Protein AF-0000000085093508 (afdb_homodimer)

Secondary structure (DSSP, 8-state):
----EEEEEEE--HHHHHH-SS-TTTTS-HHHHHHHT-SSHHHHHHHHHTT-SEEEEEEPS----HHHHHHHHHHHHHHHHHSTTTEEEEEE--TTSHHHHHHHHHHHHHTS---EEEEES-BTTB-TTSGGGHHHHHHHHHTT--EEEE--PPPSTTSTGGGG--SS-HHHHHHHHTTTTHHHHHHHHHHHHHHHHTHHHHSTT--EEE-GGGTTHHHHHHHHHHHHTTS--SS-HHHHHHHTEEEE-TT---HHHHHHHHHHS-GGGEE----TTTS-HHHHHHHHHHHHHHTSS-TTHHHHIIIIIHHHHHHT---/----EEEEEEE--HHHHHH-SS-TTTTS-HHHHHHHT-SSHHHHHHHHHTT-SEEEEEEPS----HHHHHHHHHHHHHHHHHSTTTEEEEEE--TTSHHHHHHHHHHHHHTS---EEEEES-BTTB-TTSGGGHHHHHHHHHTT--EEEE--PPPSSSSTGGGG--SS-HHHHHHHHTTTTHHHHHHHHHHHHHHHHTHHHHSTT--EEE-GGGTTHHHHHHHHHHHHTTS--SS-HHHHHHHTEEEE-TT---HHHHHHHHHHS-GGGEE----TTTS-HHHHHHHHHHHHHHTSS-TTHHHHIIIIIHHHHHHT---

Radius of gyration: 25.12 Å; Cα contacts (8 Å, |Δi|>4): 1238; chains: 2; bounding box: 49×70×66 Å

Foldseek 3Di:
DQAFEAAQAEAAEPLCVVPDPDDPCVVDDPVQNVQNHDLDDVVVVLCVLLRHFAYAYEYDADADDLVSQLRRLVVQLVSCVVVVRHYAYAGDANLVQQVSRLVRQCCSCVPSVHLYHEYECADLQHHPLPCNSLSNQVSCLVSLHAYEYEFDAHHPPVCLLVVQDDPDDVVNSRCCRGVNPNSLVSSLVSVLSNVLSASCVVRVQHAYEYELLRSCCLVCVVVSQVVCVPSPYPDGPLSCCARRYAYENEPPQDVVSVLSSVVSYPLLRYEYHHNPPVGGSNSSSVSLVVCDVVCSQPPDPSNSSHRPVSVCVSRVDDD/DQAFEAAQAEAAEPLCVVPDPDDPCVVDDPVQNVQNHDLDDVVVVLCVLLRHFAYAYEYDADADDLVSQLRRLVVQLVSCVVVVRHYAYAGDANLVQQVSRLVRQCCSCVPSVHLYHEYECADLQHHDLPCNSLSNQVSCLVSLHAYEYEFDA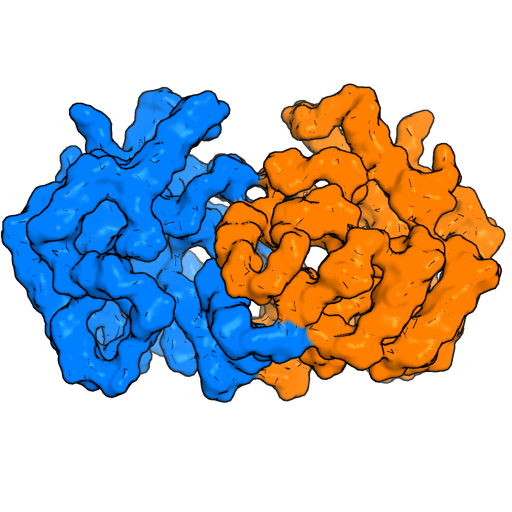HHPPVCLLVVQDDPDDVVNSRCCRGVNPNSLVSSLVSVLSNVLSASCVVRVQGAYEYELLRSCCLVCVVVSQVVCVPSPYPDGPLSCCARRYAYENEPPQDVVSVLSSVVSYPLLRYEYHHNPPVPGSNSSSVSLVVCDVVCSQPPDPSNSSHRPVSVCVSRVDDD

Nearest PDB structures (foldseek):
  3nur-assembly1_A  TM=8.872E-01  e=1.795E-27  Staphylococcus aureus
  4qrn-assembly1_A  TM=8.571E-01  e=1.717E-22  Novosphingobium aromaticivorans DSM 12444
  4qs5-assembly2_D  TM=8.559E-01  e=3.287E-22  Novosphingobium aromaticivorans DSM 12444
  2f6k-assembly1_A  TM=8.428E-01  e=4.249E-18  Lactiplantibacillus plantarum WCFS1
  4ign-assembly2_B  TM=7.836E-01  e=1.734E-17  Homo sapiens

Structure (mmCIF, N/CA/C/O backbone):
data_AF-0000000085093508-model_v1
#
loop_
_entity.id
_entity.type
_entity.pdbx_description
1 polymer '2,3-dihydroxybenzoic acid decarboxylase, putative'
#
loop_
_atom_site.group_PDB
_atom_site.id
_atom_site.type_symbol
_atom_site.label_atom_id
_atom_site.label_alt_id
_atom_site.label_comp_id
_atom_site.label_asym_id
_atom_site.label_entity_id
_atom_site.label_seq_id
_atom_site.pdbx_PDB_ins_code
_atom_site.Cartn_x
_atom_site.Cartn_y
_atom_site.Cartn_z
_atom_site.occupancy
_atom_site.B_iso_or_equiv
_atom_site.auth_seq_id
_atom_site.auth_comp_id
_atom_site.auth_asym_id
_atom_site.auth_atom_id
_atom_site.pdbx_PDB_model_num
ATOM 1 N N . MET A 1 1 ? 22.5 -30.016 0.707 1 81.38 1 MET A N 1
ATOM 2 C CA . MET A 1 1 ? 22.078 -28.641 0.921 1 81.38 1 MET A CA 1
ATOM 3 C C . MET A 1 1 ? 20.562 -28.547 1.023 1 81.38 1 MET A C 1
ATOM 5 O O . MET A 1 1 ? 19.844 -29.297 0.37 1 81.38 1 MET A O 1
ATOM 9 N N . THR A 1 2 ? 20 -27.812 1.909 1 93.88 2 THR A N 1
ATOM 10 C CA . THR A 1 2 ? 18.562 -27.641 2.068 1 93.88 2 THR A CA 1
ATOM 11 C C . THR A 1 2 ? 17.922 -27.156 0.769 1 93.88 2 THR A C 1
ATOM 13 O O . THR A 1 2 ? 18.422 -26.219 0.147 1 93.88 2 THR A O 1
ATOM 16 N N . PRO A 1 3 ? 16.953 -27.891 0.264 1 97.69 3 PRO A N 1
ATOM 17 C CA . PRO A 1 3 ? 16.344 -27.484 -1.002 1 97.69 3 PRO A CA 1
ATOM 18 C C . PRO A 1 3 ? 15.727 -26.094 -0.942 1 97.69 3 PRO A C 1
ATOM 20 O O . PRO A 1 3 ? 15.359 -25.625 0.137 1 97.69 3 PRO A O 1
ATOM 23 N N . ILE A 1 4 ? 15.68 -25.453 -2.086 1 98.56 4 ILE A N 1
ATOM 24 C CA . ILE A 1 4 ? 15.031 -24.156 -2.246 1 98.56 4 ILE A CA 1
ATOM 25 C C . ILE A 1 4 ? 14.062 -24.203 -3.432 1 98.56 4 ILE A C 1
ATOM 27 O O . ILE A 1 4 ? 14.445 -24.609 -4.531 1 98.56 4 ILE A O 1
ATOM 31 N N . ILE A 1 5 ? 12.773 -23.875 -3.193 1 98.75 5 ILE A N 1
ATOM 32 C CA . ILE A 1 5 ? 11.766 -23.781 -4.246 1 98.75 5 ILE A CA 1
ATOM 33 C C . ILE A 1 5 ? 11.406 -22.328 -4.488 1 98.75 5 ILE A C 1
ATOM 35 O O . ILE A 1 5 ? 11.234 -21.547 -3.537 1 98.75 5 ILE A O 1
ATOM 39 N N . THR A 1 6 ? 11.336 -21.844 -5.762 1 98.69 6 THR A N 1
ATOM 40 C CA . THR A 1 6 ? 10.844 -20.516 -6.133 1 98.69 6 THR A CA 1
ATOM 41 C C . THR A 1 6 ? 9.625 -20.625 -7.039 1 98.69 6 THR A C 1
ATOM 43 O O . THR A 1 6 ? 9.484 -21.609 -7.781 1 98.69 6 THR A O 1
ATOM 46 N N . LEU A 1 7 ? 8.586 -19.641 -7.035 1 96.62 7 LEU A N 1
ATOM 47 C CA . LEU A 1 7 ? 7.344 -19.906 -7.758 1 96.62 7 LEU A CA 1
ATOM 48 C C . LEU A 1 7 ? 6.77 -18.625 -8.344 1 96.62 7 LEU A C 1
ATOM 50 O O . LEU A 1 7 ? 5.598 -18.578 -8.734 1 96.62 7 LEU A O 1
ATOM 54 N N . GLU A 1 8 ? 7.188 -17.453 -8.539 1 92.25 8 GLU A N 1
ATOM 55 C CA . GLU A 1 8 ? 6.934 -16.312 -9.398 1 92.25 8 GLU A CA 1
ATOM 56 C C . GLU A 1 8 ? 8.133 -16 -10.281 1 92.25 8 GLU A C 1
ATOM 58 O O . GLU A 1 8 ? 8.773 -14.961 -10.133 1 92.25 8 GLU A O 1
ATOM 63 N N . GLU A 1 9 ? 8.344 -16.953 -11.211 1 97.69 9 GLU A N 1
ATOM 64 C CA . GLU A 1 9 ? 9.508 -16.938 -12.102 1 97.69 9 GLU A CA 1
ATOM 65 C C . GLU A 1 9 ? 9.086 -17 -13.562 1 97.69 9 GLU A C 1
ATOM 67 O O . GLU A 1 9 ? 8.352 -17.906 -13.961 1 97.69 9 GLU A O 1
ATOM 72 N N . HIS A 1 10 ? 9.602 -16.141 -14.367 1 97.62 10 HIS A N 1
ATOM 73 C CA . HIS A 1 10 ? 8.891 -15.859 -15.609 1 97.62 10 HIS A CA 1
ATOM 74 C C . HIS A 1 10 ? 9.68 -16.359 -16.812 1 97.62 10 HIS A C 1
ATOM 76 O O . HIS A 1 10 ? 10.906 -16.469 -16.766 1 97.62 10 HIS A O 1
ATOM 82 N N . TYR A 1 11 ? 8.945 -16.688 -17.828 1 97.06 11 TYR A N 1
ATOM 83 C CA . TYR A 1 11 ? 9.43 -16.844 -19.188 1 97.06 11 TYR A CA 1
ATOM 84 C C . TYR A 1 11 ? 8.438 -16.281 -20.188 1 97.06 11 TYR A C 1
ATOM 86 O O . TYR A 1 11 ? 7.309 -15.938 -19.844 1 97.06 11 TYR A O 1
ATOM 94 N N . ILE A 1 12 ? 8.891 -16.078 -21.438 1 95.44 12 ILE A N 1
ATOM 95 C CA . ILE A 1 12 ? 8.023 -15.664 -22.531 1 95.44 12 ILE A CA 1
ATOM 96 C C . ILE A 1 12 ? 8.086 -16.703 -23.656 1 95.44 12 ILE A C 1
ATOM 98 O O . ILE A 1 12 ? 9.148 -16.953 -24.219 1 95.44 12 ILE A O 1
ATOM 102 N N . SER A 1 13 ? 6.949 -17.266 -23.953 1 96.31 13 SER A N 1
ATOM 103 C CA . SER A 1 13 ? 6.855 -18.312 -24.969 1 96.31 13 SER A CA 1
ATOM 104 C C . SER A 1 13 ? 7.223 -17.766 -26.344 1 96.31 13 SER A C 1
ATOM 106 O O . SER A 1 13 ? 6.859 -16.641 -26.703 1 96.31 13 SER A O 1
ATOM 108 N N . SER A 1 14 ? 7.875 -18.609 -27.141 1 94.44 14 SER A N 1
ATOM 109 C CA . SER A 1 14 ? 8.211 -18.25 -28.516 1 94.44 14 SER A CA 1
ATOM 110 C C . SER A 1 14 ? 6.957 -17.984 -29.344 1 94.44 14 SER A C 1
ATOM 112 O O . SER A 1 14 ? 6.945 -17.109 -30.203 1 94.44 14 SER A O 1
ATOM 114 N N . ALA A 1 15 ? 5.887 -18.734 -29.062 1 94.75 15 ALA A N 1
ATOM 115 C CA . ALA A 1 15 ? 4.625 -18.562 -29.781 1 94.75 15 ALA A CA 1
ATOM 116 C C . ALA A 1 15 ? 4.07 -17.156 -29.562 1 94.75 15 ALA A C 1
ATOM 118 O O . ALA A 1 15 ? 3.588 -16.516 -30.5 1 94.75 15 ALA A O 1
ATOM 119 N N . ILE A 1 16 ? 4.152 -16.703 -28.375 1 93.62 16 ILE A N 1
ATOM 120 C CA . ILE A 1 16 ? 3.615 -15.383 -28.031 1 93.62 16 ILE A CA 1
ATOM 121 C C . ILE A 1 16 ? 4.543 -14.297 -28.562 1 93.62 16 ILE A C 1
ATOM 123 O O . ILE A 1 16 ? 4.082 -13.281 -29.094 1 93.62 16 ILE A O 1
ATOM 127 N N . ARG A 1 17 ? 5.828 -14.492 -28.422 1 91.25 17 ARG A N 1
ATOM 128 C CA . ARG A 1 17 ? 6.789 -13.539 -28.953 1 91.25 17 ARG A CA 1
ATOM 129 C C . ARG A 1 17 ? 6.598 -13.367 -30.469 1 91.25 17 ARG A C 1
ATOM 131 O O . ARG A 1 17 ? 6.633 -12.242 -30.969 1 91.25 17 ARG A O 1
ATOM 138 N N . ASP A 1 18 ? 6.41 -14.453 -31.141 1 91 18 ASP A N 1
ATOM 139 C CA . ASP A 1 18 ? 6.289 -14.445 -32.594 1 91 18 ASP A CA 1
ATOM 140 C C . ASP A 1 18 ? 4.977 -13.805 -33.031 1 91 18 ASP A C 1
ATOM 142 O O . ASP A 1 18 ? 4.902 -13.211 -34.125 1 91 18 ASP A O 1
ATOM 146 N N . ALA A 1 19 ? 4.008 -13.883 -32.219 1 90.38 19 ALA A N 1
ATOM 147 C CA . ALA A 1 19 ? 2.682 -13.375 -32.562 1 90.38 19 ALA A CA 1
ATOM 148 C C . ALA A 1 19 ? 2.541 -11.906 -32.188 1 90.38 19 ALA A C 1
ATOM 150 O O . ALA A 1 19 ? 1.624 -11.227 -32.656 1 90.38 19 ALA A O 1
ATOM 151 N N . SER A 1 20 ? 3.367 -11.5 -31.297 1 82.12 20 SER A N 1
ATOM 152 C CA . SER A 1 20 ? 3.186 -10.156 -30.734 1 82.12 20 SER A CA 1
ATOM 153 C C . SER A 1 20 ? 3.729 -9.094 -31.688 1 82.12 20 SER A C 1
ATOM 155 O O . SER A 1 20 ? 4.82 -9.242 -32.25 1 82.12 20 SER A O 1
ATOM 157 N N . GLU A 1 21 ? 2.885 -8.102 -31.844 1 76.81 21 GLU A N 1
ATOM 158 C CA . GLU A 1 21 ? 3.324 -6.941 -32.625 1 76.81 21 GLU A CA 1
ATOM 159 C C . GLU A 1 21 ? 4.129 -5.977 -31.75 1 76.81 21 GLU A C 1
ATOM 161 O O . GLU A 1 21 ? 4.93 -5.191 -32.281 1 76.81 21 GLU A O 1
ATOM 166 N N . THR A 1 22 ? 3.857 -6.047 -30.5 1 69.12 22 THR A N 1
ATOM 167 C CA . THR A 1 22 ? 4.5 -5.172 -29.531 1 69.12 22 THR A CA 1
ATOM 168 C C . THR A 1 22 ? 5.316 -5.984 -28.516 1 69.12 22 THR A C 1
ATOM 170 O O . THR A 1 22 ? 4.883 -7.047 -28.078 1 69.12 22 THR A O 1
ATOM 173 N N . ASP A 1 23 ? 6.574 -5.473 -28.359 1 70 23 ASP A N 1
ATOM 174 C CA . ASP A 1 23 ? 7.41 -6.098 -27.344 1 70 23 ASP A CA 1
ATOM 175 C C . ASP A 1 23 ? 7.293 -5.367 -26.016 1 70 23 ASP A C 1
ATOM 177 O O . ASP A 1 23 ? 8.008 -4.395 -25.766 1 70 23 ASP A O 1
ATOM 181 N N . HIS A 1 24 ? 6.465 -5.871 -25.062 1 70.12 24 HIS A N 1
ATOM 182 C CA . HIS A 1 24 ? 6.203 -5.246 -23.766 1 70.12 24 HIS A CA 1
ATOM 183 C C . HIS A 1 24 ? 7.434 -5.305 -22.875 1 70.12 24 HIS A C 1
ATOM 185 O O . HIS A 1 24 ? 7.512 -4.586 -21.875 1 70.12 24 HIS A O 1
ATOM 191 N N . TYR A 1 25 ? 8.344 -6.062 -23.219 1 78.5 25 TYR A N 1
ATOM 192 C CA . TYR A 1 25 ? 9.516 -6.262 -22.375 1 78.5 25 TYR A CA 1
ATOM 193 C C . TYR A 1 25 ? 10.734 -5.559 -22.953 1 78.5 25 TYR A C 1
ATOM 195 O O . TYR A 1 25 ? 11.836 -5.652 -22.406 1 78.5 25 TYR A O 1
ATOM 203 N N . ALA A 1 26 ? 10.453 -4.719 -24.047 1 76 26 ALA A N 1
ATOM 204 C CA . ALA A 1 26 ? 11.539 -4.027 -24.75 1 76 26 ALA A CA 1
ATOM 205 C C . ALA A 1 26 ? 12.227 -3.025 -23.828 1 76 26 ALA A C 1
ATOM 207 O O . ALA A 1 26 ? 13.383 -2.65 -24.062 1 76 26 ALA A O 1
ATOM 208 N N . VAL A 1 27 ? 11.523 -2.652 -22.75 1 73.69 27 VAL A N 1
ATOM 209 C CA . VAL A 1 27 ? 12.055 -1.633 -21.844 1 73.69 27 VAL A CA 1
ATOM 210 C C . VAL A 1 27 ? 13.133 -2.24 -20.953 1 73.69 27 VAL A C 1
ATOM 212 O O . VAL A 1 27 ? 13.938 -1.516 -20.359 1 73.69 27 VAL A O 1
ATOM 215 N N . PHE A 1 28 ? 13.258 -3.553 -20.922 1 81.94 28 PHE A N 1
ATOM 216 C CA . PHE A 1 28 ? 14.234 -4.211 -20.047 1 81.94 28 PHE A CA 1
ATOM 217 C C . PHE A 1 28 ? 15.547 -4.43 -20.781 1 81.94 28 PHE A C 1
ATOM 219 O O . PHE A 1 28 ? 15.578 -4.484 -22.016 1 81.94 28 PHE A O 1
ATOM 226 N N . PRO A 1 29 ? 16.641 -4.562 -19.984 1 84.31 29 PRO A N 1
ATOM 227 C CA . PRO A 1 29 ? 17.938 -4.855 -20.594 1 84.31 29 PRO A CA 1
ATOM 228 C C . PRO A 1 29 ? 17.938 -6.148 -21.406 1 84.31 29 PRO A C 1
ATOM 230 O O . PRO A 1 29 ? 17.172 -7.074 -21.094 1 84.31 29 PRO A O 1
ATOM 233 N N . SER A 1 30 ? 18.781 -6.184 -22.359 1 87.44 30 SER A N 1
ATOM 234 C CA . SER A 1 30 ? 18.844 -7.305 -23.297 1 87.44 30 SER A CA 1
ATOM 235 C C . SER A 1 30 ? 19.094 -8.617 -22.562 1 87.44 30 SER A C 1
ATOM 237 O O . SER A 1 30 ? 18.578 -9.664 -22.969 1 87.44 30 SER A O 1
ATOM 239 N N . GLN A 1 31 ? 19.844 -8.508 -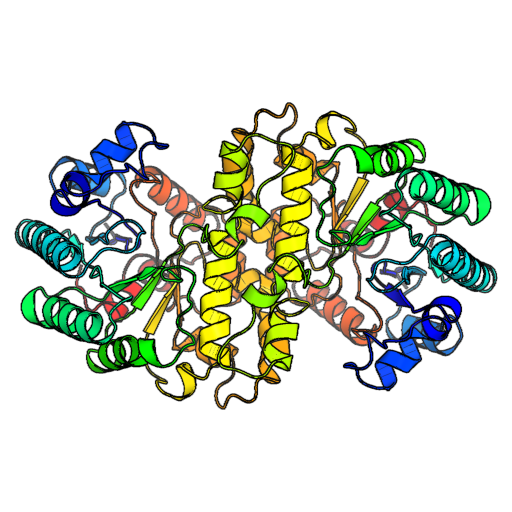21.516 1 89.31 31 GLN A N 1
ATOM 240 C CA . GLN A 1 31 ? 20.156 -9.727 -20.766 1 89.31 31 GLN A CA 1
ATOM 241 C C . GLN A 1 31 ? 18.891 -10.305 -20.125 1 89.31 31 GLN A C 1
ATOM 243 O O . GLN A 1 31 ? 18.734 -11.523 -20.047 1 89.31 31 GLN A O 1
ATOM 248 N N . ILE A 1 32 ? 17.984 -9.477 -19.719 1 90.88 32 ILE A N 1
ATOM 249 C CA . ILE A 1 32 ? 16.734 -9.914 -19.125 1 90.88 32 ILE A CA 1
ATOM 250 C C . ILE A 1 32 ? 15.844 -10.531 -20.203 1 90.88 32 ILE A C 1
ATOM 252 O O . ILE A 1 32 ? 15.211 -11.57 -19.969 1 90.88 32 ILE A O 1
ATOM 256 N N . ILE A 1 33 ? 15.883 -9.938 -21.328 1 89.06 33 ILE A N 1
ATOM 257 C CA . ILE A 1 33 ? 15.062 -10.43 -22.438 1 89.06 33 ILE A CA 1
ATOM 258 C C . ILE A 1 33 ? 15.547 -11.812 -22.859 1 89.06 33 ILE A C 1
ATOM 260 O O . ILE A 1 33 ? 14.742 -12.719 -23.078 1 89.06 33 ILE A O 1
ATOM 264 N N . SER A 1 34 ? 16.859 -11.953 -22.922 1 91.38 34 SER A N 1
ATOM 265 C CA . SER A 1 34 ? 17.438 -13.25 -23.281 1 91.38 34 SER A CA 1
ATOM 266 C C . SER A 1 34 ? 17.047 -14.32 -22.266 1 91.38 34 SER A C 1
ATOM 268 O O . SER A 1 34 ? 16.672 -15.438 -22.641 1 91.38 34 SER A O 1
ATOM 270 N N . LYS A 1 35 ? 17.047 -13.961 -21.047 1 95.25 35 LYS A N 1
ATOM 271 C CA . LYS A 1 35 ? 16.75 -14.914 -19.969 1 95.25 35 LYS A CA 1
ATOM 272 C C . LYS A 1 35 ? 15.273 -15.266 -19.953 1 95.25 35 LYS A C 1
ATOM 274 O O . LYS A 1 35 ? 14.898 -16.375 -19.578 1 95.25 35 LYS A O 1
ATOM 279 N N . LEU A 1 36 ? 14.445 -14.32 -20.391 1 94.19 36 LEU A N 1
ATOM 280 C CA . LEU A 1 36 ? 13.016 -14.57 -20.484 1 94.19 36 LEU A CA 1
ATOM 281 C C . LEU A 1 36 ? 12.719 -15.602 -21.578 1 94.19 36 LEU A C 1
ATOM 283 O O . LEU A 1 36 ? 11.719 -16.328 -21.5 1 94.19 36 LEU A O 1
ATOM 287 N N . ASN A 1 37 ? 13.625 -15.711 -22.484 1 91.81 37 ASN A N 1
ATOM 288 C CA . ASN A 1 37 ? 13.375 -16.531 -23.672 1 91.81 37 ASN A CA 1
ATOM 289 C C . ASN A 1 37 ? 14.031 -17.906 -23.562 1 91.81 37 ASN A C 1
ATOM 291 O O . ASN A 1 37 ? 14.062 -18.656 -24.531 1 91.81 37 ASN A O 1
ATOM 295 N N . THR A 1 38 ? 14.578 -18.203 -22.406 1 92.88 38 THR A N 1
ATOM 296 C CA . THR A 1 38 ? 15.289 -19.469 -22.25 1 92.88 38 THR A CA 1
ATOM 297 C C . THR A 1 38 ? 14.633 -20.328 -21.172 1 92.88 38 THR A C 1
ATOM 299 O O . THR A 1 38 ? 14.43 -19.875 -20.031 1 92.88 38 THR A O 1
ATOM 302 N N . LEU A 1 39 ? 14.289 -21.578 -21.516 1 96.12 39 LEU A N 1
ATOM 303 C CA . LEU A 1 39 ? 13.742 -22.562 -20.594 1 96.12 39 LEU A CA 1
ATOM 304 C C . LEU A 1 39 ? 14.688 -23.75 -20.438 1 96.12 39 LEU A C 1
ATOM 306 O O . LEU A 1 39 ? 14.242 -24.875 -20.188 1 96.12 39 LEU A O 1
ATOM 310 N N . SER A 1 40 ? 15.984 -23.531 -20.641 1 92.19 40 SER A N 1
ATOM 311 C CA . SER A 1 40 ? 16.922 -24.641 -20.641 1 92.19 40 SER A CA 1
ATOM 312 C C . SER A 1 40 ? 18.219 -24.281 -19.922 1 92.19 40 SER A C 1
ATOM 314 O O . SER A 1 40 ? 18.203 -23.953 -18.734 1 92.19 40 SER A O 1
ATOM 316 N N . THR A 1 41 ? 19.344 -24.328 -20.703 1 92.81 41 THR A N 1
ATOM 317 C CA . THR A 1 41 ? 20.672 -24.375 -20.078 1 92.81 41 THR A CA 1
ATOM 318 C C . THR A 1 41 ? 20.953 -23.109 -19.297 1 92.81 41 THR A C 1
ATOM 320 O O . THR A 1 41 ? 21.359 -23.156 -18.141 1 92.81 41 THR A O 1
ATOM 323 N N . GLU A 1 42 ? 20.734 -22 -19.891 1 95.19 42 GLU A N 1
ATOM 324 C CA . GLU A 1 42 ? 21.031 -20.75 -19.219 1 95.19 42 GLU A CA 1
ATOM 325 C C . GLU A 1 42 ? 20.188 -20.594 -17.938 1 95.19 42 GLU A C 1
ATOM 327 O O . GLU A 1 42 ? 20.703 -20.172 -16.906 1 95.19 42 GLU A O 1
ATOM 332 N N . ARG A 1 43 ? 18.953 -20.922 -18 1 97.69 43 ARG A N 1
ATOM 333 C CA . ARG A 1 43 ? 18.078 -20.859 -16.844 1 97.69 43 ARG A CA 1
ATOM 334 C C . ARG A 1 43 ? 18.531 -21.828 -15.758 1 97.69 43 ARG A C 1
ATOM 336 O O . ARG A 1 43 ? 18.562 -21.469 -14.578 1 97.69 43 ARG A O 1
ATOM 343 N N . LEU A 1 44 ? 18.891 -23 -16.125 1 97.94 44 LEU A N 1
ATOM 344 C CA . LEU A 1 44 ? 19.359 -24 -15.172 1 97.94 44 LEU A CA 1
ATOM 345 C C . LEU A 1 44 ? 20.609 -23.516 -14.453 1 97.94 44 LEU A C 1
ATOM 347 O O . LEU A 1 44 ? 20.75 -23.703 -13.242 1 97.94 44 LEU A O 1
ATOM 351 N N . GLN A 1 45 ? 21.469 -22.891 -15.25 1 97.75 45 GLN A N 1
ATOM 352 C CA . GLN A 1 45 ? 22.688 -22.344 -14.648 1 97.75 45 GLN A CA 1
ATOM 353 C C . GLN A 1 45 ? 22.359 -21.25 -13.641 1 97.75 45 GLN A C 1
ATOM 355 O O . GLN A 1 45 ? 22.969 -21.172 -12.578 1 97.75 45 GLN A O 1
ATOM 360 N N . ASP A 1 46 ? 21.438 -20.438 -13.984 1 98 46 ASP A N 1
ATOM 361 C CA . ASP A 1 46 ? 21.031 -19.359 -13.086 1 98 46 ASP A CA 1
ATOM 362 C C . ASP A 1 46 ? 20.391 -19.906 -11.812 1 98 46 ASP A C 1
ATOM 364 O O . ASP A 1 46 ? 20.547 -19.328 -10.734 1 98 46 ASP A O 1
ATOM 368 N N . LEU A 1 47 ? 19.609 -21.016 -11.914 1 98.19 47 LEU A N 1
ATOM 369 C CA . LEU A 1 47 ? 19.094 -21.688 -10.727 1 98.19 47 LEU A CA 1
ATOM 370 C C . LEU A 1 47 ? 20.219 -22.125 -9.812 1 98.19 47 LEU A C 1
ATOM 372 O O . LEU A 1 47 ? 20.172 -21.906 -8.594 1 98.19 47 LEU A O 1
ATOM 376 N N . ASP A 1 48 ? 21.219 -22.734 -10.414 1 98.12 48 ASP A N 1
ATOM 377 C CA . ASP A 1 48 ? 22.359 -23.219 -9.641 1 98.12 48 ASP A CA 1
ATOM 378 C C . ASP A 1 48 ? 23.078 -22.062 -8.953 1 98.12 48 ASP A C 1
ATOM 380 O O . ASP A 1 48 ? 23.531 -22.188 -7.812 1 98.12 48 ASP A O 1
ATOM 384 N N . ASN A 1 49 ? 23.156 -20.938 -9.633 1 97.94 49 ASN A N 1
ATOM 385 C CA . ASN A 1 49 ? 23.828 -19.766 -9.086 1 97.94 49 ASN A CA 1
ATOM 386 C C . ASN A 1 49 ? 23.141 -19.25 -7.824 1 97.94 49 ASN A C 1
ATOM 388 O O . ASN A 1 49 ? 23.781 -18.672 -6.953 1 97.94 49 ASN A O 1
ATOM 392 N N . GLY A 1 50 ? 21.844 -19.516 -7.719 1 98.06 50 GLY A N 1
ATOM 393 C CA . GLY A 1 50 ? 21.094 -19.094 -6.551 1 98.06 50 GLY A CA 1
ATOM 394 C C . GLY A 1 50 ? 20.734 -20.25 -5.629 1 98.06 50 GLY A C 1
ATOM 395 O O . GLY A 1 50 ? 19.922 -20.078 -4.707 1 98.06 50 GLY A O 1
ATOM 396 N N . HIS A 1 51 ? 21.203 -21.391 -5.988 1 98.31 51 HIS A N 1
ATOM 397 C CA . HIS A 1 51 ? 20.984 -22.594 -5.203 1 98.31 51 HIS A CA 1
ATOM 398 C C . HIS A 1 51 ? 19.516 -22.984 -5.184 1 98.31 51 HIS A C 1
ATOM 400 O O . HIS A 1 51 ? 19.016 -23.469 -4.168 1 98.31 51 HIS A O 1
ATOM 406 N N . VAL A 1 52 ? 18.844 -22.75 -6.242 1 98.56 52 VAL A N 1
ATOM 407 C CA . VAL A 1 52 ? 17.422 -23.094 -6.363 1 98.56 52 VAL A CA 1
ATOM 408 C C . VAL A 1 52 ? 17.281 -24.547 -6.832 1 98.56 52 VAL A C 1
ATOM 410 O O . VAL A 1 52 ? 17.828 -24.922 -7.875 1 98.56 52 VAL A O 1
ATOM 413 N N . SER A 1 53 ? 16.547 -25.328 -6.09 1 98.56 53 SER A N 1
ATOM 414 C CA . SER A 1 53 ? 16.375 -26.75 -6.402 1 98.56 53 SER A CA 1
ATOM 415 C C . SER A 1 53 ? 15.266 -26.953 -7.434 1 98.56 53 SER A C 1
ATOM 417 O O . SER A 1 53 ? 15.406 -27.781 -8.336 1 98.56 53 SER A O 1
ATOM 419 N N . LEU A 1 54 ? 14.227 -26.312 -7.297 1 98.5 54 LEU A N 1
ATOM 420 C CA . LEU A 1 54 ? 13.055 -26.391 -8.164 1 98.5 54 LEU A CA 1
ATOM 421 C C . LEU A 1 54 ? 12.461 -25 -8.414 1 98.5 54 LEU A C 1
ATOM 423 O O . LEU A 1 54 ? 12.336 -24.203 -7.484 1 98.5 54 LEU A O 1
ATOM 427 N N . GLN A 1 55 ? 12.227 -24.703 -9.625 1 98.69 55 GLN A N 1
ATOM 428 C CA . GLN A 1 55 ? 11.586 -23.453 -9.992 1 98.69 55 GLN A CA 1
ATOM 429 C C . GLN A 1 55 ? 10.219 -23.688 -10.625 1 98.69 55 GLN A C 1
ATOM 431 O O . GLN A 1 55 ? 10.102 -24.438 -11.594 1 98.69 55 GLN A O 1
ATOM 436 N N . VAL A 1 56 ? 9.156 -23.109 -10.039 1 98.75 56 VAL A N 1
ATOM 437 C CA . VAL A 1 56 ? 7.84 -23.094 -10.672 1 98.75 56 VAL A CA 1
ATOM 438 C C . VAL A 1 56 ? 7.742 -21.906 -11.633 1 98.75 56 VAL A C 1
ATOM 440 O O . VAL A 1 56 ? 7.789 -20.75 -11.219 1 98.75 56 VAL A O 1
ATOM 443 N N . ILE A 1 57 ? 7.594 -22.219 -12.914 1 98.69 57 ILE A N 1
ATOM 444 C CA . ILE A 1 57 ? 7.719 -21.234 -13.984 1 98.69 57 ILE A CA 1
ATOM 445 C C . ILE A 1 57 ? 6.332 -20.812 -14.461 1 98.69 57 ILE A C 1
ATOM 447 O O . ILE A 1 57 ? 5.43 -21.641 -14.586 1 98.69 57 ILE A O 1
ATOM 451 N N . SER A 1 58 ? 6.125 -19.562 -14.648 1 98.12 58 SER A N 1
ATOM 452 C CA . SER A 1 58 ? 4.902 -19.016 -15.219 1 98.12 58 SER A CA 1
ATOM 453 C C . SER A 1 58 ? 5.215 -17.984 -16.312 1 98.12 58 SER A C 1
ATOM 455 O O . SER A 1 58 ? 6.305 -17.406 -16.328 1 98.12 58 SER A O 1
ATOM 457 N N . HIS A 1 59 ? 4.34 -17.828 -17.25 1 95.81 59 HIS A N 1
ATOM 458 C CA . HIS A 1 59 ? 4.504 -16.812 -18.297 1 95.81 59 HIS A CA 1
ATOM 459 C C . HIS A 1 59 ? 4.457 -15.406 -17.703 1 95.81 59 HIS A C 1
ATOM 461 O O . HIS A 1 59 ? 3.795 -15.172 -16.688 1 95.81 59 HIS A O 1
ATOM 467 N N . GLY A 1 60 ? 5.164 -14.445 -18.297 1 91.81 60 GLY A N 1
ATOM 468 C CA . GLY A 1 60 ? 5.07 -13.047 -17.891 1 91.81 60 GLY A CA 1
ATOM 469 C C . GLY A 1 60 ? 3.666 -12.484 -18.031 1 91.81 60 GLY A C 1
ATOM 470 O O . GLY A 1 60 ? 2.818 -13.07 -18.703 1 91.81 60 GLY A O 1
ATOM 471 N N . PRO A 1 61 ? 3.398 -11.398 -17.359 1 87.31 61 PRO A N 1
ATOM 472 C CA . PRO A 1 61 ? 2.041 -10.844 -17.375 1 87.31 61 PRO A CA 1
ATOM 473 C C . PRO A 1 61 ? 1.579 -10.438 -18.766 1 87.31 61 PRO A C 1
ATOM 475 O O . PRO A 1 61 ? 2.406 -10.117 -19.625 1 87.31 61 PRO A O 1
ATOM 478 N N . GLY A 1 62 ? 0.208 -10.43 -18.938 1 87.38 62 GLY A N 1
ATOM 479 C CA . GLY A 1 62 ? -0.41 -10.039 -20.188 1 87.38 62 GLY A CA 1
ATOM 480 C C . GLY A 1 62 ? -1.478 -11.016 -20.656 1 87.38 62 GLY A C 1
ATOM 481 O O . GLY A 1 62 ? -1.251 -12.227 -20.688 1 87.38 62 GLY A O 1
ATOM 482 N N . ALA A 1 63 ? -2.537 -10.5 -21 1 89.94 63 ALA A N 1
ATOM 483 C CA . ALA A 1 63 ? -3.629 -11.328 -21.516 1 89.94 63 ALA A CA 1
ATOM 484 C C . ALA A 1 63 ? -3.314 -11.859 -22.906 1 89.94 63 ALA A C 1
ATOM 486 O O . ALA A 1 63 ? -2.758 -11.141 -23.734 1 89.94 63 ALA A O 1
ATOM 487 N N . GLN A 1 64 ? -3.574 -13.117 -23.109 1 93.75 64 GLN A N 1
ATOM 488 C CA . GLN A 1 64 ? -3.354 -13.758 -24.406 1 93.75 64 GLN A CA 1
ATOM 489 C C . GLN A 1 64 ? -4.605 -14.5 -24.859 1 93.75 64 GLN A C 1
ATOM 491 O O . GLN A 1 64 ? -5.402 -14.961 -24.047 1 93.75 64 GLN A O 1
ATOM 496 N N . PRO A 1 65 ? -4.816 -14.555 -26.203 1 95.44 65 PRO A N 1
ATOM 497 C CA . PRO A 1 65 ? -5.93 -15.367 -26.688 1 95.44 65 PRO A CA 1
ATOM 498 C C . PRO A 1 65 ? -5.746 -16.859 -26.406 1 95.44 65 PRO A C 1
ATOM 500 O O . PRO A 1 65 ? -4.621 -17.312 -26.156 1 95.44 65 PRO A O 1
ATOM 503 N N . PRO A 1 66 ? -6.801 -17.594 -26.438 1 97.88 66 PRO A N 1
ATOM 504 C CA . PRO A 1 66 ? -6.789 -19.016 -26.031 1 97.88 66 PRO A CA 1
ATOM 505 C C . PRO A 1 66 ? -5.738 -19.828 -26.781 1 97.88 66 PRO A C 1
ATOM 507 O O . PRO A 1 66 ? -5.02 -20.625 -26.172 1 97.88 66 PRO A O 1
ATOM 510 N N . TYR A 1 67 ? -5.594 -19.609 -28.094 1 97.56 67 TYR A N 1
ATOM 511 C CA . TYR A 1 67 ? -4.68 -20.438 -28.859 1 97.56 67 TYR A CA 1
ATOM 512 C C . TYR A 1 67 ? -3.232 -20.188 -28.469 1 97.56 67 TYR A C 1
ATOM 514 O O . TYR A 1 67 ? -2.414 -21.109 -28.438 1 97.56 67 TYR A O 1
ATOM 522 N N . LEU A 1 68 ? -2.924 -18.984 -28.062 1 97.56 68 LEU A N 1
ATOM 523 C CA . LEU A 1 68 ? -1.569 -18.656 -27.625 1 97.56 68 LEU A CA 1
ATOM 524 C C . LEU A 1 68 ? -1.32 -19.172 -26.219 1 97.56 68 LEU A C 1
ATOM 526 O O . LEU A 1 68 ? -0.203 -19.562 -25.875 1 97.56 68 LEU A O 1
ATOM 530 N N . CYS A 1 69 ? -2.338 -19.141 -25.375 1 98.38 69 CYS A N 1
ATOM 531 C CA . CYS A 1 69 ? -2.211 -19.734 -24.047 1 98.38 69 CYS A CA 1
ATOM 532 C C . CYS A 1 69 ? -1.876 -21.219 -24.141 1 98.38 69 CYS A C 1
ATOM 534 O O . CYS A 1 69 ? -0.974 -21.703 -23.453 1 98.38 69 CYS A O 1
ATOM 536 N N . GLN A 1 70 ? -2.615 -21.859 -25.031 1 98.62 70 GLN A N 1
ATOM 537 C CA . GLN A 1 70 ? -2.383 -23.297 -25.219 1 98.62 70 GLN A CA 1
ATOM 538 C C . GLN A 1 70 ? -0.964 -23.562 -25.703 1 98.62 70 GLN A C 1
ATOM 540 O O . GLN A 1 70 ? -0.282 -24.453 -25.203 1 98.62 70 GLN A O 1
ATOM 545 N N . ALA A 1 71 ? -0.538 -22.797 -26.688 1 98.44 71 ALA A N 1
ATOM 546 C CA . ALA A 1 71 ? 0.8 -22.953 -27.25 1 98.44 71 ALA A CA 1
ATOM 547 C C . ALA A 1 71 ? 1.874 -22.703 -26.188 1 98.44 71 ALA A C 1
ATOM 549 O O . ALA A 1 71 ? 2.869 -23.422 -26.125 1 98.44 71 ALA A O 1
ATOM 550 N N . ALA A 1 72 ? 1.704 -21.688 -25.438 1 98.31 72 ALA A N 1
ATOM 551 C CA . ALA A 1 72 ? 2.654 -21.344 -24.375 1 98.31 72 ALA A CA 1
ATOM 552 C C . ALA A 1 72 ? 2.736 -22.453 -23.328 1 98.31 72 ALA A C 1
ATOM 554 O O . ALA A 1 72 ? 3.828 -22.828 -22.891 1 98.31 72 ALA A O 1
ATOM 555 N N . ASN A 1 73 ? 1.575 -22.938 -22.922 1 98.81 73 ASN A N 1
ATOM 556 C CA . ASN A 1 73 ? 1.537 -24.016 -21.938 1 98.81 73 ASN A CA 1
ATOM 557 C C . ASN A 1 73 ? 2.186 -25.297 -22.469 1 98.81 73 ASN A C 1
ATOM 559 O O . ASN A 1 73 ? 2.873 -26 -21.734 1 98.81 73 ASN A O 1
ATOM 563 N N . ASP A 1 74 ? 1.979 -25.578 -23.781 1 98.81 74 ASP A N 1
ATOM 564 C CA . ASP A 1 74 ? 2.613 -26.734 -24.391 1 98.81 74 ASP A CA 1
ATOM 565 C C . ASP A 1 74 ? 4.133 -26.594 -24.406 1 98.81 74 ASP A C 1
ATOM 567 O O . ASP A 1 74 ? 4.855 -27.562 -24.156 1 98.81 74 ASP A O 1
ATOM 571 N N . GLU A 1 75 ? 4.543 -25.422 -24.703 1 98.38 75 GLU A N 1
ATOM 572 C CA . GLU A 1 75 ? 5.977 -25.141 -24.703 1 98.38 75 GLU A CA 1
ATOM 573 C C . GLU A 1 75 ? 6.578 -25.344 -23.312 1 98.38 75 GLU A C 1
ATOM 575 O O . GLU A 1 75 ? 7.625 -25.984 -23.172 1 98.38 75 GLU A O 1
ATOM 580 N N . LEU A 1 76 ? 5.938 -24.812 -22.328 1 98.56 76 LEU A N 1
ATOM 581 C CA . LEU A 1 76 ? 6.41 -24.969 -20.953 1 98.56 76 LEU A CA 1
ATOM 582 C C . LEU A 1 76 ? 6.375 -26.438 -20.531 1 98.56 76 LEU A C 1
ATOM 584 O O . LEU A 1 76 ? 7.305 -26.906 -19.875 1 98.56 76 LEU A O 1
ATOM 588 N N . ALA A 1 77 ? 5.309 -27.109 -20.875 1 98.75 77 ALA A N 1
ATOM 589 C CA . ALA A 1 77 ? 5.191 -28.531 -20.547 1 98.75 77 ALA A CA 1
ATOM 590 C C . ALA A 1 77 ? 6.359 -29.328 -21.125 1 98.75 77 ALA A C 1
ATOM 592 O O . ALA A 1 77 ? 6.891 -30.234 -20.469 1 98.75 77 ALA A O 1
ATOM 593 N N . SER A 1 78 ? 6.73 -28.984 -22.328 1 98.44 78 SER A N 1
ATOM 594 C CA . SER A 1 78 ? 7.863 -29.656 -22.969 1 98.44 78 SER A CA 1
ATOM 595 C C . SER A 1 78 ? 9.156 -29.406 -22.188 1 98.44 78 SER A C 1
ATOM 597 O O . SER A 1 78 ? 9.961 -30.328 -22 1 98.44 78 SER A O 1
ATOM 599 N N . ALA A 1 79 ? 9.367 -28.188 -21.812 1 98.12 79 ALA A N 1
ATOM 600 C CA . ALA A 1 79 ? 10.562 -27.844 -21.031 1 98.12 79 ALA A CA 1
ATOM 601 C C . ALA A 1 79 ? 10.594 -28.578 -19.703 1 98.12 79 ALA A C 1
ATOM 603 O O . ALA A 1 79 ? 11.648 -29.016 -19.25 1 98.12 79 ALA A O 1
ATOM 604 N N . ILE A 1 80 ? 9.469 -28.703 -19.062 1 98.06 80 ILE A N 1
ATOM 605 C CA . ILE A 1 80 ? 9.352 -29.391 -17.781 1 98.06 80 ILE A CA 1
ATOM 606 C C . ILE A 1 80 ? 9.648 -30.875 -17.969 1 98.06 80 ILE A C 1
ATOM 608 O O . ILE A 1 80 ? 10.359 -31.484 -17.156 1 98.06 80 ILE A O 1
ATOM 612 N N . SER A 1 81 ? 9.133 -31.422 -19.031 1 97.94 81 SER A N 1
ATOM 613 C CA . SER A 1 81 ? 9.383 -32.812 -19.328 1 97.94 81 SER A CA 1
ATOM 614 C C . SER A 1 81 ? 10.875 -33.094 -19.516 1 97.94 81 SER A C 1
ATOM 616 O O . SER A 1 81 ? 11.367 -34.156 -19.141 1 97.94 81 SER A O 1
ATOM 618 N N . ALA A 1 82 ? 11.547 -32.156 -20.062 1 97.69 82 ALA A N 1
ATOM 619 C CA . ALA A 1 82 ? 12.977 -32.312 -20.297 1 97.69 82 ALA A CA 1
ATOM 620 C C . ALA A 1 82 ? 13.766 -32.125 -19 1 97.69 82 ALA A C 1
ATOM 622 O O . ALA A 1 82 ? 14.898 -32.594 -18.891 1 97.69 82 ALA A O 1
ATOM 623 N N . ASN A 1 83 ? 13.203 -31.453 -18.031 1 97.25 83 ASN A N 1
ATOM 624 C CA . ASN A 1 83 ? 13.844 -31.188 -16.734 1 97.25 83 ASN A CA 1
ATOM 625 C C . ASN A 1 83 ? 12.867 -31.375 -15.586 1 97.25 83 ASN A C 1
ATOM 627 O O . ASN A 1 83 ? 12.633 -30.453 -14.805 1 97.25 83 ASN A O 1
ATOM 631 N N . PRO A 1 84 ? 12.344 -32.562 -15.383 1 95.56 84 PRO A N 1
ATOM 632 C CA . PRO A 1 84 ? 11.203 -32.812 -14.492 1 95.56 84 PRO A CA 1
ATOM 633 C C . PRO A 1 84 ? 11.562 -32.625 -13.023 1 95.56 84 PRO A C 1
ATOM 635 O O . PRO A 1 84 ? 10.672 -32.438 -12.188 1 95.56 84 PRO A O 1
ATOM 638 N N . THR A 1 85 ? 12.852 -32.562 -12.672 1 96.81 85 THR A N 1
ATOM 639 C CA . THR A 1 85 ? 13.234 -32.406 -11.273 1 96.81 85 THR A CA 1
ATOM 640 C C . THR A 1 85 ? 13.609 -30.953 -10.984 1 96.81 85 THR A C 1
ATOM 642 O O . THR A 1 85 ? 13.836 -30.594 -9.836 1 96.81 85 THR A O 1
ATOM 645 N N . ARG A 1 86 ? 13.625 -30.094 -12.031 1 97.94 86 ARG A N 1
ATOM 646 C CA . ARG A 1 86 ? 14.125 -28.734 -11.867 1 97.94 86 ARG A CA 1
ATOM 647 C C . ARG A 1 86 ? 13.023 -27.703 -12.133 1 97.94 86 ARG A C 1
ATOM 649 O O . ARG A 1 86 ? 13.109 -26.562 -11.672 1 97.94 86 ARG A O 1
ATOM 656 N N . PHE A 1 87 ? 12.023 -28.172 -12.883 1 98.38 87 PHE A N 1
ATOM 657 C CA . PHE A 1 87 ? 10.992 -27.234 -13.297 1 98.38 87 PHE A CA 1
ATOM 658 C C . PHE A 1 87 ? 9.602 -27.75 -12.93 1 98.38 87 PHE A C 1
ATOM 660 O O . PHE A 1 87 ? 9.359 -28.953 -12.961 1 98.38 87 PHE A O 1
ATOM 667 N N . ALA A 1 88 ? 8.719 -26.953 -12.57 1 98.62 88 ALA A N 1
ATOM 668 C CA . ALA A 1 88 ? 7.266 -27.094 -12.523 1 98.62 88 ALA A CA 1
ATOM 669 C C . ALA A 1 88 ? 6.578 -25.891 -13.148 1 98.62 88 ALA A C 1
ATOM 671 O O . ALA A 1 88 ? 7.238 -24.922 -13.523 1 98.62 88 ALA A O 1
ATOM 672 N N . GLY A 1 89 ? 5.258 -25.969 -13.344 1 98.69 89 GLY A N 1
ATOM 673 C CA . GLY A 1 89 ? 4.672 -24.891 -14.125 1 98.69 89 GLY A CA 1
ATOM 674 C C . GLY A 1 89 ? 3.342 -24.406 -13.57 1 98.69 89 GLY A C 1
ATOM 675 O O . GLY A 1 89 ? 2.561 -25.188 -13.047 1 98.69 89 GLY A O 1
ATOM 676 N N . PHE A 1 90 ? 3.102 -23.078 -13.641 1 98.88 90 PHE A N 1
ATOM 677 C CA . PHE A 1 90 ? 1.782 -22.469 -13.547 1 98.88 90 PHE A CA 1
ATOM 678 C C . PHE A 1 90 ? 1.218 -22.188 -14.938 1 98.88 90 PHE A C 1
ATOM 680 O O . PHE A 1 90 ? 1.914 -21.656 -15.797 1 98.88 90 PHE A O 1
ATOM 687 N N . ALA A 1 91 ? -0.011 -22.516 -15.102 1 98.81 91 ALA A N 1
ATOM 688 C CA . ALA A 1 91 ? -0.659 -22.375 -16.406 1 98.81 91 ALA A CA 1
ATOM 689 C C . ALA A 1 91 ? -0.944 -20.906 -16.719 1 98.81 91 ALA A C 1
ATOM 691 O O . ALA A 1 91 ? -1.314 -20.141 -15.836 1 98.81 91 ALA A O 1
ATOM 692 N N . LEU A 1 92 ? -0.688 -20.547 -18 1 98.56 92 LEU A N 1
ATOM 693 C CA . LEU A 1 92 ? -1.256 -19.344 -18.562 1 98.56 92 LEU A CA 1
ATOM 694 C C . LEU A 1 92 ? -2.693 -19.562 -19.016 1 98.56 92 LEU A C 1
ATOM 696 O O . LEU A 1 92 ? -2.967 -20.484 -19.797 1 98.56 92 LEU A O 1
ATOM 700 N N . LEU A 1 93 ? -3.639 -18.75 -18.516 1 98.75 93 LEU A N 1
ATOM 701 C CA . LEU A 1 93 ? -5.047 -18.984 -18.812 1 98.75 93 LEU A CA 1
ATOM 702 C C . LEU A 1 93 ? -5.637 -17.828 -19.609 1 98.75 93 LEU A C 1
ATOM 704 O O . LEU A 1 93 ? -5.324 -16.672 -19.344 1 98.75 93 LEU A O 1
ATOM 708 N N . PRO A 1 94 ? -6.477 -18.125 -20.609 1 98.19 94 PRO A N 1
ATOM 709 C CA . PRO A 1 94 ? -7.246 -17.062 -21.281 1 98.19 94 PRO A CA 1
ATOM 710 C C . PRO A 1 94 ? -8.438 -16.594 -20.438 1 98.19 94 PRO A C 1
ATOM 712 O O . PRO A 1 94 ? -9.586 -16.797 -20.828 1 98.19 94 PRO A O 1
ATOM 715 N N . ILE A 1 95 ? -8.227 -15.867 -19.391 1 97.44 95 ILE A N 1
ATOM 716 C CA . ILE A 1 95 ? -9.211 -15.562 -18.344 1 97.44 95 ILE A CA 1
ATOM 717 C C . ILE A 1 95 ? -10.336 -14.719 -18.938 1 97.44 95 ILE A C 1
ATOM 719 O O . ILE A 1 95 ? -11.461 -14.742 -18.438 1 97.44 95 ILE A O 1
ATOM 723 N N . ALA A 1 96 ? -10.055 -13.969 -19.984 1 96.06 96 ALA A N 1
ATOM 724 C CA . ALA A 1 96 ? -11.086 -13.18 -20.641 1 96.06 96 ALA A CA 1
ATOM 725 C C . ALA A 1 96 ? -12.203 -14.07 -21.172 1 96.06 96 ALA A C 1
ATOM 727 O O . ALA A 1 96 ? -13.312 -13.594 -21.453 1 96.06 96 ALA A O 1
ATOM 728 N N . GLU A 1 97 ? -11.891 -15.344 -21.406 1 97.5 97 GLU A N 1
ATOM 729 C CA . GLU A 1 97 ? -12.844 -16.375 -21.797 1 97.5 97 GLU A CA 1
ATOM 730 C C . GLU A 1 97 ? -12.945 -17.453 -20.734 1 97.5 97 GLU A C 1
ATOM 732 O O . GLU A 1 97 ? -12.383 -18.547 -20.891 1 97.5 97 GLU A O 1
ATOM 737 N N . PRO A 1 98 ? -13.82 -17.25 -19.75 1 97.69 98 PRO A N 1
ATOM 738 C CA . PRO A 1 98 ? -13.797 -18.047 -18.516 1 97.69 98 PRO A CA 1
ATOM 739 C C . PRO A 1 98 ? -13.977 -19.547 -18.797 1 97.69 98 PRO A C 1
ATOM 741 O O . PRO A 1 98 ? -13.281 -20.375 -18.203 1 97.69 98 PRO A O 1
ATOM 744 N N . GLN A 1 99 ? -14.836 -19.891 -19.703 1 98.31 99 GLN A N 1
ATOM 745 C CA . GLN A 1 99 ? -15.055 -21.297 -19.969 1 98.31 99 GLN A CA 1
ATOM 746 C C . GLN A 1 99 ? -13.82 -21.938 -20.609 1 98.31 99 GLN A C 1
ATOM 748 O O . GLN A 1 99 ? -13.461 -23.078 -20.281 1 98.31 99 GLN A O 1
ATOM 753 N N . LEU A 1 100 ? -13.211 -21.219 -21.5 1 98.75 100 LEU A N 1
ATOM 754 C CA . LEU A 1 100 ? -11.977 -21.703 -22.109 1 98.75 100 LEU A CA 1
ATOM 755 C C . LEU A 1 100 ? -10.844 -21.75 -21.078 1 98.75 100 LEU A C 1
ATOM 757 O O . LEU A 1 100 ? -9.984 -22.625 -21.141 1 98.75 100 LEU A O 1
ATOM 761 N N . ALA A 1 101 ? -10.875 -20.828 -20.188 1 98.81 101 ALA A N 1
ATOM 762 C CA . ALA A 1 101 ? -9.891 -20.828 -19.109 1 98.81 101 ALA A CA 1
ATOM 763 C C . ALA A 1 101 ? -10.039 -22.047 -18.219 1 98.81 101 ALA A C 1
ATOM 765 O O . ALA A 1 101 ? -9.047 -22.656 -17.812 1 98.81 101 ALA A O 1
ATOM 766 N N . VAL A 1 102 ? -11.305 -22.391 -17.922 1 98.88 102 VAL A N 1
ATOM 767 C CA . VAL A 1 102 ? -11.586 -23.578 -17.125 1 98.88 102 VAL A CA 1
ATOM 768 C C . VAL A 1 102 ? -11.023 -24.812 -17.828 1 98.88 102 VAL A C 1
ATOM 770 O O . VAL A 1 102 ? -10.344 -25.641 -17.203 1 98.88 102 VAL A O 1
ATOM 773 N N . GLN A 1 103 ? -11.258 -24.922 -19.078 1 98.88 103 GLN A N 1
ATOM 774 C CA . GLN A 1 103 ? -10.797 -26.062 -19.859 1 98.88 103 GLN A CA 1
ATOM 775 C C . GLN A 1 103 ? -9.273 -26.141 -19.891 1 98.88 103 GLN A C 1
ATOM 777 O O . GLN A 1 103 ? -8.695 -27.203 -19.734 1 98.88 103 GLN A O 1
ATOM 782 N N . GLU A 1 104 ? -8.672 -25.016 -20.109 1 98.94 104 GLU A N 1
ATOM 783 C CA . GLU A 1 104 ? -7.215 -24.984 -20.188 1 98.94 104 GLU A CA 1
ATOM 784 C C . GLU A 1 104 ? -6.582 -25.281 -18.828 1 98.94 104 GLU A C 1
ATOM 786 O O . GLU A 1 104 ? -5.551 -25.953 -18.766 1 98.94 104 GLU A O 1
ATOM 791 N N . LEU A 1 105 ? -7.188 -24.797 -17.75 1 98.94 105 LEU A N 1
ATOM 792 C CA . LEU A 1 105 ? -6.711 -25.125 -16.422 1 98.94 105 LEU A CA 1
ATOM 793 C C . LEU A 1 105 ? -6.75 -26.625 -16.172 1 98.94 105 LEU A C 1
ATOM 795 O O . LEU A 1 105 ? -5.766 -27.219 -15.719 1 98.94 105 LEU A O 1
ATOM 799 N N . GLU A 1 106 ? -7.871 -27.172 -16.469 1 98.88 106 GLU A N 1
ATOM 800 C CA . GLU A 1 106 ? -8.031 -28.609 -16.297 1 98.88 106 GLU A CA 1
ATOM 801 C C . GLU A 1 106 ? -7.008 -29.375 -17.125 1 98.88 106 GLU A C 1
ATOM 803 O O . GLU A 1 106 ? -6.379 -30.312 -16.641 1 98.88 106 GLU A O 1
ATOM 808 N N . ARG A 1 107 ? -6.824 -29 -18.391 1 98.88 107 ARG A N 1
ATOM 809 C CA . ARG A 1 107 ? -5.871 -29.641 -19.281 1 98.88 107 ARG A CA 1
ATOM 810 C C . ARG A 1 107 ? -4.453 -29.562 -18.734 1 98.88 107 ARG A C 1
ATOM 812 O O . ARG A 1 107 ? -3.746 -30.562 -18.656 1 98.88 107 ARG A O 1
ATOM 819 N N . CYS A 1 108 ? -4.074 -28.422 -18.281 1 98.88 108 CYS A N 1
ATOM 820 C CA . CYS A 1 108 ? -2.709 -28.188 -17.812 1 98.88 108 CYS A CA 1
ATOM 821 C C . CYS A 1 108 ? -2.426 -28.984 -16.547 1 98.88 108 CYS A C 1
ATOM 823 O O . CYS A 1 108 ? -1.329 -29.516 -16.375 1 98.88 108 CYS A O 1
ATOM 825 N N . ILE A 1 109 ? -3.418 -29.062 -15.664 1 98.75 109 ILE A N 1
ATOM 826 C CA . ILE A 1 109 ? -3.213 -29.75 -14.398 1 98.75 109 ILE A CA 1
ATOM 827 C C . ILE A 1 109 ? -3.268 -31.266 -14.617 1 98.75 109 ILE A C 1
ATOM 829 O O . ILE A 1 109 ? -2.402 -32 -14.141 1 98.75 109 ILE A O 1
ATOM 833 N N . THR A 1 110 ? -4.215 -31.766 -15.391 1 98.62 110 THR A N 1
ATOM 834 C CA . THR A 1 110 ? -4.445 -33.188 -15.492 1 98.62 110 THR A CA 1
ATOM 835 C C . THR A 1 110 ? -3.514 -33.812 -16.531 1 98.62 110 THR A C 1
ATOM 837 O O . THR A 1 110 ? -3.018 -34.938 -16.328 1 98.62 110 THR A O 1
ATOM 840 N N . GLN A 1 111 ? -3.23 -33.125 -17.609 1 98.5 111 GLN A N 1
ATOM 841 C CA . GLN A 1 111 ? -2.436 -33.719 -18.672 1 98.5 111 GLN A CA 1
ATOM 842 C C . GLN A 1 111 ? -0.963 -33.312 -18.547 1 98.5 111 GLN A C 1
ATOM 844 O O . GLN A 1 111 ? -0.081 -34.156 -18.719 1 98.5 111 GLN A O 1
ATOM 849 N N . HIS A 1 112 ? -0.686 -32.094 -18.203 1 98.44 112 HIS A N 1
ATOM 850 C CA . HIS A 1 112 ? 0.691 -31.609 -18.188 1 98.44 112 HIS A CA 1
ATOM 851 C C . HIS A 1 112 ? 1.259 -31.609 -16.781 1 98.44 112 HIS A C 1
ATOM 853 O O . HIS A 1 112 ? 2.449 -31.344 -16.578 1 98.44 112 HIS A O 1
ATOM 859 N N . LYS A 1 113 ? 0.427 -31.828 -15.773 1 98.19 113 LYS A N 1
ATOM 860 C CA . LYS A 1 113 ? 0.809 -31.922 -14.367 1 98.19 113 LYS A CA 1
ATOM 861 C C . LYS A 1 113 ? 1.341 -30.594 -13.852 1 98.19 113 LYS A C 1
ATOM 863 O O . LYS A 1 113 ? 2.289 -30.562 -13.07 1 98.19 113 LYS A O 1
ATOM 868 N N . PHE A 1 114 ? 0.829 -29.5 -14.461 1 98.88 114 PHE A N 1
ATOM 869 C CA . PHE A 1 114 ? 1.091 -28.203 -13.852 1 98.88 114 PHE A CA 1
ATOM 870 C C . PHE A 1 114 ? 0.565 -28.156 -12.422 1 98.88 114 PHE A C 1
ATOM 872 O O . PHE A 1 114 ? -0.286 -28.969 -12.047 1 98.88 114 PHE A O 1
ATOM 879 N N . VAL A 1 115 ? 1.061 -27.25 -11.633 1 98.88 115 VAL A N 1
ATOM 880 C CA . VAL A 1 115 ? 0.784 -27.297 -10.195 1 98.88 115 VAL A CA 1
ATOM 881 C C . VAL A 1 115 ? -0.17 -26.172 -9.82 1 98.88 115 VAL A C 1
ATOM 883 O O . VAL A 1 115 ? -0.418 -25.938 -8.633 1 98.88 115 VAL A O 1
ATOM 886 N N . GLY A 1 116 ? -0.731 -25.406 -10.727 1 98.81 116 GLY A N 1
ATOM 887 C CA . GLY A 1 116 ? -1.659 -24.297 -10.578 1 98.81 116 GLY A CA 1
ATOM 888 C C . GLY A 1 116 ? -1.672 -23.359 -11.781 1 98.81 116 GLY A C 1
ATOM 889 O O . GLY A 1 116 ? -1.353 -23.781 -12.898 1 98.81 116 GLY A O 1
ATOM 890 N N . ALA A 1 117 ? -2.104 -22.188 -11.57 1 98.81 117 ALA A N 1
ATOM 891 C CA . ALA A 1 117 ? -2.133 -21.172 -12.625 1 98.81 117 ALA A CA 1
ATOM 892 C C . ALA A 1 117 ? -1.725 -19.812 -12.094 1 98.81 117 ALA A C 1
ATOM 894 O O . ALA A 1 117 ? -1.841 -19.547 -10.898 1 98.81 117 ALA A O 1
ATOM 895 N N . LEU A 1 118 ? -1.097 -19.062 -12.914 1 98.62 118 LEU A N 1
ATOM 896 C CA . LEU A 1 118 ? -0.829 -17.641 -12.641 1 98.62 118 LEU A CA 1
ATOM 897 C C . LEU A 1 118 ? -1.631 -16.75 -13.578 1 98.62 118 LEU A C 1
ATOM 899 O O . LEU A 1 118 ? -1.533 -16.875 -14.805 1 98.62 118 LEU A O 1
ATOM 903 N N . ILE A 1 119 ? -2.477 -15.914 -13 1 98.25 119 ILE A N 1
ATOM 904 C CA . ILE A 1 119 ? -3.285 -14.992 -13.797 1 98.25 119 ILE A CA 1
ATOM 905 C C . ILE A 1 119 ? -2.992 -13.555 -13.375 1 98.25 119 ILE A C 1
ATOM 907 O O . ILE A 1 119 ? -2.523 -13.312 -12.258 1 98.25 119 ILE A O 1
ATOM 911 N N . ASP A 1 120 ? -3.285 -12.617 -14.258 1 97.19 120 ASP A N 1
ATOM 912 C CA . ASP A 1 120 ? -3.178 -11.203 -13.914 1 97.19 120 ASP A CA 1
ATOM 913 C C . ASP A 1 120 ? -4.258 -10.797 -12.914 1 97.19 120 ASP A C 1
ATOM 915 O O . ASP A 1 120 ? -5.301 -11.445 -12.82 1 97.19 120 ASP A O 1
ATOM 919 N N . ASN A 1 121 ? -4.008 -9.727 -12.219 1 97.81 121 ASN A N 1
ATOM 920 C CA . ASN A 1 121 ? -4.957 -9.266 -11.211 1 97.81 121 ASN A CA 1
ATOM 921 C C . ASN A 1 121 ? -6.23 -8.719 -11.844 1 97.81 121 ASN A C 1
ATOM 923 O O . ASN A 1 121 ? -7.242 -8.539 -11.164 1 97.81 121 ASN A O 1
ATOM 927 N N . HIS A 1 122 ? -6.168 -8.406 -13.109 1 96.25 122 HIS A N 1
ATOM 928 C CA . HIS A 1 122 ? -7.324 -8.047 -13.93 1 96.25 122 HIS A CA 1
ATOM 929 C C . HIS A 1 122 ? -7.078 -8.367 -15.398 1 96.25 122 HIS A C 1
ATOM 931 O O . HIS A 1 122 ? -5.934 -8.562 -15.812 1 96.25 122 HIS A O 1
ATOM 937 N N . THR A 1 123 ? -8.125 -8.422 -16.141 1 93.94 123 THR A N 1
ATOM 938 C CA . THR A 1 123 ? -8.031 -8.633 -17.594 1 93.94 123 THR A CA 1
ATOM 939 C C . THR A 1 123 ? -8.812 -7.562 -18.344 1 93.94 123 THR A C 1
ATOM 941 O O . THR A 1 123 ? -10.023 -7.414 -18.156 1 93.94 123 THR A O 1
ATOM 944 N N . ASN A 1 124 ? -8.086 -6.801 -19.109 1 88.25 124 ASN A N 1
ATOM 945 C CA . ASN A 1 124 ? -8.695 -5.711 -19.859 1 88.25 124 ASN A CA 1
ATOM 946 C C . ASN A 1 124 ? -9.445 -4.746 -18.953 1 88.25 124 ASN A C 1
ATOM 948 O O . ASN A 1 124 ? -10.594 -4.387 -19.234 1 88.25 124 ASN A O 1
ATOM 952 N N . GLY A 1 125 ? -8.867 -4.516 -17.828 1 89.12 125 GLY A N 1
ATOM 953 C CA . GLY A 1 125 ? -9.438 -3.539 -16.906 1 89.12 125 GLY A CA 1
ATOM 954 C C . GLY A 1 125 ? -10.508 -4.117 -16.016 1 89.12 125 GLY A C 1
ATOM 955 O O . GLY A 1 125 ? -10.992 -3.439 -15.102 1 89.12 125 GLY A O 1
ATOM 956 N N . GLN A 1 126 ? -10.82 -5.352 -16.188 1 94.06 126 GLN A N 1
ATOM 957 C CA . GLN A 1 126 ? -11.883 -5.961 -15.383 1 94.06 126 GLN A CA 1
ATOM 958 C C . GLN A 1 126 ? -11.297 -6.867 -14.305 1 94.06 126 GLN A C 1
ATOM 960 O O . GLN A 1 126 ? -10.516 -7.77 -14.594 1 94.06 126 GLN A O 1
ATOM 965 N N . PHE A 1 127 ? -11.781 -6.621 -13.078 1 96.88 127 PHE A N 1
ATOM 966 C CA . PHE A 1 127 ? -11.398 -7.477 -11.961 1 96.88 127 PHE A CA 1
ATOM 967 C C . PHE A 1 127 ? -12.273 -8.727 -11.914 1 96.88 127 PHE A C 1
ATOM 969 O O . PHE A 1 127 ? -13.219 -8.859 -12.695 1 96.88 127 PHE A O 1
ATOM 976 N N . TYR A 1 128 ? -11.992 -9.594 -11 1 98.25 128 TYR A N 1
ATOM 977 C CA . TYR A 1 128 ? -12.602 -10.922 -11.055 1 98.25 128 TYR A CA 1
ATOM 978 C C . TYR A 1 128 ? -13.711 -11.047 -10.016 1 98.25 128 TYR A C 1
ATOM 980 O O . TYR A 1 128 ? -14.141 -12.156 -9.695 1 98.25 128 TYR A O 1
ATOM 988 N N . ASP A 1 129 ? -14.094 -9.906 -9.445 1 98.06 129 ASP A N 1
ATOM 989 C CA . ASP A 1 129 ? -15.25 -9.93 -8.547 1 98.06 129 ASP A CA 1
ATOM 990 C C . ASP A 1 129 ? -16.547 -10.156 -9.328 1 98.06 129 ASP A C 1
ATOM 992 O O . ASP A 1 129 ? -17.594 -10.453 -8.742 1 98.06 129 ASP A O 1
ATOM 996 N N . ASP A 1 130 ? -16.484 -10.016 -10.633 1 96.75 130 ASP A N 1
ATOM 997 C CA . ASP A 1 130 ? -17.609 -10.445 -11.469 1 96.75 130 ASP A CA 1
ATOM 998 C C . ASP A 1 130 ? -17.719 -11.969 -11.5 1 96.75 130 ASP A C 1
ATOM 1000 O O . ASP A 1 130 ? -16.766 -12.664 -11.836 1 96.75 130 ASP A O 1
ATOM 1004 N N . GLN A 1 131 ? -18.875 -12.477 -11.305 1 97.06 131 GLN A N 1
ATOM 1005 C CA . GLN A 1 131 ? -19.078 -13.906 -11.109 1 97.06 131 GLN A CA 1
ATOM 1006 C C . GLN A 1 131 ? -18.844 -14.672 -12.406 1 97.06 131 GLN A C 1
ATOM 1008 O O . GLN A 1 131 ? -18.672 -15.898 -12.391 1 97.06 131 GLN A O 1
ATOM 1013 N N . LYS A 1 132 ? -18.797 -14.008 -13.516 1 97.81 132 LYS A N 1
ATOM 1014 C CA . LYS A 1 132 ? -18.516 -14.695 -14.773 1 97.81 132 LYS A CA 1
ATOM 1015 C C . LYS A 1 132 ? -17.141 -15.336 -14.758 1 97.81 132 LYS A C 1
ATOM 1017 O O . LYS A 1 132 ? -16.891 -16.297 -15.492 1 97.81 132 LYS A O 1
ATOM 1022 N N . PHE A 1 133 ? -16.281 -14.875 -13.93 1 98.44 133 PHE A N 1
ATOM 1023 C CA . PHE A 1 133 ? -14.93 -15.398 -13.867 1 98.44 133 PHE A CA 1
ATOM 1024 C C . PHE A 1 133 ? -14.836 -16.531 -12.852 1 98.44 133 PHE A C 1
ATOM 1026 O O . PHE A 1 133 ? -13.836 -17.266 -12.805 1 98.44 133 PHE A O 1
ATOM 1033 N N . TRP A 1 134 ? -15.852 -16.781 -11.961 1 98.62 134 TRP A N 1
ATOM 1034 C CA . TRP A 1 134 ? -15.766 -17.625 -10.766 1 98.62 134 TRP A CA 1
ATOM 1035 C C . TRP A 1 134 ? -15.648 -19.094 -11.133 1 98.62 134 TRP A C 1
ATOM 1037 O O . TRP A 1 134 ? -15.109 -19.891 -10.367 1 98.62 134 TRP A O 1
ATOM 1047 N N . PRO A 1 135 ? -16.094 -19.469 -12.328 1 98.81 135 PRO A N 1
ATOM 1048 C CA . PRO A 1 135 ? -15.891 -20.859 -12.711 1 98.81 135 PRO A CA 1
ATOM 1049 C C . PRO A 1 135 ? -14.422 -21.266 -12.711 1 98.81 135 PRO A C 1
ATOM 1051 O O . PRO A 1 135 ? -14.094 -22.422 -12.43 1 98.81 135 PRO A O 1
ATOM 1054 N N . VAL A 1 136 ? -13.531 -20.375 -13.031 1 98.88 136 VAL A N 1
ATOM 1055 C CA . VAL A 1 136 ? -12.102 -20.672 -13.008 1 98.88 136 VAL A CA 1
ATOM 1056 C C . VAL A 1 136 ? -11.656 -20.984 -11.586 1 98.88 136 VAL A C 1
ATOM 1058 O O . VAL A 1 136 ? -10.914 -21.953 -11.352 1 98.88 136 VAL A O 1
ATOM 1061 N N . PHE A 1 137 ? -12.125 -20.219 -10.609 1 98.88 137 PHE A N 1
ATOM 1062 C CA . PHE A 1 137 ? -11.789 -20.422 -9.203 1 98.88 137 PHE A CA 1
ATOM 1063 C C . PHE A 1 137 ? -12.422 -21.719 -8.688 1 98.88 137 PHE A C 1
ATOM 1065 O O . PHE A 1 137 ? -11.797 -22.453 -7.918 1 98.88 137 PHE A O 1
ATOM 1072 N N . GLU A 1 138 ? -13.625 -21.891 -9.109 1 98.81 138 GLU A N 1
ATOM 1073 C CA . GLU A 1 138 ? -14.305 -23.125 -8.75 1 98.81 138 GLU A CA 1
ATOM 1074 C C . GLU A 1 138 ? -13.516 -24.344 -9.219 1 98.81 138 GLU A C 1
ATOM 1076 O O . GLU A 1 138 ? -13.312 -25.297 -8.453 1 98.81 138 GLU A O 1
ATOM 1081 N N . LYS A 1 139 ? -13.102 -24.328 -10.445 1 98.88 139 LYS A N 1
ATOM 1082 C CA . LYS A 1 139 ? -12.328 -25.438 -11.008 1 98.88 139 LYS A CA 1
ATOM 1083 C C . LYS A 1 139 ? -11.008 -25.609 -10.266 1 98.88 139 LYS A C 1
ATOM 1085 O O . LYS A 1 139 ? -10.578 -26.734 -10.008 1 98.88 139 LYS A O 1
ATOM 1090 N N . ALA A 1 140 ? -10.352 -24.516 -9.961 1 98.88 140 ALA A N 1
ATOM 1091 C CA . ALA A 1 140 ? -9.102 -24.578 -9.211 1 98.88 140 ALA A CA 1
ATOM 1092 C C . ALA A 1 140 ? -9.305 -25.281 -7.871 1 98.88 140 ALA A C 1
ATOM 1094 O O . ALA A 1 140 ? -8.508 -26.141 -7.488 1 98.88 140 ALA A O 1
ATOM 1095 N N . GLN A 1 141 ? -10.367 -24.891 -7.176 1 98.81 141 GLN A N 1
ATOM 1096 C CA . GLN A 1 141 ? -10.672 -25.547 -5.906 1 98.81 141 GLN A CA 1
ATOM 1097 C C . GLN A 1 141 ? -10.938 -27.031 -6.105 1 98.81 141 GLN A C 1
ATOM 1099 O O . GLN A 1 141 ? -10.461 -27.859 -5.328 1 98.81 141 GLN A O 1
ATOM 1104 N N . GLU A 1 142 ? -11.703 -27.328 -7.152 1 98.75 142 GLU A N 1
ATOM 1105 C CA . GLU A 1 142 ? -12.008 -28.719 -7.461 1 98.75 142 GLU A CA 1
ATOM 1106 C C . GLU A 1 142 ? -10.734 -29.531 -7.691 1 98.75 142 GLU A C 1
ATOM 1108 O O . GLU A 1 142 ? -10.633 -30.672 -7.25 1 98.75 142 GLU A O 1
ATOM 1113 N N . LEU A 1 143 ? -9.805 -28.953 -8.344 1 98.75 143 LEU A N 1
ATOM 1114 C CA . LEU A 1 143 ? -8.555 -29.625 -8.695 1 98.75 143 LEU A CA 1
ATOM 1115 C C . LEU A 1 143 ? -7.555 -29.531 -7.551 1 98.75 143 LEU A C 1
ATOM 1117 O O . LEU A 1 143 ? -6.449 -30.062 -7.641 1 98.75 143 LEU A O 1
ATOM 1121 N N . ASP A 1 144 ? -7.883 -28.812 -6.484 1 98.56 144 ASP A N 1
ATOM 1122 C CA . ASP A 1 144 ? -7.016 -28.547 -5.34 1 98.56 144 ASP A CA 1
ATOM 1123 C C . ASP A 1 144 ? -5.699 -27.906 -5.773 1 98.56 144 ASP A C 1
ATOM 1125 O O . ASP A 1 144 ? -4.625 -28.359 -5.367 1 98.56 144 ASP A O 1
ATOM 1129 N N . ALA A 1 145 ? -5.812 -26.922 -6.656 1 98.38 145 ALA A N 1
ATOM 1130 C CA . ALA A 1 145 ? -4.66 -26.203 -7.188 1 98.38 145 ALA A CA 1
ATOM 1131 C C . ALA A 1 145 ? -4.777 -24.703 -6.906 1 98.38 145 ALA A C 1
ATOM 1133 O O . ALA A 1 145 ? -5.871 -24.141 -6.977 1 98.38 145 ALA A O 1
ATOM 1134 N N . PRO A 1 146 ? -3.695 -24.078 -6.613 1 98.88 146 PRO A N 1
ATOM 1135 C CA . PRO A 1 146 ? -3.758 -22.641 -6.32 1 98.88 146 PRO A CA 1
ATOM 1136 C C . PRO A 1 146 ? -3.822 -21.781 -7.582 1 98.88 146 PRO A C 1
ATOM 1138 O O . PRO A 1 146 ? -3.406 -22.234 -8.656 1 98.88 146 PRO A O 1
ATOM 1141 N N . ILE A 1 147 ? -4.367 -20.609 -7.406 1 98.88 147 ILE A N 1
ATOM 1142 C CA . ILE A 1 147 ? -4.297 -19.531 -8.398 1 98.88 147 ILE A CA 1
ATOM 1143 C C . ILE A 1 147 ? -3.389 -18.422 -7.883 1 98.88 147 ILE A C 1
ATOM 1145 O O . ILE A 1 147 ? -3.662 -17.812 -6.84 1 98.88 147 ILE A O 1
ATOM 1149 N N . TYR A 1 148 ? -2.283 -18.203 -8.586 1 98.81 148 TYR A N 1
ATOM 1150 C CA . TYR A 1 148 ? -1.407 -17.078 -8.32 1 98.81 148 TYR A CA 1
ATOM 1151 C C . TYR A 1 148 ? -1.922 -15.812 -9.016 1 98.81 148 TYR A C 1
ATOM 1153 O O . TYR A 1 148 ? -1.996 -15.766 -10.242 1 98.81 148 TYR A O 1
ATOM 1161 N N . VAL A 1 149 ? -2.32 -14.828 -8.242 1 98.75 149 VAL A N 1
ATOM 1162 C CA . VAL A 1 149 ? -2.768 -13.547 -8.789 1 98.75 149 VAL A CA 1
ATOM 1163 C C . VAL A 1 149 ? -1.588 -12.586 -8.883 1 98.75 149 VAL A C 1
ATOM 1165 O O . VAL A 1 149 ? -1.098 -12.094 -7.863 1 98.75 149 VAL A O 1
ATOM 1168 N N . HIS A 1 150 ? -1.189 -12.305 -10.062 1 98.31 150 HIS A N 1
ATOM 1169 C CA . HIS A 1 150 ? -0.011 -11.5 -10.352 1 98.31 150 HIS A CA 1
ATOM 1170 C C . HIS A 1 150 ? -0.404 -10.094 -10.789 1 98.31 150 HIS A C 1
ATOM 1172 O O . HIS A 1 150 ? -1.42 -9.906 -11.469 1 98.31 150 HIS A O 1
ATOM 1178 N N . PRO A 1 151 ? 0.425 -9.102 -10.414 1 96.94 151 PRO A N 1
ATOM 1179 C CA . PRO A 1 151 ? 0.146 -7.746 -10.891 1 96.94 151 PRO A CA 1
ATOM 1180 C C . PRO A 1 151 ? 0.247 -7.625 -12.414 1 96.94 151 PRO A C 1
ATOM 1182 O O . PRO A 1 151 ? 0.926 -8.43 -13.055 1 96.94 151 PRO A O 1
ATOM 1185 N N . SER A 1 152 ? -0.382 -6.672 -12.93 1 94.19 152 SER A N 1
ATOM 1186 C CA . SER A 1 152 ? -0.31 -6.363 -14.352 1 94.19 152 SER A CA 1
ATOM 1187 C C . SER A 1 152 ? -0.345 -4.859 -14.602 1 94.19 152 SER A C 1
ATOM 1189 O O . SER A 1 152 ? -0.588 -4.082 -13.672 1 94.19 152 SER A O 1
ATOM 1191 N N . TYR A 1 153 ? -0.054 -4.445 -15.773 1 92.5 153 TYR A N 1
ATOM 1192 C CA . TYR A 1 153 ? -0.04 -3.033 -16.141 1 92.5 153 TYR A CA 1
ATOM 1193 C C . TYR A 1 153 ? -1.434 -2.426 -16.031 1 92.5 153 TYR A C 1
ATOM 1195 O O . TYR A 1 153 ? -2.434 -3.102 -16.281 1 92.5 153 TYR A O 1
ATOM 1203 N N . PRO A 1 154 ? -1.432 -1.16 -15.57 1 92.5 154 PRO A N 1
ATOM 1204 C CA . PRO A 1 154 ? -2.75 -0.525 -15.5 1 92.5 154 PRO A CA 1
ATOM 1205 C C . PRO A 1 154 ? -3.436 -0.429 -16.859 1 92.5 154 PRO A C 1
ATOM 1207 O O . PRO A 1 154 ? -2.764 -0.275 -17.875 1 92.5 154 PRO A O 1
ATOM 1210 N N . ASP A 1 155 ? -4.668 -0.445 -16.797 1 88.56 155 ASP A N 1
ATOM 1211 C CA . ASP A 1 155 ? -5.453 -0.419 -18.031 1 88.56 155 ASP A CA 1
ATOM 1212 C C . ASP A 1 155 ? -5.41 0.962 -18.672 1 88.56 155 ASP A C 1
ATOM 1214 O O . ASP A 1 155 ? -5.602 1.977 -18 1 88.56 155 ASP A O 1
ATOM 1218 N N . GLU A 1 156 ? -5.215 1.026 -19.938 1 85.62 156 GLU A N 1
ATOM 1219 C CA . GLU A 1 156 ? -5.109 2.289 -20.656 1 85.62 156 GLU A CA 1
ATOM 1220 C C . GLU A 1 156 ? -6.484 2.861 -20.984 1 85.62 156 GLU A C 1
ATOM 1222 O O . GLU A 1 156 ? -6.68 4.078 -20.953 1 85.62 156 GLU A O 1
ATOM 1227 N N . GLU A 1 157 ? -7.453 2.021 -21.172 1 82.75 157 GLU A N 1
ATOM 1228 C CA . GLU A 1 157 ? -8.75 2.463 -21.672 1 82.75 157 GLU A CA 1
ATOM 1229 C C . GLU A 1 157 ? -9.625 3.004 -20.531 1 82.75 157 GLU A C 1
ATOM 1231 O O . GLU A 1 157 ? -10.43 3.914 -20.75 1 82.75 157 GLU A O 1
ATOM 1236 N N . SER A 1 158 ? -9.422 2.533 -19.359 1 81.56 158 SER A N 1
ATOM 1237 C CA . SER A 1 158 ? -10.297 2.889 -18.25 1 81.56 158 SER A CA 1
ATOM 1238 C C . SER A 1 158 ? -9.844 4.184 -17.578 1 81.56 158 SER A C 1
ATOM 1240 O O . SER A 1 158 ? -10.539 4.711 -16.703 1 81.56 158 SER A O 1
ATOM 1242 N N . GLY A 1 159 ? -8.711 4.695 -17.906 1 81.25 159 GLY A N 1
ATOM 1243 C CA . GLY A 1 159 ? -8.211 5.918 -17.297 1 81.25 159 GLY A CA 1
ATOM 1244 C C . GLY A 1 159 ? -7.277 5.66 -16.125 1 81.25 159 GLY A C 1
ATOM 1245 O O . GLY A 1 159 ? -6.633 6.582 -15.625 1 81.25 159 GLY A O 1
ATOM 1246 N N . VAL A 1 160 ? -7.148 4.426 -15.734 1 87.44 160 VAL A N 1
ATOM 1247 C CA . VAL A 1 160 ? -6.305 4.098 -14.594 1 87.44 160 VAL A CA 1
ATOM 1248 C C . VAL A 1 160 ? -4.848 4.414 -14.914 1 87.44 160 VAL A C 1
ATOM 1250 O O . VAL A 1 160 ? -4.125 4.973 -14.086 1 87.44 160 VAL A O 1
ATOM 1253 N N . ALA A 1 161 ? -4.461 4.117 -16.109 1 90.81 161 ALA A N 1
ATOM 1254 C CA . ALA A 1 161 ? -3.088 4.41 -16.516 1 90.81 161 ALA A CA 1
ATOM 1255 C C . ALA A 1 161 ? -2.809 5.91 -16.469 1 90.81 161 ALA A C 1
ATOM 1257 O O . ALA A 1 161 ? -1.708 6.328 -16.109 1 90.81 161 ALA A O 1
ATOM 1258 N N . ALA A 1 162 ? -3.805 6.727 -16.828 1 92.31 162 ALA A N 1
ATOM 1259 C CA . ALA A 1 162 ? -3.648 8.18 -16.875 1 92.31 162 ALA A CA 1
ATOM 1260 C C . ALA A 1 162 ? -3.428 8.75 -15.477 1 92.31 162 ALA A C 1
ATOM 1262 O O . ALA A 1 162 ? -2.838 9.82 -15.32 1 92.31 162 ALA A O 1
ATOM 1263 N N . HIS A 1 163 ? -3.844 8.039 -14.516 1 93.75 163 HIS A N 1
ATOM 1264 C CA . HIS A 1 163 ? -3.75 8.438 -13.117 1 93.75 163 HIS A CA 1
ATOM 1265 C C . HIS A 1 163 ? -2.297 8.609 -12.688 1 93.75 163 HIS A C 1
ATOM 1267 O O . HIS A 1 163 ? -2.008 9.336 -11.734 1 93.75 163 HIS A O 1
ATOM 1273 N N . TYR A 1 164 ? -1.338 8.016 -13.414 1 96.38 164 TYR A N 1
ATOM 1274 C CA . TYR A 1 164 ? 0.067 7.988 -13.023 1 96.38 164 TYR A CA 1
ATOM 1275 C C . TYR A 1 164 ? 0.886 8.961 -13.859 1 96.38 164 TYR A C 1
ATOM 1277 O O . TYR A 1 164 ? 2.076 9.164 -13.602 1 96.38 164 TYR A O 1
ATOM 1285 N N . ARG A 1 165 ? 0.253 9.57 -14.914 1 96.56 165 ARG A N 1
ATOM 1286 C CA . ARG A 1 165 ? 0.924 10.586 -15.727 1 96.56 165 ARG A CA 1
ATOM 1287 C C . ARG A 1 165 ? 1.014 11.906 -14.977 1 96.56 165 ARG A C 1
ATOM 1289 O O . ARG A 1 165 ? 0.129 12.242 -14.18 1 96.56 165 ARG A O 1
ATOM 1296 N N . GLY A 1 166 ? 2.09 12.602 -15.18 1 96.88 166 GLY A N 1
ATOM 1297 C CA . GLY A 1 166 ? 2.309 13.867 -14.492 1 96.88 166 GLY A CA 1
ATOM 1298 C C . GLY A 1 166 ? 3.408 14.703 -15.117 1 96.88 166 GLY A C 1
ATOM 1299 O O . GLY A 1 166 ? 3.713 14.555 -16.297 1 96.88 166 GLY A O 1
ATOM 1300 N N . ASN A 1 167 ? 3.904 15.703 -14.367 1 97.31 167 ASN A N 1
ATOM 1301 C CA . ASN A 1 167 ? 4.953 16.609 -14.828 1 97.31 167 ASN A CA 1
ATOM 1302 C C . ASN A 1 167 ? 6.332 15.961 -14.727 1 97.31 167 ASN A C 1
ATOM 1304 O O . ASN A 1 167 ? 7.238 16.516 -14.102 1 97.31 167 ASN A O 1
ATOM 1308 N N . TYR A 1 168 ? 6.508 14.859 -15.336 1 97.75 168 TYR A N 1
ATOM 1309 C CA . TYR A 1 168 ? 7.723 14.07 -15.484 1 97.75 168 TYR A CA 1
ATOM 1310 C C . TYR A 1 168 ? 7.641 13.156 -16.703 1 97.75 168 TYR A C 1
ATOM 1312 O O . TYR A 1 168 ? 6.621 13.125 -17.391 1 97.75 168 TYR A O 1
ATOM 1320 N N . ASP A 1 169 ? 8.672 12.43 -17.047 1 96.56 169 ASP A N 1
ATOM 1321 C CA . ASP A 1 169 ? 8.781 11.594 -18.25 1 96.56 169 ASP A CA 1
ATOM 1322 C C . ASP A 1 169 ? 7.758 10.461 -18.219 1 96.56 169 ASP A C 1
ATOM 1324 O O . ASP A 1 169 ? 7.473 9.906 -17.156 1 96.56 169 ASP A O 1
ATOM 1328 N N . ASP A 1 170 ? 7.312 10.117 -19.406 1 95.25 170 ASP A N 1
ATOM 1329 C CA . ASP A 1 170 ? 6.344 9.031 -19.547 1 95.25 170 ASP A CA 1
ATOM 1330 C C . ASP A 1 170 ? 6.902 7.723 -19.016 1 95.25 170 ASP A C 1
ATOM 1332 O O . ASP A 1 170 ? 6.148 6.875 -18.516 1 95.25 170 ASP A O 1
ATOM 1336 N N . ARG A 1 171 ? 8.172 7.559 -19.078 1 94.62 171 ARG A N 1
ATOM 1337 C CA . ARG A 1 171 ? 8.797 6.348 -18.547 1 94.62 171 ARG A CA 1
ATOM 1338 C C . ARG A 1 171 ? 8.617 6.262 -17.031 1 94.62 171 ARG A C 1
ATOM 1340 O O . ARG A 1 171 ? 8.453 5.168 -16.484 1 94.62 171 ARG A O 1
ATOM 1347 N N . ILE A 1 172 ? 8.656 7.406 -16.359 1 97.5 172 ILE A N 1
ATOM 1348 C CA . ILE A 1 172 ? 8.438 7.465 -14.922 1 97.5 172 ILE A CA 1
ATOM 1349 C C . ILE A 1 172 ? 6.984 7.121 -14.602 1 97.5 172 ILE A C 1
ATOM 1351 O O . ILE A 1 172 ? 6.711 6.336 -13.688 1 97.5 172 ILE A O 1
ATOM 1355 N N . ALA A 1 173 ? 6.102 7.695 -15.422 1 97.06 173 ALA A N 1
ATOM 1356 C CA . ALA A 1 173 ? 4.68 7.406 -15.25 1 97.06 173 ALA A CA 1
ATOM 1357 C C . ALA A 1 173 ? 4.402 5.914 -15.398 1 97.06 173 ALA A C 1
ATOM 1359 O O . ALA A 1 173 ? 3.629 5.34 -14.625 1 97.06 173 ALA A O 1
ATOM 1360 N N . ALA A 1 174 ? 5.023 5.281 -16.359 1 94.12 174 ALA A N 1
ATOM 1361 C CA . ALA A 1 174 ? 4.859 3.85 -16.594 1 94.12 174 ALA A CA 1
ATOM 1362 C C . ALA A 1 174 ? 5.359 3.041 -15.398 1 94.12 174 ALA A C 1
ATOM 1364 O O . ALA A 1 174 ? 4.707 2.09 -14.969 1 94.12 174 ALA A O 1
ATOM 1365 N N . ALA A 1 175 ? 6.461 3.406 -14.836 1 95.5 175 ALA A N 1
ATOM 1366 C CA . ALA A 1 175 ? 7.027 2.721 -13.68 1 95.5 175 ALA A CA 1
ATOM 1367 C C . ALA A 1 175 ? 6.129 2.889 -12.453 1 95.5 175 ALA A C 1
ATOM 1369 O O . ALA A 1 175 ? 5.848 1.918 -11.75 1 95.5 175 ALA A O 1
ATOM 1370 N N . LEU A 1 176 ? 5.613 4.102 -12.25 1 97.88 176 LEU A N 1
ATOM 1371 C CA . LEU A 1 176 ? 4.762 4.383 -11.102 1 97.88 176 LEU A CA 1
ATOM 1372 C C . LEU A 1 176 ? 3.438 3.631 -11.211 1 97.88 176 LEU A C 1
ATOM 1374 O O . LEU A 1 176 ? 2.887 3.186 -10.203 1 97.88 176 LEU A O 1
ATOM 1378 N N . GLY A 1 177 ? 2.965 3.525 -12.414 1 96.81 177 GLY A N 1
ATOM 1379 C CA . GLY A 1 177 ? 1.722 2.801 -12.617 1 96.81 177 GLY A CA 1
ATOM 1380 C C . GLY A 1 177 ? 1.882 1.297 -12.516 1 96.81 177 GLY A C 1
ATOM 1381 O O . GLY A 1 177 ? 0.904 0.577 -12.297 1 96.81 177 GLY A O 1
ATOM 1382 N N . ALA A 1 178 ? 3.07 0.815 -12.641 1 94.62 178 ALA A N 1
ATOM 1383 C CA . ALA A 1 178 ? 3.359 -0.616 -12.672 1 94.62 178 ALA A CA 1
ATOM 1384 C C . ALA A 1 178 ? 4.246 -1.022 -11.5 1 94.62 178 ALA A C 1
ATOM 1386 O O . ALA A 1 178 ? 3.904 -0.775 -10.336 1 94.62 178 ALA A O 1
ATOM 1387 N N . TYR A 1 179 ? 5.484 -1.566 -11.742 1 94.38 179 TYR A N 1
ATOM 1388 C CA . TYR A 1 179 ? 6.371 -2.244 -10.805 1 94.38 179 TYR A CA 1
ATOM 1389 C C . TYR A 1 179 ? 6.859 -1.287 -9.727 1 94.38 179 TYR A C 1
ATOM 1391 O O . TYR A 1 179 ? 7.348 -1.72 -8.68 1 94.38 179 TYR A O 1
ATOM 1399 N N . GLY A 1 180 ? 6.645 -0.004 -9.953 1 96.5 180 GLY A N 1
ATOM 1400 C CA . GLY A 1 180 ? 7.141 0.969 -8.992 1 96.5 180 GLY A CA 1
ATOM 1401 C C . GLY A 1 180 ? 6.156 1.253 -7.871 1 96.5 180 GLY A C 1
ATOM 1402 O O . GLY A 1 180 ? 6.551 1.672 -6.781 1 96.5 180 GLY A O 1
ATOM 1403 N N . TRP A 1 181 ? 4.824 1.025 -8.18 1 98.25 181 TRP A N 1
ATOM 1404 C CA . TRP A 1 181 ? 3.863 1.363 -7.137 1 98.25 181 TRP A CA 1
ATOM 1405 C C . TRP A 1 181 ? 2.482 0.804 -7.469 1 98.25 181 TRP A C 1
ATOM 1407 O O . TRP A 1 181 ? 2.012 -0.128 -6.812 1 98.25 181 TRP A O 1
ATOM 1417 N N . GLY A 1 182 ? 1.864 1.196 -8.57 1 97.5 182 GLY A N 1
ATOM 1418 C CA . GLY A 1 182 ? 0.451 1.059 -8.883 1 97.5 182 GLY A CA 1
ATOM 1419 C C . GLY A 1 182 ? -0.004 -0.387 -8.961 1 97.5 182 GLY A C 1
ATOM 1420 O O . GLY A 1 182 ? -1.064 -0.739 -8.445 1 97.5 182 GLY A O 1
ATOM 1421 N N . TRP A 1 183 ? 0.702 -1.294 -9.703 1 96.81 183 TRP A N 1
ATOM 1422 C CA . TRP A 1 183 ? 0.192 -2.645 -9.914 1 96.81 183 TRP A CA 1
ATOM 1423 C C . TRP A 1 183 ? 0.162 -3.426 -8.609 1 96.81 183 TRP A C 1
ATOM 1425 O O . TRP A 1 183 ? -0.622 -4.367 -8.461 1 96.81 183 TRP A O 1
ATOM 1435 N N . HIS A 1 184 ? 1.051 -3.01 -7.566 1 98.31 184 HIS A N 1
ATOM 1436 C CA . HIS A 1 184 ? 0.995 -3.652 -6.262 1 98.31 184 HIS A CA 1
ATOM 1437 C C . HIS A 1 184 ? -0.303 -3.314 -5.535 1 98.31 184 HIS A C 1
ATOM 1439 O O . HIS A 1 184 ? -0.982 -4.207 -5.02 1 98.31 184 HIS A O 1
ATOM 1445 N N . SER A 1 185 ? -0.625 -2.018 -5.535 1 97.94 185 SER A N 1
ATOM 1446 C CA . SER A 1 185 ? -1.879 -1.578 -4.93 1 97.94 185 SER A CA 1
ATOM 1447 C C . SER A 1 185 ? -3.078 -2.221 -5.617 1 97.94 185 SER A C 1
ATOM 1449 O O . SER A 1 185 ? -4.047 -2.605 -4.961 1 97.94 185 SER A O 1
ATOM 1451 N N . ASP A 1 186 ? -3 -2.314 -6.891 1 97.5 186 ASP A N 1
ATOM 1452 C CA . ASP A 1 186 ? -4.105 -2.863 -7.676 1 97.5 186 ASP A CA 1
ATOM 1453 C C . ASP A 1 186 ? -4.297 -4.348 -7.387 1 97.5 186 ASP A C 1
ATOM 1455 O O . ASP A 1 186 ? -5.43 -4.84 -7.367 1 97.5 186 ASP A O 1
ATOM 1459 N N . THR A 1 187 ? -3.223 -5.055 -7.242 1 98.5 187 THR A N 1
ATOM 1460 C CA . THR A 1 187 ? -3.32 -6.477 -6.93 1 98.5 187 THR A CA 1
ATOM 1461 C C . THR A 1 187 ? -3.953 -6.684 -5.555 1 98.5 187 THR A C 1
ATOM 1463 O O . THR A 1 187 ? -4.828 -7.535 -5.391 1 98.5 187 THR A O 1
ATOM 1466 N N . ALA A 1 188 ? -3.521 -5.902 -4.551 1 98.75 188 ALA A N 1
ATOM 1467 C CA . ALA A 1 188 ? -4.16 -5.949 -3.24 1 98.75 188 ALA A CA 1
ATOM 1468 C C . ALA A 1 188 ? -5.656 -5.668 -3.348 1 98.75 188 ALA A C 1
ATOM 1470 O O . ALA A 1 188 ? -6.473 -6.371 -2.75 1 98.75 188 ALA A O 1
ATOM 1471 N N . LEU A 1 189 ? -5.988 -4.645 -4.105 1 98.31 189 LEU A N 1
ATOM 1472 C CA . LEU A 1 189 ? -7.391 -4.293 -4.309 1 98.31 189 LEU A CA 1
ATOM 1473 C C . LEU A 1 189 ? -8.164 -5.457 -4.918 1 98.31 189 LEU A C 1
ATOM 1475 O O . LEU A 1 189 ? -9.305 -5.715 -4.539 1 98.31 189 LEU A O 1
ATOM 1479 N N . SER A 1 190 ? -7.559 -6.141 -5.883 1 98.44 190 SER A N 1
ATOM 1480 C CA . SER A 1 190 ? -8.203 -7.289 -6.512 1 98.44 190 SER A CA 1
ATOM 1481 C C . SER A 1 190 ? -8.602 -8.336 -5.473 1 98.44 190 SER A C 1
ATOM 1483 O O . SER A 1 190 ? -9.695 -8.898 -5.543 1 98.44 190 SER A O 1
ATOM 1485 N N . ILE A 1 191 ? -7.793 -8.609 -4.473 1 98.81 191 ILE A N 1
ATOM 1486 C CA . ILE A 1 191 ? -8.078 -9.578 -3.42 1 98.81 191 ILE A CA 1
ATOM 1487 C C . ILE A 1 191 ? -9.219 -9.07 -2.541 1 98.81 191 ILE A C 1
ATOM 1489 O O . ILE A 1 191 ? -10.125 -9.828 -2.191 1 98.81 191 ILE A O 1
ATOM 1493 N N . LEU A 1 192 ? -9.195 -7.785 -2.215 1 98.81 192 LEU A N 1
ATOM 1494 C CA . LEU A 1 192 ? -10.234 -7.195 -1.386 1 98.81 192 LEU A CA 1
ATOM 1495 C C . LEU A 1 192 ? -11.578 -7.219 -2.107 1 98.81 192 LEU A C 1
ATOM 1497 O O . LEU A 1 192 ? -12.625 -7.426 -1.481 1 98.81 192 LEU A O 1
ATOM 1501 N N . ARG A 1 193 ? -11.547 -7.004 -3.428 1 98.69 193 ARG A N 1
ATOM 1502 C CA . ARG A 1 193 ? -12.758 -7.066 -4.234 1 98.69 193 ARG A CA 1
ATOM 1503 C C . ARG A 1 193 ? -13.328 -8.484 -4.254 1 98.69 193 ARG A C 1
ATOM 1505 O O . ARG A 1 193 ? -14.547 -8.672 -4.152 1 98.69 193 ARG A O 1
ATOM 1512 N N . LEU A 1 194 ? -12.469 -9.477 -4.387 1 98.88 194 LEU A N 1
ATOM 1513 C CA . LEU A 1 194 ? -12.914 -10.867 -4.34 1 98.88 194 LEU A CA 1
ATOM 1514 C C . LEU A 1 194 ? -13.555 -11.188 -2.992 1 98.88 194 LEU A C 1
ATOM 1516 O O . LEU A 1 194 ? -14.586 -11.852 -2.938 1 98.88 194 LEU A O 1
ATOM 1520 N N . PHE A 1 195 ? -12.961 -10.727 -1.899 1 98.88 195 PHE A N 1
ATOM 1521 C CA . PHE A 1 195 ? -13.531 -10.906 -0.569 1 98.88 195 PHE A CA 1
ATOM 1522 C C . PHE A 1 195 ? -14.898 -10.242 -0.466 1 98.88 195 PHE A C 1
ATOM 1524 O O . PHE A 1 195 ? -15.867 -10.875 -0.043 1 98.88 195 PHE A O 1
ATOM 1531 N N . ALA A 1 196 ? -14.93 -8.992 -0.923 1 98.81 196 ALA A N 1
ATOM 1532 C CA . ALA A 1 196 ? -16.156 -8.195 -0.833 1 98.81 196 ALA A CA 1
ATOM 1533 C C . ALA A 1 196 ? -17.281 -8.836 -1.624 1 98.81 196 ALA A C 1
ATOM 1535 O O . ALA A 1 196 ? -18.453 -8.773 -1.221 1 98.81 196 ALA A O 1
ATOM 1536 N N . ALA A 1 197 ? -16.938 -9.477 -2.709 1 98.62 197 ALA A N 1
ATOM 1537 C CA . ALA A 1 197 ? -17.922 -10.07 -3.598 1 98.62 197 ALA A CA 1
ATOM 1538 C C . ALA A 1 197 ? -18.391 -11.422 -3.068 1 98.62 197 ALA A C 1
ATOM 1540 O O . ALA A 1 197 ? -19.391 -11.977 -3.549 1 98.62 197 ALA A O 1
ATOM 1541 N N . GLY A 1 198 ? -17.625 -11.992 -2.113 1 98.69 198 GLY A N 1
ATOM 1542 C CA . GLY A 1 198 ? -18.094 -13.203 -1.467 1 98.69 198 GLY A CA 1
ATOM 1543 C C . GLY A 1 198 ? -17.484 -14.469 -2.039 1 98.69 198 GLY A C 1
ATOM 1544 O O . GLY A 1 198 ? -17.984 -15.57 -1.81 1 98.69 198 GLY A O 1
ATOM 1545 N N . LEU A 1 199 ? -16.391 -14.32 -2.771 1 98.81 199 LEU A N 1
ATOM 1546 C CA . LEU A 1 199 ? -15.75 -15.484 -3.383 1 98.81 199 LEU A CA 1
ATOM 1547 C C . LEU A 1 199 ? -15.375 -16.516 -2.326 1 98.81 199 LEU A C 1
ATOM 1549 O O . LEU A 1 199 ? -15.633 -17.719 -2.504 1 98.81 199 LEU A O 1
ATOM 1553 N N . PHE A 1 200 ? -14.828 -16.094 -1.198 1 98.81 200 PHE A N 1
ATOM 1554 C CA . PHE A 1 200 ? -14.258 -16.984 -0.208 1 98.81 200 PHE A CA 1
ATOM 1555 C C . PHE A 1 200 ? -15.352 -17.656 0.624 1 98.81 200 PHE A C 1
ATOM 1557 O O . PHE A 1 200 ? -15.109 -18.672 1.282 1 98.81 200 PHE A O 1
ATOM 1564 N N . ASP A 1 201 ? -16.5 -17.031 0.695 1 98.62 201 ASP A N 1
ATOM 1565 C CA . ASP A 1 201 ? -17.656 -17.703 1.273 1 98.62 201 ASP A CA 1
ATOM 1566 C C . ASP A 1 201 ? -18.172 -18.797 0.35 1 98.62 201 ASP A C 1
ATOM 1568 O O . ASP A 1 201 ? -18.562 -19.875 0.813 1 98.62 201 ASP A O 1
ATOM 1572 N N . THR A 1 202 ? -18.203 -18.5 -0.949 1 98.62 202 THR A N 1
ATOM 1573 C CA . THR A 1 202 ? -18.703 -19.438 -1.949 1 98.62 202 THR A CA 1
ATOM 1574 C C . THR A 1 202 ? -17.75 -20.609 -2.121 1 98.62 202 THR A C 1
ATOM 1576 O O . THR A 1 202 ? -18.172 -21.75 -2.273 1 98.62 202 THR A O 1
ATOM 1579 N N . TYR A 1 203 ? -16.469 -20.344 -2.176 1 98.69 203 TYR A N 1
ATOM 1580 C CA . TYR A 1 203 ? -15.414 -21.359 -2.311 1 98.69 203 TYR A CA 1
ATOM 1581 C C . TYR A 1 203 ? -14.445 -21.297 -1.135 1 98.69 203 TYR A C 1
ATOM 1583 O O . TYR A 1 203 ? -13.312 -20.828 -1.28 1 98.69 203 TYR A O 1
ATOM 1591 N N . PRO A 1 204 ? -14.734 -21.828 -0.017 1 98.44 204 PRO A N 1
ATOM 1592 C CA . PRO A 1 204 ? -13.992 -21.625 1.229 1 98.44 204 PRO A CA 1
ATOM 1593 C C . PRO A 1 204 ? -12.602 -22.266 1.201 1 98.44 204 PRO A C 1
ATOM 1595 O O . PRO A 1 204 ? -11.742 -21.922 2.018 1 98.44 204 PRO A O 1
ATOM 1598 N N . ASN A 1 205 ? -12.391 -23.203 0.218 1 98.69 205 ASN A N 1
ATOM 1599 C CA . ASN A 1 205 ? -11.117 -23.906 0.207 1 98.69 205 ASN A CA 1
ATOM 1600 C C . ASN A 1 205 ? -10.227 -23.438 -0.941 1 98.69 205 ASN A C 1
ATOM 1602 O O . ASN A 1 205 ? -9.203 -24.047 -1.237 1 98.69 205 ASN A O 1
ATOM 1606 N N . ILE A 1 206 ? -10.664 -22.344 -1.593 1 98.81 206 ILE A N 1
ATOM 1607 C CA . ILE A 1 206 ? -9.867 -21.828 -2.695 1 98.81 206 ILE A CA 1
ATOM 1608 C C . ILE A 1 206 ? -8.5 -21.375 -2.176 1 98.81 206 ILE A C 1
ATOM 1610 O O . ILE A 1 206 ? -8.398 -20.844 -1.072 1 98.81 206 ILE A O 1
ATOM 1614 N N . LYS A 1 207 ? -7.445 -21.672 -2.912 1 98.88 207 LYS A N 1
ATOM 1615 C CA . LYS A 1 207 ? -6.078 -21.281 -2.576 1 98.88 207 LYS A CA 1
ATOM 1616 C C . LYS A 1 207 ? -5.582 -20.172 -3.5 1 98.88 207 LYS A C 1
ATOM 1618 O O . LYS A 1 207 ? -5.508 -20.359 -4.719 1 98.88 207 LYS A O 1
ATOM 1623 N N . ILE A 1 208 ? -5.25 -19.047 -2.916 1 98.94 208 ILE A N 1
ATOM 1624 C CA . ILE A 1 208 ? -4.773 -17.891 -3.676 1 98.94 208 ILE A CA 1
ATOM 1625 C C . ILE A 1 208 ? -3.352 -17.547 -3.244 1 98.94 208 ILE A C 1
ATOM 1627 O O . ILE A 1 208 ? -3.045 -17.531 -2.051 1 98.94 208 ILE A O 1
ATOM 1631 N N . ILE A 1 209 ? -2.469 -17.328 -4.219 1 98.94 209 ILE A N 1
ATOM 1632 C CA . ILE A 1 209 ? -1.118 -16.844 -3.957 1 98.94 209 ILE A CA 1
ATOM 1633 C C . ILE A 1 209 ? -0.979 -15.414 -4.457 1 98.94 209 ILE A C 1
ATOM 1635 O O . ILE A 1 209 ? -1.457 -15.078 -5.543 1 98.94 209 ILE A O 1
ATOM 1639 N N . ILE A 1 210 ? -0.432 -14.531 -3.68 1 98.81 210 ILE A N 1
ATOM 1640 C CA . ILE A 1 210 ? -0.002 -13.227 -4.16 1 98.81 210 ILE A CA 1
ATOM 1641 C C . ILE A 1 210 ? 1.479 -13.023 -3.846 1 98.81 210 ILE A C 1
ATOM 1643 O O . ILE A 1 210 ? 2.025 -13.672 -2.953 1 98.81 210 ILE A O 1
ATOM 1647 N N . GLY A 1 211 ? 2.098 -12.195 -4.664 1 98.44 211 GLY A N 1
ATOM 1648 C CA . GLY A 1 211 ? 3.545 -12.062 -4.582 1 98.44 211 GLY A CA 1
ATOM 1649 C C . GLY A 1 211 ? 3.986 -10.766 -3.916 1 98.44 211 GLY A C 1
ATOM 1650 O O . GLY A 1 211 ? 3.248 -10.195 -3.111 1 98.44 211 GLY A O 1
ATOM 1651 N N . HIS A 1 212 ? 5.23 -10.438 -4.066 1 98.31 212 HIS A N 1
ATOM 1652 C CA . HIS A 1 212 ? 5.859 -9.195 -3.637 1 98.31 212 HIS A CA 1
ATOM 1653 C C . HIS A 1 212 ? 5.539 -8.891 -2.178 1 98.31 212 HIS A C 1
ATOM 1655 O O . HIS A 1 212 ? 5.098 -7.785 -1.854 1 98.31 212 HIS A O 1
ATOM 1661 N N . MET A 1 213 ? 5.586 -9.906 -1.361 1 98.19 213 MET A N 1
ATOM 1662 C CA . MET A 1 213 ? 5.41 -9.867 0.087 1 98.19 213 MET A CA 1
ATOM 1663 C C . MET A 1 213 ? 3.986 -9.461 0.452 1 98.19 213 MET A C 1
ATOM 1665 O O . MET A 1 213 ? 3.77 -8.758 1.442 1 98.19 213 MET A O 1
ATOM 1669 N N . GLY A 1 214 ? 3.035 -9.82 -0.383 1 98.25 214 GLY A N 1
ATOM 1670 C CA . GLY A 1 214 ? 1.642 -9.602 -0.032 1 98.25 214 GLY A CA 1
ATOM 1671 C C . GLY A 1 214 ? 1.097 -8.281 -0.554 1 98.25 214 GLY A C 1
ATOM 1672 O O . GLY A 1 214 ? 0.032 -7.832 -0.126 1 98.25 214 GLY A O 1
ATOM 1673 N N . GLU A 1 215 ? 1.786 -7.684 -1.501 1 98 215 GLU A N 1
ATOM 1674 C CA . GLU A 1 215 ? 1.306 -6.52 -2.244 1 98 215 GLU A CA 1
ATOM 1675 C C . GLU A 1 215 ? 0.792 -5.438 -1.301 1 98 215 GLU A C 1
ATOM 1677 O O . GLU A 1 215 ? -0.325 -4.941 -1.465 1 98 215 GLU A O 1
ATOM 1682 N N . MET A 1 216 ? 1.423 -5.125 -0.204 1 98.25 216 MET A N 1
ATOM 1683 C CA . MET A 1 216 ? 1.198 -4.023 0.728 1 98.25 216 MET A CA 1
ATOM 1684 C C . MET A 1 216 ? 0.111 -4.379 1.737 1 98.25 216 MET A C 1
ATOM 1686 O O . MET A 1 216 ? -0.046 -3.697 2.752 1 98.25 216 MET A O 1
ATOM 1690 N N . LEU A 1 217 ? -0.665 -5.473 1.543 1 98.81 217 LEU A N 1
ATOM 1691 C CA . LEU A 1 217 ? -1.774 -5.836 2.418 1 98.81 217 LEU A CA 1
ATOM 1692 C C . LEU A 1 217 ? -1.289 -6.059 3.846 1 98.81 217 LEU A C 1
ATOM 1694 O O . LEU A 1 217 ? -1.924 -5.605 4.801 1 98.81 217 LEU A O 1
ATOM 1698 N N . PRO A 1 218 ? -0.072 -6.691 4.027 1 98.81 218 PRO A N 1
ATOM 1699 C CA . PRO A 1 218 ? 0.365 -6.918 5.41 1 98.81 218 PRO A CA 1
ATOM 1700 C C . PRO A 1 218 ? 0.496 -5.625 6.207 1 98.81 218 PRO A C 1
ATOM 1702 O O . PRO A 1 218 ? 0.21 -5.602 7.406 1 98.81 218 PRO A O 1
ATOM 1705 N N . PHE A 1 219 ? 0.846 -4.551 5.559 1 98.81 219 PHE A N 1
ATOM 1706 C CA . PHE A 1 219 ? 1.079 -3.275 6.223 1 98.81 219 PHE A CA 1
ATOM 1707 C C . PHE A 1 219 ? -0.235 -2.658 6.691 1 98.81 219 PHE A C 1
ATOM 1709 O O . PHE A 1 219 ? -0.283 -1.999 7.73 1 98.81 219 PHE A O 1
ATOM 1716 N N . GLN A 1 220 ? -1.297 -2.871 5.961 1 98.56 220 GLN A N 1
ATOM 1717 C CA . GLN A 1 220 ? -2.598 -2.26 6.215 1 98.56 220 GLN A CA 1
ATOM 1718 C C . GLN A 1 220 ? -3.58 -3.275 6.789 1 98.56 220 GLN A C 1
ATOM 1720 O O . GLN A 1 220 ? -4.766 -2.977 6.953 1 98.56 220 GLN A O 1
ATOM 1725 N N . LEU A 1 221 ? -3.174 -4.441 7.168 1 98.69 221 LEU A N 1
ATOM 1726 C CA . LEU A 1 221 ? -4.043 -5.598 7.359 1 98.69 221 LEU A CA 1
ATOM 1727 C C . LEU A 1 221 ? -5.066 -5.332 8.461 1 98.69 221 LEU A C 1
ATOM 1729 O O . LEU A 1 221 ? -6.266 -5.543 8.258 1 98.69 221 LEU A O 1
ATOM 1733 N N . GLU A 1 222 ? -4.629 -4.82 9.633 1 98.25 222 GLU A N 1
ATOM 1734 C CA . GLU A 1 222 ? -5.551 -4.609 10.742 1 98.25 222 GLU A CA 1
ATOM 1735 C C . GLU A 1 222 ? -6.617 -3.578 10.391 1 98.25 222 GLU A C 1
ATOM 1737 O O . GLU A 1 222 ? -7.785 -3.732 10.75 1 98.25 222 GLU A O 1
ATOM 1742 N N . ARG A 1 223 ? -6.242 -2.523 9.703 1 97.56 223 ARG A N 1
ATOM 1743 C CA . ARG A 1 223 ? -7.203 -1.518 9.266 1 97.56 223 ARG A CA 1
ATOM 1744 C C . ARG A 1 223 ? -8.219 -2.113 8.297 1 97.56 223 ARG A C 1
ATOM 1746 O O . ARG A 1 223 ? -9.422 -1.917 8.453 1 97.56 223 ARG A O 1
ATOM 1753 N N . VAL A 1 224 ? -7.762 -2.9 7.336 1 98.25 224 VAL A N 1
ATOM 1754 C CA . VAL A 1 224 ? -8.633 -3.482 6.32 1 98.25 224 VAL A CA 1
ATOM 1755 C C . VAL A 1 224 ? -9.57 -4.504 6.965 1 98.25 224 VAL A C 1
ATOM 1757 O O . VAL A 1 224 ? -10.734 -4.621 6.574 1 98.25 224 VAL A O 1
ATOM 1760 N N . ILE A 1 225 ? -9.055 -5.277 7.941 1 98.5 225 ILE A N 1
ATOM 1761 C CA . ILE A 1 225 ? -9.875 -6.246 8.656 1 98.5 225 ILE A CA 1
ATOM 1762 C C . ILE A 1 225 ? -11.023 -5.523 9.359 1 98.5 225 ILE A C 1
ATOM 1764 O O . ILE A 1 225 ? -12.172 -5.965 9.297 1 98.5 225 ILE A O 1
ATOM 1768 N N . GLY A 1 226 ? -10.703 -4.379 10.039 1 97.19 226 GLY A N 1
ATOM 1769 C CA . GLY A 1 226 ? -11.742 -3.6 10.695 1 97.19 226 GLY A CA 1
ATOM 1770 C C . GLY A 1 226 ? -12.812 -3.105 9.742 1 97.19 226 GLY A C 1
ATOM 1771 O O . GLY A 1 226 ? -14.008 -3.234 10.016 1 97.19 226 GLY A O 1
ATOM 1772 N N . ILE A 1 227 ? -12.422 -2.635 8.617 1 95.88 227 ILE A N 1
ATOM 1773 C CA . ILE A 1 227 ? -13.336 -2.08 7.625 1 95.88 227 ILE A CA 1
ATOM 1774 C C . ILE A 1 227 ? -14.156 -3.203 6.992 1 95.88 227 ILE A C 1
ATOM 1776 O O . ILE A 1 227 ? -15.375 -3.082 6.84 1 95.88 227 ILE A O 1
ATOM 1780 N N . ALA A 1 228 ? -13.492 -4.309 6.707 1 97.69 228 ALA A N 1
ATOM 1781 C CA . ALA A 1 228 ? -14.109 -5.441 6.016 1 97.69 228 ALA A CA 1
ATOM 1782 C C . ALA A 1 228 ? -15.133 -6.137 6.906 1 97.69 228 ALA A C 1
ATOM 1784 O O . ALA A 1 228 ? -15.977 -6.898 6.422 1 97.69 228 ALA A O 1
ATOM 1785 N N . SER A 1 229 ? -15.055 -5.926 8.211 1 97.19 229 SER A N 1
ATOM 1786 C CA . SER A 1 229 ? -16.016 -6.531 9.141 1 97.19 229 SER A CA 1
ATOM 1787 C C . SER A 1 229 ? -17.422 -6.047 8.859 1 97.19 229 SER A C 1
ATOM 1789 O O . SER A 1 229 ? -18.391 -6.676 9.289 1 97.19 229 SER A O 1
ATOM 1791 N N . ARG A 1 230 ? -17.562 -4.98 8.062 1 94.44 230 ARG A N 1
ATOM 1792 C CA . ARG A 1 230 ? -18.875 -4.395 7.777 1 94.44 230 ARG A CA 1
ATOM 1793 C C . ARG A 1 230 ? -19.359 -4.789 6.383 1 94.44 230 ARG A C 1
ATOM 1795 O O . ARG A 1 230 ? -20.359 -4.266 5.898 1 94.44 230 ARG A O 1
ATOM 1802 N N . PHE A 1 231 ? -18.641 -5.715 5.688 1 97.44 231 PHE A N 1
ATOM 1803 C CA . PHE A 1 231 ? -18.953 -6.059 4.309 1 97.44 231 PHE A CA 1
ATOM 1804 C C . PHE A 1 231 ? -20.062 -7.102 4.258 1 97.44 231 PHE A C 1
ATOM 1806 O O . PHE A 1 231 ? -20.594 -7.395 3.186 1 97.44 231 PHE A O 1
ATOM 1813 N N . GLY A 1 232 ? -20.438 -7.691 5.395 1 97.25 232 GLY A N 1
ATOM 1814 C CA . GLY A 1 232 ? -21.547 -8.617 5.449 1 97.25 232 GLY A CA 1
ATOM 1815 C C . GLY A 1 232 ? -21.172 -10.023 5.02 1 97.25 232 GLY A C 1
ATOM 1816 O O . GLY A 1 232 ? -22.047 -10.797 4.605 1 97.25 232 GLY A O 1
ATOM 1817 N N . ARG A 1 233 ? -19.906 -10.414 5.082 1 97.94 233 ARG A N 1
ATOM 1818 C CA . ARG A 1 233 ? -19.453 -11.75 4.727 1 97.94 233 ARG A CA 1
ATOM 1819 C C . ARG A 1 233 ? -19.484 -12.68 5.934 1 97.94 233 ARG A C 1
ATOM 1821 O O . ARG A 1 233 ? -19.391 -12.227 7.074 1 97.94 233 ARG A O 1
ATOM 1828 N N . SER A 1 234 ? -19.641 -13.953 5.676 1 98.25 234 SER A N 1
ATOM 1829 C CA . SER A 1 234 ? -19.719 -14.945 6.746 1 98.25 234 SER A CA 1
ATOM 1830 C C . SER A 1 234 ? -18.344 -15.18 7.375 1 98.25 234 SER A C 1
ATOM 1832 O O . SER A 1 234 ? -18.234 -15.273 8.602 1 98.25 234 SER A O 1
ATOM 1834 N N . ARG A 1 235 ? -17.344 -15.328 6.543 1 97.81 235 ARG A N 1
ATOM 1835 C CA . ARG A 1 235 ? -15.969 -15.461 7.016 1 97.81 235 ARG A CA 1
ATOM 1836 C C . ARG A 1 235 ? -15.273 -14.102 7.062 1 97.81 235 ARG A C 1
ATOM 1838 O O . ARG A 1 235 ? -15.398 -13.305 6.133 1 97.81 235 ARG A O 1
ATOM 1845 N N . GLY A 1 236 ? -14.562 -13.82 8.172 1 98.5 236 GLY A N 1
ATOM 1846 C CA . GLY A 1 236 ? -13.828 -12.57 8.281 1 98.5 236 GLY A CA 1
ATOM 1847 C C . GLY A 1 236 ? -12.562 -12.555 7.441 1 98.5 236 GLY A C 1
ATOM 1848 O O . GLY A 1 236 ? -12.047 -13.609 7.066 1 98.5 236 GLY A O 1
ATOM 1849 N N . LEU A 1 237 ? -12.086 -11.391 7.172 1 98.75 237 LEU A N 1
ATOM 1850 C CA . LEU A 1 237 ? -10.906 -11.25 6.32 1 98.75 237 LEU A CA 1
ATOM 1851 C C . LEU A 1 237 ? -9.688 -11.875 6.977 1 98.75 237 LEU A C 1
ATOM 1853 O O . LEU A 1 237 ? -8.82 -12.422 6.289 1 98.75 237 LEU A O 1
ATOM 1857 N N . ARG A 1 238 ? -9.609 -11.828 8.305 1 98.5 238 ARG A N 1
ATOM 1858 C CA . ARG A 1 238 ? -8.492 -12.477 8.984 1 98.5 238 ARG A CA 1
ATOM 1859 C C . ARG A 1 238 ? -8.477 -13.977 8.711 1 98.5 238 ARG A C 1
ATOM 1861 O O . ARG A 1 238 ? -7.422 -14.562 8.469 1 98.5 238 ARG A O 1
ATOM 1868 N N . GLU A 1 239 ? -9.633 -14.539 8.789 1 98.5 239 GLU A N 1
ATOM 1869 C CA . GLU A 1 239 ? -9.758 -15.969 8.5 1 98.5 239 GLU A CA 1
ATOM 1870 C C . GLU A 1 239 ? -9.344 -16.281 7.07 1 98.5 239 GLU A C 1
ATOM 1872 O O . GLU A 1 239 ? -8.57 -17.203 6.832 1 98.5 239 GLU A O 1
ATOM 1877 N N . VAL A 1 240 ? -9.805 -15.516 6.145 1 98.75 240 VAL A N 1
ATOM 1878 C CA . VAL A 1 240 ? -9.469 -15.703 4.738 1 98.75 240 VAL A CA 1
ATOM 1879 C C . VAL A 1 240 ? -7.965 -15.523 4.535 1 98.75 240 VAL A C 1
ATOM 1881 O O . VAL A 1 240 ? -7.324 -16.328 3.855 1 98.75 240 VAL A O 1
ATOM 1884 N N . TRP A 1 241 ? -7.406 -14.508 5.156 1 98.75 241 TRP A N 1
ATOM 1885 C CA . TRP A 1 241 ? -5.988 -14.172 5.047 1 98.75 241 TRP A CA 1
ATOM 1886 C C . TRP A 1 241 ? -5.117 -15.328 5.543 1 98.75 241 TRP A C 1
ATOM 1888 O O . TRP A 1 241 ? -4.07 -15.617 4.957 1 98.75 241 TRP A O 1
ATOM 1898 N N . THR A 1 242 ? -5.574 -16.078 6.508 1 98.06 242 THR A N 1
ATOM 1899 C CA . THR A 1 242 ? -4.727 -17.094 7.145 1 98.06 242 THR A CA 1
ATOM 1900 C C . THR A 1 242 ? -5.078 -18.484 6.641 1 98.06 242 THR A C 1
ATOM 1902 O O . THR A 1 242 ? -4.352 -19.438 6.902 1 98.06 242 THR A O 1
ATOM 1905 N N . GLN A 1 243 ? -6.172 -18.562 5.832 1 97.88 243 GLN A N 1
ATOM 1906 C CA . GLN A 1 243 ? -6.578 -19.906 5.438 1 97.88 243 GLN A CA 1
ATOM 1907 C C . GLN A 1 243 ? -6.574 -20.062 3.92 1 97.88 243 GLN A C 1
ATOM 1909 O O . GLN A 1 243 ? -6.379 -21.156 3.402 1 97.88 243 GLN A O 1
ATOM 1914 N N . ASN A 1 244 ? -6.766 -18.953 3.246 1 98.81 244 ASN A N 1
ATOM 1915 C CA . ASN A 1 244 ? -6.93 -19.078 1.801 1 98.81 244 ASN A CA 1
ATOM 1916 C C . ASN A 1 244 ? -5.766 -18.438 1.05 1 98.81 244 ASN A C 1
ATOM 1918 O O . ASN A 1 244 ? -5.57 -18.703 -0.138 1 98.81 244 ASN A O 1
ATOM 1922 N N . ILE A 1 245 ? -4.957 -17.562 1.735 1 98.88 245 ILE A N 1
ATOM 1923 C CA . ILE A 1 245 ? -3.961 -16.75 1.038 1 98.88 245 ILE A CA 1
ATOM 1924 C C . ILE A 1 245 ? -2.561 -17.25 1.391 1 98.88 245 ILE A C 1
ATOM 1926 O O . ILE A 1 245 ? -2.275 -17.547 2.553 1 98.88 245 ILE A O 1
ATOM 1930 N N . TRP A 1 246 ? -1.688 -17.453 0.435 1 98.94 246 TRP A N 1
ATOM 1931 C CA . TRP A 1 246 ? -0.243 -17.625 0.555 1 98.94 246 TRP A CA 1
ATOM 1932 C C . TRP A 1 246 ? 0.491 -16.422 -0.051 1 98.94 246 TRP A C 1
ATOM 1934 O O . TRP A 1 246 ? 0.003 -15.805 -0.997 1 98.94 246 TRP A O 1
ATOM 1944 N N . VAL A 1 247 ? 1.637 -16.078 0.519 1 98.88 247 VAL A N 1
ATOM 1945 C CA . VAL A 1 247 ? 2.371 -14.898 0.073 1 98.88 247 VAL A CA 1
ATOM 1946 C C . VAL A 1 247 ? 3.809 -15.281 -0.267 1 98.88 247 VAL A C 1
ATOM 1948 O O . VAL A 1 247 ? 4.465 -16 0.494 1 98.88 247 VAL A O 1
ATOM 1951 N N . THR A 1 248 ? 4.273 -14.836 -1.423 1 98.69 248 THR A N 1
ATOM 1952 C CA . THR A 1 248 ? 5.672 -15.047 -1.773 1 98.69 248 THR A CA 1
ATOM 1953 C C . THR A 1 248 ? 6.488 -13.781 -1.526 1 98.69 248 THR A C 1
ATOM 1955 O O . THR A 1 248 ? 5.926 -12.688 -1.425 1 98.69 248 THR A O 1
ATOM 1958 N N . THR A 1 249 ? 7.789 -13.891 -1.509 1 98.44 249 THR A N 1
ATOM 1959 C CA . THR A 1 249 ? 8.711 -12.766 -1.363 1 98.44 249 THR A CA 1
ATOM 1960 C C . THR A 1 249 ? 9.109 -12.211 -2.729 1 98.44 249 THR A C 1
ATOM 1962 O O . THR A 1 249 ? 10.008 -11.375 -2.826 1 98.44 249 THR A O 1
ATOM 1965 N N . SER A 1 250 ? 8.508 -12.633 -3.727 1 98.06 250 SER A N 1
ATOM 1966 C CA . SER A 1 250 ? 8.938 -12.359 -5.094 1 98.06 250 SER A CA 1
ATOM 1967 C C . SER A 1 250 ? 9.242 -10.883 -5.293 1 98.06 250 SER A C 1
ATOM 1969 O O . SER A 1 250 ? 8.375 -10.031 -5.07 1 98.06 250 SER A O 1
ATOM 1971 N N . GLY A 1 251 ? 10.43 -10.625 -5.719 1 97.25 251 GLY A N 1
ATOM 1972 C CA . GLY A 1 251 ? 10.805 -9.281 -6.129 1 97.25 251 GLY A CA 1
ATOM 1973 C C . GLY A 1 251 ? 11.031 -8.344 -4.957 1 97.25 251 GLY A C 1
ATOM 1974 O O . GLY A 1 251 ? 11.281 -7.156 -5.148 1 97.25 251 GLY A O 1
ATOM 1975 N N . MET A 1 252 ? 10.922 -8.781 -3.764 1 98.12 252 MET A N 1
ATOM 1976 C CA . MET A 1 252 ? 11.141 -7.988 -2.557 1 98.12 252 MET A CA 1
ATOM 1977 C C . MET A 1 252 ? 12.281 -8.562 -1.727 1 98.12 252 MET A C 1
ATOM 1979 O O . MET A 1 252 ? 12.242 -9.727 -1.32 1 98.12 252 MET A O 1
ATOM 1983 N N . PHE A 1 253 ? 13.312 -7.758 -1.427 1 98.25 253 PHE A N 1
ATOM 1984 C CA . PHE A 1 253 ? 14.508 -8.234 -0.738 1 98.25 253 PHE A CA 1
ATOM 1985 C C . PHE A 1 253 ? 14.859 -7.312 0.423 1 98.25 253 PHE A C 1
ATOM 1987 O O . PHE A 1 253 ? 16.016 -6.895 0.562 1 98.25 253 PHE A O 1
ATOM 1994 N N . ALA A 1 254 ? 13.867 -6.941 1.196 1 98.56 254 ALA A N 1
ATOM 1995 C CA . ALA A 1 254 ? 14.07 -6.086 2.361 1 98.56 254 ALA A CA 1
ATOM 1996 C C . ALA A 1 254 ? 13.516 -6.738 3.625 1 98.56 254 ALA A C 1
ATOM 1998 O O . ALA A 1 254 ? 12.453 -7.359 3.594 1 98.56 254 ALA A O 1
ATOM 1999 N N . LEU A 1 255 ? 14.195 -6.551 4.73 1 98.56 255 LEU A N 1
ATOM 2000 C CA . LEU A 1 255 ? 13.836 -7.211 5.98 1 98.56 255 LEU A CA 1
ATOM 2001 C C . LEU A 1 255 ? 12.594 -6.57 6.594 1 98.56 255 LEU A C 1
ATOM 2003 O O . LEU A 1 255 ? 11.766 -7.258 7.191 1 98.56 255 LEU A O 1
ATOM 2007 N N . ALA A 1 256 ? 12.438 -5.254 6.445 1 98.56 256 ALA A N 1
ATOM 2008 C CA . ALA A 1 256 ? 11.367 -4.535 7.133 1 98.56 256 ALA A CA 1
ATOM 2009 C C . ALA A 1 256 ? 9.992 -5.039 6.688 1 98.56 256 ALA A C 1
ATOM 2011 O O . ALA A 1 256 ? 9.172 -5.434 7.52 1 98.56 256 ALA A O 1
ATOM 2012 N N . PRO A 1 257 ? 9.734 -5.102 5.375 1 98.69 257 PRO A N 1
ATOM 2013 C CA . PRO A 1 257 ? 8.43 -5.633 4.961 1 98.69 257 PRO A CA 1
ATOM 2014 C C . PRO A 1 257 ? 8.266 -7.113 5.289 1 98.69 257 PRO A C 1
ATOM 2016 O O . PRO A 1 257 ? 7.156 -7.57 5.555 1 98.69 257 PRO A O 1
ATOM 2019 N N . LEU A 1 258 ? 9.359 -7.918 5.262 1 98.81 258 LEU A N 1
ATOM 2020 C CA . LEU A 1 258 ? 9.258 -9.328 5.637 1 98.81 258 LEU A CA 1
ATOM 2021 C C . LEU A 1 258 ? 8.852 -9.469 7.098 1 98.81 258 LEU A C 1
ATOM 2023 O O . LEU A 1 258 ? 7.992 -10.289 7.43 1 98.81 258 LEU A O 1
ATOM 2027 N N . ALA A 1 259 ? 9.484 -8.656 7.953 1 98.69 259 ALA A N 1
ATOM 2028 C CA . ALA A 1 259 ? 9.125 -8.672 9.367 1 98.69 259 ALA A CA 1
ATOM 2029 C C . ALA A 1 259 ? 7.645 -8.336 9.562 1 98.69 259 ALA A C 1
ATOM 2031 O O . ALA A 1 259 ? 6.957 -8.977 10.359 1 98.69 259 ALA A O 1
ATOM 2032 N N . CYS A 1 260 ? 7.188 -7.359 8.852 1 98.75 260 CYS A N 1
ATOM 2033 C CA . CYS A 1 260 ? 5.781 -6.977 8.906 1 98.75 260 CYS A CA 1
ATOM 2034 C C . CYS A 1 260 ? 4.883 -8.125 8.461 1 98.75 260 CYS A C 1
ATOM 2036 O O . CYS A 1 260 ? 3.889 -8.43 9.125 1 98.75 260 CYS A O 1
ATOM 2038 N N . LEU A 1 261 ? 5.25 -8.789 7.391 1 98.75 261 LEU A N 1
ATOM 2039 C CA . LEU A 1 261 ? 4.492 -9.93 6.883 1 98.75 261 LEU A CA 1
ATOM 2040 C C . LEU A 1 261 ? 4.43 -11.047 7.918 1 98.75 261 LEU A C 1
ATOM 2042 O O . LEU A 1 261 ? 3.352 -11.562 8.219 1 98.75 261 LEU A O 1
ATOM 2046 N N . LEU A 1 262 ? 5.559 -11.352 8.516 1 98.44 262 LEU A N 1
ATOM 2047 C CA . LEU A 1 262 ? 5.656 -12.484 9.438 1 98.44 262 LEU A CA 1
ATOM 2048 C C . LEU A 1 262 ? 4.895 -12.203 10.727 1 98.44 262 LEU A C 1
ATOM 2050 O O . LEU A 1 262 ? 4.551 -13.133 11.461 1 98.44 262 LEU A O 1
ATOM 2054 N N . GLN A 1 263 ? 4.609 -10.945 10.984 1 97.88 263 GLN A N 1
ATOM 2055 C CA . GLN A 1 263 ? 3.812 -10.594 12.156 1 97.88 263 GLN A CA 1
ATOM 2056 C C . GLN A 1 263 ? 2.32 -10.719 11.859 1 97.88 263 GLN A C 1
ATOM 2058 O O . GLN A 1 263 ? 1.5 -10.742 12.781 1 97.88 263 GLN A O 1
ATOM 2063 N N . THR A 1 264 ? 1.984 -10.797 10.586 1 97.94 264 THR A N 1
ATOM 2064 C CA . THR A 1 264 ? 0.567 -10.75 10.242 1 97.94 264 THR A CA 1
ATOM 2065 C C . THR A 1 264 ? 0.13 -12.055 9.578 1 97.94 264 THR A C 1
ATOM 2067 O O . THR A 1 264 ? -1.055 -12.242 9.297 1 97.94 264 THR A O 1
ATOM 2070 N N . MET A 1 265 ? 1.001 -12.914 9.32 1 97.06 265 MET A N 1
ATOM 2071 C CA . MET A 1 265 ? 0.757 -14.164 8.594 1 97.06 265 MET A CA 1
ATOM 2072 C C . MET A 1 265 ? 1.529 -15.312 9.219 1 97.06 265 MET A C 1
ATOM 2074 O O . MET A 1 265 ? 2.703 -15.172 9.562 1 97.06 265 MET A O 1
ATOM 2078 N N . PRO A 1 266 ? 0.869 -16.469 9.375 1 97.44 266 PRO A N 1
ATOM 2079 C CA . PRO A 1 266 ? 1.64 -17.625 9.828 1 97.44 266 PRO A CA 1
ATOM 2080 C C . PRO A 1 266 ? 2.729 -18.031 8.836 1 97.44 266 PRO A C 1
ATOM 2082 O O . PRO A 1 266 ? 2.529 -17.938 7.621 1 97.44 266 PRO A O 1
ATOM 2085 N N . ILE A 1 267 ? 3.832 -18.516 9.328 1 98.31 267 ILE A N 1
ATOM 2086 C CA . ILE A 1 267 ? 5.008 -18.844 8.531 1 98.31 267 ILE A CA 1
ATOM 2087 C C . ILE A 1 267 ? 4.648 -19.922 7.504 1 98.31 267 ILE A C 1
ATOM 2089 O O . ILE A 1 267 ? 5.219 -19.953 6.414 1 98.31 267 ILE A O 1
ATOM 2093 N N . GLU A 1 268 ? 3.555 -20.734 7.766 1 98.25 268 GLU A N 1
ATOM 2094 C CA . GLU A 1 268 ? 3.135 -21.828 6.895 1 98.25 268 GLU A CA 1
ATOM 2095 C C . GLU A 1 268 ? 2.568 -21.297 5.578 1 98.25 268 GLU A C 1
ATOM 2097 O O . GLU A 1 268 ? 2.402 -22.047 4.617 1 98.25 268 GLU A O 1
ATOM 2102 N N . ARG A 1 269 ? 2.367 -19.969 5.574 1 98.38 269 ARG A N 1
ATOM 2103 C CA . ARG A 1 269 ? 1.733 -19.375 4.398 1 98.38 269 ARG A CA 1
ATOM 2104 C C . ARG A 1 269 ? 2.705 -18.469 3.654 1 98.38 269 ARG A C 1
ATOM 2106 O O . ARG A 1 269 ? 2.314 -17.766 2.711 1 98.38 269 ARG A O 1
ATOM 2113 N N . VAL A 1 270 ? 3.936 -18.422 4.055 1 98.81 270 VAL A N 1
ATOM 2114 C CA . VAL A 1 270 ? 4.941 -17.562 3.451 1 98.81 270 VAL A CA 1
ATOM 2115 C C . VAL A 1 270 ? 5.906 -18.391 2.609 1 98.81 270 VAL A C 1
ATOM 2117 O O . VAL A 1 270 ? 6.484 -19.359 3.096 1 98.81 270 VAL A O 1
ATOM 2120 N N . LEU A 1 271 ? 6.035 -18.016 1.347 1 98.81 271 LEU A N 1
ATOM 2121 C CA . LEU A 1 271 ? 6.809 -18.766 0.367 1 98.81 271 LEU A CA 1
ATOM 2122 C C . LEU A 1 271 ? 7.977 -17.938 -0.157 1 98.81 271 LEU A C 1
ATOM 2124 O O . LEU A 1 271 ? 7.832 -16.734 -0.4 1 98.81 271 LEU A O 1
ATOM 2128 N N . TYR A 1 272 ? 9.125 -18.578 -0.342 1 98.75 272 TYR A N 1
ATOM 2129 C CA . TYR A 1 272 ? 10.273 -17.922 -0.95 1 98.75 272 TYR A CA 1
ATOM 2130 C C . TYR A 1 272 ? 10.125 -17.844 -2.465 1 98.75 272 TYR A C 1
ATOM 2132 O O . TYR A 1 272 ? 9.656 -18.781 -3.098 1 98.75 272 TYR A O 1
ATOM 2140 N N . SER A 1 273 ? 10.43 -16.75 -3.016 1 98.62 273 SER A N 1
ATOM 2141 C CA . SER A 1 273 ? 10.391 -16.516 -4.453 1 98.62 273 SER A CA 1
ATOM 2142 C C . SER A 1 273 ? 11.312 -15.359 -4.844 1 98.62 273 SER A C 1
ATOM 2144 O O . SER A 1 273 ? 11.68 -14.539 -3.996 1 98.62 273 SER A O 1
ATOM 2146 N N . VAL A 1 274 ? 11.711 -15.25 -6.137 1 98.38 274 VAL A N 1
ATOM 2147 C CA . VAL A 1 274 ? 12.766 -14.312 -6.516 1 98.38 274 VAL A CA 1
ATOM 2148 C C . VAL A 1 274 ? 12.227 -13.328 -7.555 1 98.38 274 VAL A C 1
ATOM 2150 O O . VAL A 1 274 ? 12.641 -12.164 -7.586 1 98.38 274 VAL A O 1
ATOM 2153 N N . ASP A 1 275 ? 11.32 -13.758 -8.414 1 97.88 275 ASP A N 1
ATOM 2154 C CA . ASP A 1 275 ? 10.867 -12.969 -9.555 1 97.88 275 ASP A CA 1
ATOM 2155 C C . ASP A 1 275 ? 11.891 -12.992 -10.688 1 97.88 275 ASP A C 1
ATOM 2157 O O . ASP A 1 275 ? 12.148 -11.961 -11.312 1 97.88 275 ASP A O 1
ATOM 2161 N N . TYR A 1 276 ? 12.414 -14.133 -11 1 97.69 276 TYR A N 1
ATOM 2162 C CA . TYR A 1 276 ? 13.336 -14.344 -12.117 1 97.69 276 TYR A CA 1
ATOM 2163 C C . TYR A 1 276 ? 12.625 -14.172 -13.453 1 97.69 276 TYR A C 1
ATOM 2165 O O . TYR A 1 276 ? 11.484 -14.617 -13.617 1 97.69 276 TYR A O 1
ATOM 2173 N N . PRO A 1 277 ? 13.32 -13.531 -14.422 1 96.88 277 PRO A N 1
ATOM 2174 C CA . PRO A 1 277 ? 14.695 -13.023 -14.398 1 96.88 277 PRO A CA 1
ATOM 2175 C C . PRO A 1 277 ? 14.766 -11.523 -14.117 1 96.88 277 PRO A C 1
ATOM 2177 O O . PRO A 1 277 ? 15.812 -10.898 -14.336 1 96.88 277 PRO A O 1
ATOM 2180 N N . PHE A 1 278 ? 13.688 -10.93 -13.672 1 95.25 278 PHE A N 1
ATOM 2181 C CA . PHE A 1 278 ? 13.727 -9.508 -13.352 1 95.25 278 PHE A CA 1
ATOM 2182 C C . PHE A 1 278 ? 14.625 -9.258 -12.148 1 95.25 278 PHE A C 1
ATOM 2184 O O . PHE A 1 278 ? 15.18 -8.164 -11.992 1 95.25 278 PHE A O 1
ATOM 2191 N N . SER A 1 279 ? 14.742 -10.227 -11.266 1 96.12 279 SER A N 1
ATOM 2192 C CA . SER A 1 279 ? 15.773 -10.305 -10.234 1 96.12 279 SER A CA 1
ATOM 2193 C C . SER A 1 279 ? 16.641 -11.555 -10.414 1 96.12 279 SER A C 1
ATOM 2195 O O . SER A 1 279 ? 16.141 -12.602 -10.844 1 96.12 279 SER A O 1
ATOM 2197 N N . ALA A 1 280 ? 17.891 -11.422 -10.062 1 96.94 280 ALA A N 1
ATOM 2198 C CA . ALA A 1 280 ? 18.812 -12.555 -10.172 1 96.94 280 ALA A CA 1
ATOM 2199 C C . ALA A 1 280 ? 18.641 -13.516 -9 1 96.94 280 ALA A C 1
ATOM 2201 O O . ALA A 1 280 ? 18.375 -13.094 -7.871 1 96.94 280 ALA A O 1
ATOM 2202 N N . ASN A 1 281 ? 18.812 -14.766 -9.289 1 98.12 281 ASN A N 1
ATOM 2203 C CA . ASN A 1 281 ? 18.75 -15.758 -8.219 1 98.12 281 ASN A CA 1
ATOM 2204 C C . ASN A 1 281 ? 19.812 -15.5 -7.156 1 98.12 281 ASN A C 1
ATOM 2206 O O . ASN A 1 281 ? 19.609 -15.773 -5.973 1 98.12 281 ASN A O 1
ATOM 2210 N N . GLU A 1 282 ? 20.969 -14.93 -7.555 1 98.38 282 GLU A N 1
ATOM 2211 C CA . GLU A 1 282 ? 22.031 -14.57 -6.617 1 98.38 282 GLU A CA 1
ATOM 2212 C C . GLU A 1 282 ? 21.562 -13.508 -5.629 1 98.38 282 GLU A C 1
ATOM 2214 O O . GLU A 1 282 ? 21.922 -13.539 -4.449 1 98.38 282 GLU A O 1
ATOM 2219 N N . LYS A 1 283 ? 20.781 -12.625 -6.133 1 98.12 283 LYS A N 1
ATOM 2220 C CA . LYS A 1 283 ? 20.203 -11.609 -5.254 1 98.12 283 LYS A CA 1
ATOM 2221 C C . LYS A 1 283 ? 19.266 -12.234 -4.227 1 98.12 283 LYS A C 1
ATOM 2223 O O . LYS A 1 283 ? 19.281 -11.852 -3.055 1 98.12 283 LYS A O 1
ATOM 2228 N N . GLY A 1 284 ? 18.453 -13.164 -4.695 1 98.5 284 GLY A N 1
ATOM 2229 C CA . GLY A 1 284 ? 17.609 -13.906 -3.779 1 98.5 284 GLY A CA 1
ATOM 2230 C C . GLY A 1 284 ? 18.391 -14.641 -2.707 1 98.5 284 GLY A C 1
ATOM 2231 O O . GLY A 1 284 ? 18.031 -14.594 -1.528 1 98.5 284 GLY A O 1
ATOM 2232 N N . PHE A 1 285 ? 19.406 -15.266 -3.145 1 98.62 285 PHE A N 1
ATOM 2233 C CA . PHE A 1 285 ? 20.203 -16.047 -2.199 1 98.62 285 PHE A CA 1
ATOM 2234 C C . PHE A 1 285 ? 20.859 -15.133 -1.168 1 98.62 285 PHE A C 1
ATOM 2236 O O . PHE A 1 285 ? 20.922 -15.469 0.016 1 98.62 285 PHE A O 1
ATOM 2243 N N . ALA A 1 286 ? 21.391 -14 -1.601 1 98.62 286 ALA A N 1
ATOM 2244 C CA . ALA A 1 286 ? 21.969 -13.023 -0.675 1 98.62 286 ALA A CA 1
ATOM 2245 C C . ALA A 1 286 ? 20.922 -12.57 0.347 1 98.62 286 ALA A C 1
ATOM 2247 O O . ALA A 1 286 ? 21.25 -12.367 1.52 1 98.62 286 ALA A O 1
ATOM 2248 N N . PHE A 1 287 ? 19.719 -12.414 -0.05 1 98.75 287 PHE A N 1
ATOM 2249 C CA . PHE A 1 287 ? 18.625 -12.031 0.842 1 98.75 287 PHE A CA 1
ATOM 2250 C C . PHE A 1 287 ? 18.359 -13.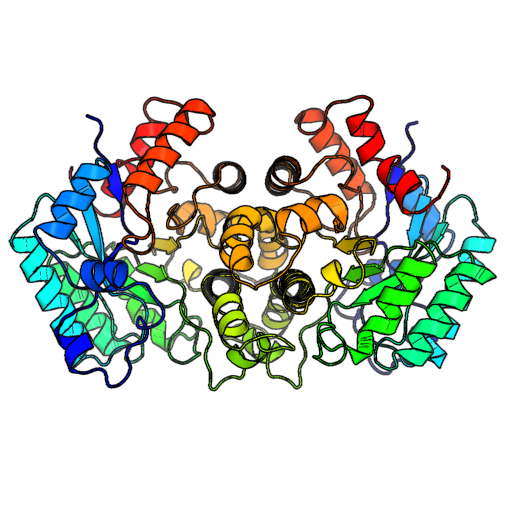117 1.876 1 98.75 287 PHE A C 1
ATOM 2252 O O . PHE A 1 287 ? 18.094 -12.828 3.043 1 98.75 287 PHE A O 1
ATOM 2259 N N . LEU A 1 288 ? 18.406 -14.43 1.442 1 98.62 288 LEU A N 1
ATOM 2260 C CA . LEU A 1 288 ? 18.266 -15.531 2.387 1 98.62 288 LEU A CA 1
ATOM 2261 C C . LEU A 1 288 ? 19.328 -15.453 3.48 1 98.62 288 LEU A C 1
ATOM 2263 O O . LEU A 1 288 ? 19.031 -15.68 4.656 1 98.62 288 LEU A O 1
ATOM 2267 N N . GLU A 1 289 ? 20.5 -15.109 3.08 1 98.25 289 GLU A N 1
ATOM 2268 C CA . GLU A 1 289 ? 21.578 -14.969 4.059 1 98.25 289 GLU A CA 1
ATOM 2269 C C . GLU A 1 289 ? 21.297 -13.828 5.027 1 98.25 289 GLU A C 1
ATOM 2271 O O . GLU A 1 289 ? 21.547 -13.945 6.227 1 98.25 289 GLU A O 1
ATOM 2276 N N . GLU A 1 290 ? 20.797 -12.781 4.492 1 98.5 290 GLU A N 1
ATOM 2277 C CA . GLU A 1 290 ? 20.438 -11.648 5.332 1 98.5 290 GLU A CA 1
ATOM 2278 C C . GLU A 1 290 ? 19.344 -12.023 6.332 1 98.5 290 GLU A C 1
ATOM 2280 O O . GLU A 1 290 ? 19.391 -11.633 7.496 1 98.5 290 GLU A O 1
ATOM 2285 N N . ILE A 1 291 ? 18.375 -12.734 5.852 1 98.62 291 ILE A N 1
ATOM 2286 C CA . ILE A 1 291 ? 17.281 -13.172 6.719 1 98.62 291 ILE A CA 1
ATOM 2287 C C . ILE A 1 291 ? 17.828 -14.047 7.84 1 98.62 291 ILE A C 1
ATOM 2289 O O . ILE A 1 291 ? 17.484 -13.859 9.008 1 98.62 291 ILE A O 1
ATOM 2293 N N . LYS A 1 292 ? 18.625 -14.961 7.43 1 97.44 292 LYS A N 1
ATOM 2294 C CA . LYS A 1 292 ? 19.219 -15.867 8.406 1 97.44 292 LYS A CA 1
ATOM 2295 C C . LYS A 1 292 ? 19.984 -15.094 9.477 1 97.44 292 LYS A C 1
ATOM 2297 O O . LYS A 1 292 ? 19.812 -15.344 10.672 1 97.44 292 LYS A O 1
ATOM 2302 N N . LYS A 1 293 ? 20.781 -14.148 9.102 1 97.69 293 LYS A N 1
ATOM 2303 C CA . LYS A 1 293 ? 21.594 -13.352 10.016 1 97.69 293 LYS A CA 1
ATOM 2304 C C . LYS A 1 293 ? 20.719 -12.5 10.93 1 97.69 293 LYS A C 1
ATOM 2306 O O . LYS A 1 293 ? 21.062 -12.289 12.102 1 97.69 293 LYS A O 1
ATOM 2311 N N . SER A 1 294 ? 19.594 -12.078 10.422 1 97.5 294 SER A N 1
ATOM 2312 C CA . SER A 1 294 ? 18.719 -11.195 11.172 1 97.5 294 SER A CA 1
ATOM 2313 C C . SER A 1 294 ? 17.984 -11.945 12.281 1 97.5 294 SER A C 1
ATOM 2315 O O . SER A 1 294 ? 17.531 -11.344 13.25 1 97.5 294 SER A O 1
ATOM 2317 N N . GLY A 1 295 ? 17.766 -13.25 12.062 1 97.12 295 GLY A N 1
ATOM 2318 C CA . GLY A 1 295 ? 17.016 -14.055 13 1 97.12 295 GLY A CA 1
ATOM 2319 C C . GLY A 1 295 ? 15.508 -13.922 12.828 1 97.12 295 GLY A C 1
ATOM 2320 O O . GLY A 1 295 ? 14.742 -14.406 13.656 1 97.12 295 GLY A O 1
ATOM 2321 N N . LEU A 1 296 ? 15.125 -13.312 11.805 1 97.19 296 LEU A N 1
ATOM 2322 C CA . LEU A 1 296 ? 13.703 -13.094 11.562 1 97.19 296 LEU A CA 1
ATOM 2323 C C . LEU A 1 296 ? 12.969 -14.422 11.391 1 97.19 296 LEU A C 1
ATOM 2325 O O . LEU A 1 296 ? 11.82 -14.555 11.828 1 97.19 296 LEU A O 1
ATOM 2329 N N . ILE A 1 297 ? 13.602 -15.352 10.688 1 98.06 297 ILE A N 1
ATOM 2330 C CA . ILE A 1 297 ? 13.102 -16.719 10.562 1 98.06 297 ILE A CA 1
ATOM 2331 C C . ILE A 1 297 ? 14.07 -17.688 11.227 1 98.06 297 ILE A C 1
ATOM 2333 O O . ILE A 1 297 ? 15.234 -17.781 10.82 1 98.06 297 ILE A O 1
ATOM 2337 N N . LYS A 1 298 ? 13.617 -18.375 12.211 1 95.44 298 LYS A N 1
ATOM 2338 C CA . LYS A 1 298 ? 14.477 -19.25 13.008 1 95.44 298 LYS A CA 1
ATOM 2339 C C . LYS A 1 298 ? 14.922 -20.469 12.203 1 95.44 298 LYS A C 1
ATOM 2341 O O . LYS A 1 298 ? 14.125 -21.062 11.461 1 95.44 298 LYS A O 1
ATOM 2346 N N . GLU A 1 299 ? 16.141 -20.766 12.344 1 94.94 299 GLU A N 1
ATOM 2347 C CA . GLU A 1 299 ? 16.641 -21.984 11.711 1 94.94 299 GLU A CA 1
ATOM 2348 C C . GLU A 1 299 ? 15.906 -23.219 12.211 1 94.94 299 GLU A C 1
ATOM 2350 O O . GLU A 1 299 ? 15.406 -23.234 13.336 1 94.94 299 GLU A O 1
ATOM 2355 N N . GLY A 1 300 ? 15.844 -24.203 11.344 1 96.69 300 GLY A N 1
ATOM 2356 C CA . GLY A 1 300 ? 15.078 -25.406 11.641 1 96.69 300 GLY A CA 1
ATOM 2357 C C . GLY A 1 300 ? 13.805 -25.531 10.82 1 96.69 300 GLY A C 1
ATOM 2358 O O . GLY A 1 300 ? 13.836 -25.391 9.602 1 96.69 300 GLY A O 1
ATOM 2359 N N . GLU A 1 301 ? 12.727 -25.844 11.516 1 97.81 301 GLU A N 1
ATOM 2360 C CA . GLU A 1 301 ? 11.477 -26.172 10.836 1 97.81 301 GLU A CA 1
ATOM 2361 C C . GLU A 1 301 ? 10.93 -24.953 10.086 1 97.81 301 GLU A C 1
ATOM 2363 O O . GLU A 1 301 ? 10.539 -25.062 8.922 1 97.81 301 GLU A O 1
ATOM 2368 N N . ASP A 1 302 ? 10.883 -23.766 10.758 1 98.31 302 ASP A N 1
ATOM 2369 C CA . ASP A 1 302 ? 10.352 -22.562 10.133 1 98.31 302 ASP A CA 1
ATOM 2370 C C . ASP A 1 302 ? 11.156 -22.188 8.891 1 98.31 302 ASP A C 1
ATOM 2372 O O . ASP A 1 302 ? 10.586 -21.781 7.871 1 98.31 302 ASP A O 1
ATOM 2376 N N . TRP A 1 303 ? 12.484 -22.297 9 1 98.19 303 TRP A N 1
ATOM 2377 C CA . TRP A 1 303 ? 13.375 -21.984 7.887 1 98.19 303 TRP A CA 1
ATOM 2378 C C . TRP A 1 303 ? 13.117 -22.938 6.715 1 98.19 303 TRP A C 1
ATOM 2380 O O . TRP A 1 303 ? 13 -22.5 5.57 1 98.19 303 TRP A O 1
ATOM 2390 N N . GLU A 1 304 ? 12.938 -24.172 7.004 1 98.38 304 GLU A N 1
ATOM 2391 C CA . GLU A 1 304 ? 12.664 -25.156 5.961 1 98.38 304 GLU A CA 1
ATOM 2392 C C . GLU A 1 304 ? 11.289 -24.938 5.34 1 98.38 304 GLU A C 1
ATOM 2394 O O . GLU A 1 304 ? 11.117 -25.094 4.129 1 98.38 304 GLU A O 1
ATOM 2399 N N . ARG A 1 305 ? 10.344 -24.672 6.191 1 98.56 305 ARG A N 1
ATOM 2400 C CA . ARG A 1 305 ? 9.023 -24.328 5.676 1 98.56 305 ARG A CA 1
ATOM 2401 C C . ARG A 1 305 ? 9.094 -23.172 4.68 1 98.56 305 ARG A C 1
ATOM 2403 O O . ARG A 1 305 ? 8.531 -23.266 3.586 1 98.56 305 ARG A O 1
ATOM 2410 N N . PHE A 1 306 ? 9.852 -22.219 5.098 1 98.69 306 PHE A N 1
ATOM 2411 C CA . PHE A 1 306 ? 10 -21.016 4.277 1 98.69 306 PHE A CA 1
ATOM 2412 C C . PHE A 1 306 ? 10.688 -21.359 2.953 1 98.69 306 PHE A C 1
ATOM 2414 O O . PHE A 1 306 ? 10.242 -20.906 1.893 1 98.69 306 PHE A O 1
ATOM 2421 N N . LEU A 1 307 ? 11.656 -22.172 2.992 1 98.5 307 LEU A N 1
ATOM 2422 C CA . LEU A 1 307 ? 12.492 -22.422 1.826 1 98.5 307 LEU A CA 1
ATOM 2423 C C . LEU A 1 307 ? 11.789 -23.359 0.85 1 98.5 307 LEU A C 1
ATOM 2425 O O . LEU A 1 307 ? 11.922 -23.203 -0.367 1 98.5 307 LEU A O 1
ATOM 2429 N N . TYR A 1 308 ? 11.062 -24.453 1.451 1 98.38 308 TYR A N 1
ATOM 2430 C CA . TYR A 1 308 ? 10.602 -25.406 0.452 1 98.38 308 TYR A CA 1
ATOM 2431 C C . TYR A 1 308 ? 9.383 -26.172 0.951 1 98.38 308 TYR A C 1
ATOM 2433 O O . TYR A 1 308 ? 8.547 -26.609 0.156 1 98.38 308 TYR A O 1
ATOM 2441 N N . LYS A 1 309 ? 9.203 -26.375 2.25 1 98.62 309 LYS A N 1
ATOM 2442 C CA . LYS A 1 309 ? 8.164 -27.281 2.732 1 98.62 309 LYS A CA 1
ATOM 2443 C C . LYS A 1 309 ? 6.777 -26.719 2.467 1 98.62 309 LYS A C 1
ATOM 2445 O O . LYS A 1 309 ? 5.859 -27.453 2.102 1 98.62 309 LYS A O 1
ATOM 2450 N N . ASN A 1 310 ? 6.621 -25.438 2.725 1 98.75 310 ASN A N 1
ATOM 2451 C CA . ASN A 1 310 ? 5.328 -24.828 2.422 1 98.75 310 ASN A CA 1
ATOM 2452 C C . ASN A 1 310 ? 4.953 -25.016 0.954 1 98.75 310 ASN A C 1
ATOM 2454 O O . ASN A 1 310 ? 3.816 -25.359 0.639 1 98.75 310 ASN A O 1
ATOM 2458 N N . ALA A 1 311 ? 5.902 -24.734 0.104 1 98.75 311 ALA A N 1
ATOM 2459 C CA . ALA A 1 311 ? 5.648 -24.875 -1.328 1 98.75 311 ALA A CA 1
ATOM 2460 C C . ALA A 1 311 ? 5.363 -26.328 -1.694 1 98.75 311 ALA A C 1
ATOM 2462 O O . ALA A 1 311 ? 4.48 -26.609 -2.506 1 98.75 311 ALA A O 1
ATOM 2463 N N . GLN A 1 312 ? 6.094 -27.281 -1.103 1 98.38 312 GLN A N 1
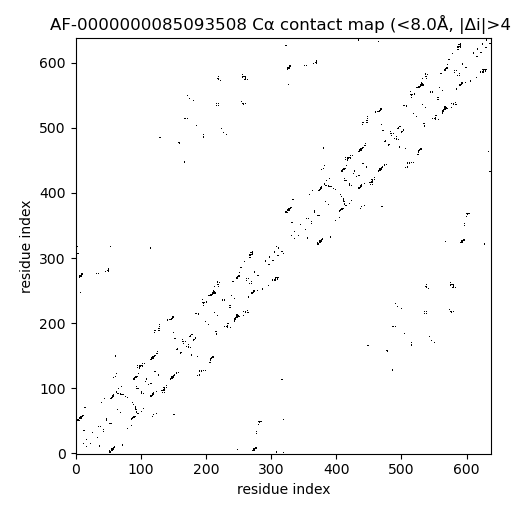ATOM 2464 C CA . GLN A 1 312 ? 5.863 -28.703 -1.342 1 98.38 312 GLN A CA 1
ATOM 2465 C C . GLN A 1 312 ? 4.43 -29.094 -0.984 1 98.38 312 GLN A C 1
ATOM 2467 O O . GLN A 1 312 ? 3.771 -29.812 -1.738 1 98.38 312 GLN A O 1
ATOM 2472 N N . GLU A 1 313 ? 4.047 -28.625 0.127 1 98.38 313 GLU A N 1
ATOM 2473 C CA . GLU A 1 313 ? 2.711 -28.969 0.609 1 98.38 313 GLU A CA 1
ATOM 2474 C C . GLU A 1 313 ? 1.63 -28.328 -0.251 1 98.38 313 GLU A C 1
ATOM 2476 O O . GLU A 1 313 ? 0.666 -28.984 -0.644 1 98.38 313 GLU A O 1
ATOM 2481 N N . LEU A 1 314 ? 1.778 -27.062 -0.573 1 98.75 314 LEU A N 1
ATOM 2482 C CA . LEU A 1 314 ? 0.777 -26.297 -1.307 1 98.75 314 LEU A CA 1
ATOM 2483 C C . LEU A 1 314 ? 0.654 -26.797 -2.742 1 98.75 314 LEU A C 1
ATOM 2485 O O . LEU A 1 314 ? -0.454 -26.922 -3.266 1 98.75 314 LEU A O 1
ATOM 2489 N N . LEU A 1 315 ? 1.818 -27.078 -3.367 1 98.69 315 LEU A N 1
ATOM 2490 C CA . LEU A 1 315 ? 1.861 -27.328 -4.801 1 98.69 315 LEU A CA 1
ATOM 2491 C C . LEU A 1 315 ? 1.944 -28.828 -5.082 1 98.69 315 LEU A C 1
ATOM 2493 O O . LEU A 1 315 ? 1.855 -29.25 -6.234 1 98.69 315 LEU A O 1
ATOM 2497 N N . LYS A 1 316 ? 2.133 -29.641 -4.07 1 97.69 316 LYS A N 1
ATOM 2498 C CA . LYS A 1 316 ? 2.25 -31.094 -4.18 1 97.69 316 LYS A CA 1
ATOM 2499 C C . LYS A 1 316 ? 3.416 -31.484 -5.082 1 97.69 316 LYS A C 1
ATOM 2501 O O . LYS A 1 316 ? 3.254 -32.281 -6 1 97.69 316 LYS A O 1
ATOM 2506 N N . VAL A 1 317 ? 4.512 -30.781 -4.773 1 96.88 317 VAL A N 1
ATOM 2507 C CA . VAL A 1 317 ? 5.762 -31.125 -5.449 1 96.88 317 VAL A CA 1
ATOM 2508 C C . VAL A 1 317 ? 6.738 -31.734 -4.449 1 96.88 317 VAL A C 1
ATOM 2510 O O . VAL A 1 317 ? 6.551 -31.609 -3.234 1 96.88 317 VAL A O 1
ATOM 2513 N N . ASN A 1 318 ? 7.742 -32.5 -4.996 1 91.19 318 ASN A N 1
ATOM 2514 C CA . ASN A 1 318 ? 8.75 -33.094 -4.145 1 91.19 318 ASN A CA 1
ATOM 2515 C C . ASN A 1 318 ? 10.164 -32.719 -4.574 1 91.19 318 ASN A C 1
ATOM 2517 O O . ASN A 1 318 ? 10.492 -32.75 -5.762 1 91.19 318 ASN A O 1
ATOM 2521 N N . VAL A 1 319 ? 10.766 -32.156 -3.639 1 91.25 319 VAL A N 1
ATOM 2522 C CA . VAL A 1 319 ? 12.164 -31.828 -3.895 1 91.25 319 VAL A CA 1
ATOM 2523 C C . VAL A 1 319 ? 13.055 -32.594 -2.912 1 91.25 319 VAL A C 1
ATOM 2525 O O . VAL A 1 319 ? 12.633 -32.906 -1.799 1 91.25 319 VAL A O 1
ATOM 2528 N N . MET B 1 1 ? 3.037 13.945 34.281 1 81.38 1 MET B N 1
ATOM 2529 C CA . MET B 1 1 ? 2.881 12.938 33.25 1 81.38 1 MET B CA 1
ATOM 2530 C C . MET B 1 1 ? 3.559 13.391 31.953 1 81.38 1 MET B C 1
ATOM 2532 O O . MET B 1 1 ? 3.592 14.578 31.656 1 81.38 1 MET B O 1
ATOM 2536 N N . THR B 1 2 ? 4.242 12.594 31.266 1 93.81 2 THR B N 1
ATOM 2537 C CA . THR B 1 2 ? 4.906 12.922 30 1 93.81 2 THR B CA 1
ATOM 2538 C C . THR B 1 2 ? 3.902 13.477 28.984 1 93.81 2 THR B C 1
ATOM 2540 O O . THR B 1 2 ? 2.83 12.898 28.797 1 93.81 2 THR B O 1
ATOM 2543 N N . PRO B 1 3 ? 4.156 14.656 28.484 1 97.69 3 PRO B N 1
ATOM 2544 C CA . PRO B 1 3 ? 3.213 15.258 27.547 1 97.69 3 PRO B CA 1
ATOM 2545 C C . PRO B 1 3 ? 2.99 14.383 26.312 1 97.69 3 PRO B C 1
ATOM 2547 O O . PRO B 1 3 ? 3.861 13.594 25.938 1 97.69 3 PRO B O 1
ATOM 2550 N N . ILE B 1 4 ? 1.818 14.508 25.734 1 98.56 4 ILE B N 1
ATOM 2551 C CA . ILE B 1 4 ? 1.463 13.844 24.484 1 98.56 4 ILE B CA 1
ATOM 2552 C C . ILE B 1 4 ? 0.892 14.867 23.5 1 98.56 4 ILE B C 1
ATOM 2554 O O . ILE B 1 4 ? -0.028 15.617 23.828 1 98.56 4 ILE B O 1
ATOM 2558 N N . ILE B 1 5 ? 1.503 14.977 22.281 1 98.75 5 ILE B N 1
ATOM 2559 C CA . ILE B 1 5 ? 1.008 15.844 21.219 1 98.75 5 ILE B CA 1
ATOM 2560 C C . ILE B 1 5 ? 0.407 14.992 20.109 1 98.75 5 ILE B C 1
ATOM 2562 O O . ILE B 1 5 ? 0.977 13.969 19.719 1 98.75 5 ILE B O 1
ATOM 2566 N N . THR B 1 6 ? -0.81 15.32 19.578 1 98.69 6 THR B N 1
ATOM 2567 C CA . THR B 1 6 ? -1.412 14.688 18.406 1 98.69 6 THR B CA 1
ATOM 2568 C C . THR B 1 6 ? -1.626 15.711 17.281 1 98.69 6 THR B C 1
ATOM 2570 O O . THR B 1 6 ? -1.823 16.906 17.562 1 98.69 6 THR B O 1
ATOM 2573 N N . LEU B 1 7 ? -1.574 15.359 15.906 1 96.69 7 LEU B N 1
ATOM 2574 C CA . LEU B 1 7 ? -1.559 16.422 14.898 1 96.69 7 LEU B CA 1
ATOM 2575 C C . LEU B 1 7 ? -2.293 15.969 13.641 1 96.69 7 LEU B C 1
ATOM 2577 O O . LEU B 1 7 ? -2.152 16.594 12.586 1 96.69 7 LEU B O 1
ATOM 2581 N N . GLU B 1 8 ? -3.045 15.031 13.352 1 92.38 8 GLU B N 1
ATOM 2582 C CA . GLU B 1 8 ? -4.082 14.711 12.375 1 92.38 8 GLU B CA 1
ATOM 2583 C C . GLU B 1 8 ? -5.43 14.484 13.055 1 92.38 8 GLU B C 1
ATOM 2585 O O . GLU B 1 8 ? -5.953 13.367 13.055 1 92.38 8 GLU B O 1
ATOM 2590 N N . GLU B 1 9 ? -5.938 15.617 13.57 1 97.81 9 GLU B N 1
ATOM 2591 C CA . GLU B 1 9 ? -7.156 15.633 14.375 1 97.81 9 GLU B CA 1
ATOM 2592 C C . GLU B 1 9 ? -8.18 16.609 13.812 1 97.81 9 GLU B C 1
ATOM 2594 O O . GLU B 1 9 ? -7.867 17.781 13.594 1 97.81 9 GLU B O 1
ATOM 2599 N N . HIS B 1 10 ? -9.383 16.188 13.648 1 97.62 10 HIS B N 1
ATOM 2600 C CA . HIS B 1 10 ? -10.234 16.891 12.695 1 97.62 10 HIS B CA 1
ATOM 2601 C C . HIS B 1 10 ? -11.375 17.609 13.406 1 97.62 10 HIS B C 1
ATOM 2603 O O . HIS B 1 10 ? -11.797 17.188 14.492 1 97.62 10 HIS B O 1
ATOM 2609 N N . TYR B 1 11 ? -11.781 18.672 12.789 1 97.06 11 TYR B N 1
ATOM 2610 C CA . TYR B 1 11 ? -13.062 19.328 13.047 1 97.06 11 TYR B CA 1
ATOM 2611 C C . TYR B 1 11 ? -13.703 19.797 11.75 1 97.06 11 TYR B C 1
ATOM 2613 O O . TYR B 1 11 ? -13.07 19.766 10.695 1 97.06 11 TYR B O 1
ATOM 2621 N N . ILE B 1 12 ? -15.008 20.109 11.805 1 95.38 12 ILE B N 1
ATOM 2622 C CA . ILE B 1 12 ? -15.711 20.703 10.68 1 95.38 12 ILE B CA 1
ATOM 2623 C C . ILE B 1 12 ? -16.281 22.062 11.078 1 95.38 12 ILE B C 1
ATOM 2625 O O . ILE B 1 12 ? -17.094 22.156 12.008 1 95.38 12 ILE B O 1
ATOM 2629 N N . SER B 1 13 ? -15.859 23.078 10.375 1 96.25 13 SER B N 1
ATOM 2630 C CA . SER B 1 13 ? -16.266 24.453 10.672 1 96.25 13 SER B CA 1
ATOM 2631 C C . SER B 1 13 ? -17.766 24.625 10.453 1 96.25 13 SER B C 1
ATOM 2633 O O . SER B 1 13 ? -18.344 24.094 9.508 1 96.25 13 SER B O 1
ATOM 2635 N N . SER B 1 14 ? -18.391 25.438 11.297 1 94.44 14 SER B N 1
ATOM 2636 C CA . SER B 1 14 ? -19.812 25.781 11.156 1 94.44 14 SER B CA 1
ATOM 2637 C C . SER B 1 14 ? -20.078 26.484 9.828 1 94.44 14 SER B C 1
ATOM 2639 O O . SER B 1 14 ? -21.109 26.266 9.203 1 94.44 14 SER B O 1
ATOM 2641 N N . ALA B 1 15 ? -19.109 27.297 9.383 1 94.75 15 ALA B N 1
ATOM 2642 C CA . ALA B 1 15 ? -19.25 28 8.109 1 94.75 15 ALA B CA 1
ATOM 2643 C C . ALA B 1 15 ? -19.375 27.016 6.949 1 94.75 15 ALA B C 1
ATOM 2645 O O . ALA B 1 15 ? -20.203 27.219 6.047 1 94.75 15 ALA B O 1
ATOM 2646 N N . ILE B 1 16 ? -18.578 26.016 6.98 1 93.56 16 ILE B N 1
ATOM 2647 C CA . ILE B 1 16 ? -18.578 25.031 5.902 1 93.56 16 ILE B CA 1
ATOM 2648 C C . ILE B 1 16 ? -19.812 24.125 6.012 1 93.56 16 ILE B C 1
ATOM 2650 O O . ILE B 1 16 ? -20.438 23.812 5.004 1 93.56 16 ILE B O 1
ATOM 2654 N N . ARG B 1 17 ? -20.141 23.734 7.207 1 91.19 17 ARG B N 1
ATOM 2655 C CA . ARG B 1 17 ? -21.344 22.938 7.41 1 91.19 17 ARG B CA 1
ATOM 2656 C C . ARG B 1 17 ? -22.578 23.672 6.902 1 91.19 17 ARG B C 1
ATOM 2658 O O . ARG B 1 17 ? -23.438 23.078 6.25 1 91.19 17 ARG B O 1
ATOM 2665 N N . ASP B 1 18 ? -22.656 24.938 7.199 1 90.88 18 ASP B N 1
ATOM 2666 C CA . ASP B 1 18 ? -23.812 25.75 6.844 1 90.88 18 ASP B CA 1
ATOM 2667 C C . ASP B 1 18 ? -23.891 25.984 5.336 1 90.88 18 ASP B C 1
ATOM 2669 O O . ASP B 1 18 ? -24.969 26.125 4.773 1 90.88 18 ASP B O 1
ATOM 2673 N N . ALA B 1 19 ? -22.766 25.969 4.719 1 90.06 19 ALA B N 1
ATOM 2674 C CA . ALA B 1 19 ? -22.703 26.25 3.287 1 90.06 19 ALA B CA 1
ATOM 2675 C C . ALA B 1 19 ? -22.891 24.984 2.459 1 90.06 19 ALA B C 1
ATOM 2677 O O . ALA B 1 19 ? -23.172 25.062 1.26 1 90.06 19 ALA B O 1
ATOM 2678 N N . SER B 1 20 ? -22.641 23.891 3.084 1 81.5 20 SER B N 1
ATOM 2679 C CA . SER B 1 20 ? -22.609 22.656 2.32 1 81.5 20 SER B CA 1
ATOM 2680 C C . SER B 1 20 ? -24.016 22.125 2.049 1 81.5 20 SER B C 1
ATOM 2682 O O . SER B 1 20 ? -24.875 22.125 2.945 1 81.5 20 SER B O 1
ATOM 2684 N N . GLU B 1 21 ? -24.188 21.797 0.801 1 76.38 21 GLU B N 1
ATOM 2685 C CA . GLU B 1 21 ? -25.453 21.156 0.425 1 76.38 21 GLU B CA 1
ATOM 2686 C C . GLU B 1 21 ? -25.422 19.656 0.73 1 76.38 21 GLU B C 1
ATOM 2688 O O . GLU B 1 21 ? -26.469 19.047 0.909 1 76.38 21 GLU B O 1
ATOM 2693 N N . THR B 1 22 ? -24.234 19.156 0.739 1 69 22 THR B N 1
ATOM 2694 C CA . THR B 1 22 ? -24 17.734 0.975 1 69 22 THR B CA 1
ATOM 2695 C C . THR B 1 22 ? -23.203 17.516 2.25 1 69 22 THR B C 1
ATOM 2697 O O . THR B 1 22 ? -22.25 18.266 2.527 1 69 22 THR B O 1
ATOM 2700 N N . ASP B 1 23 ? -23.781 16.578 3.051 1 69.5 23 ASP B N 1
ATOM 2701 C CA . ASP B 1 23 ? -23.031 16.203 4.254 1 69.5 23 ASP B CA 1
ATOM 2702 C C . ASP B 1 23 ? -22.141 14.992 3.992 1 69.5 23 ASP B C 1
ATOM 2704 O O . ASP B 1 23 ? -22.594 13.852 4.094 1 69.5 23 ASP B O 1
ATOM 2708 N N . HIS B 1 24 ? -20.828 15.195 3.732 1 69.94 24 HIS B N 1
ATOM 2709 C CA . HIS B 1 24 ? -19.891 14.141 3.406 1 69.94 24 HIS B CA 1
ATOM 2710 C C . HIS B 1 24 ? -19.609 13.25 4.617 1 69.94 24 HIS B C 1
ATOM 2712 O O . HIS B 1 24 ? -19.078 12.148 4.477 1 69.94 24 HIS B O 1
ATOM 2718 N N . TYR B 1 25 ? -20 13.656 5.715 1 78.31 25 TYR B N 1
ATOM 2719 C CA . TYR B 1 25 ? -19.703 12.93 6.941 1 78.31 25 TYR B CA 1
ATOM 2720 C C . TYR B 1 25 ? -20.953 12.242 7.488 1 78.31 25 TYR B C 1
ATOM 2722 O O . TYR B 1 25 ? -20.906 11.617 8.555 1 78.31 25 TYR B O 1
ATOM 2730 N N . ALA B 1 26 ? -22.031 12.297 6.625 1 75.62 26 ALA B N 1
ATOM 2731 C CA . ALA B 1 26 ? -23.312 11.734 7.043 1 75.62 26 ALA B CA 1
ATOM 2732 C C . ALA B 1 26 ? -23.219 10.227 7.246 1 75.62 26 ALA B C 1
ATOM 2734 O O . ALA B 1 26 ? -24.031 9.633 7.961 1 75.62 26 ALA B O 1
ATOM 2735 N N . VAL B 1 27 ? -22.172 9.625 6.652 1 73.69 27 VAL B N 1
ATOM 2736 C CA . VAL B 1 27 ? -22.031 8.172 6.707 1 73.69 27 VAL B CA 1
ATOM 2737 C C . VAL B 1 27 ? -21.5 7.758 8.078 1 73.69 27 VAL B C 1
ATOM 2739 O O . VAL B 1 27 ? -21.609 6.59 8.461 1 73.69 27 VAL B O 1
ATOM 2742 N N . PHE B 1 28 ? -21.031 8.688 8.883 1 81.94 28 PHE B N 1
ATOM 2743 C CA . PHE B 1 28 ? -20.453 8.367 10.188 1 81.94 28 PHE B CA 1
ATOM 2744 C C . PHE B 1 28 ? -21.531 8.422 11.273 1 81.94 28 PHE B C 1
ATOM 2746 O O . PHE B 1 28 ? -22.547 9.109 11.117 1 81.94 28 PHE B O 1
ATOM 2753 N N . PRO B 1 29 ? -21.266 7.691 12.375 1 84.12 29 PRO B N 1
ATOM 2754 C CA . PRO B 1 29 ? -22.188 7.742 13.508 1 84.12 29 PRO B CA 1
ATOM 2755 C C . PRO B 1 29 ? -22.391 9.156 14.055 1 84.12 29 PRO B C 1
ATOM 2757 O O . PRO B 1 29 ? -21.484 9.984 13.969 1 84.12 29 PRO B O 1
ATOM 2760 N N . SER B 1 30 ? -23.516 9.359 14.609 1 87.44 30 SER B N 1
ATOM 2761 C CA . SER B 1 30 ? -23.906 10.68 15.094 1 87.44 30 SER B CA 1
ATOM 2762 C C . SER B 1 30 ? -22.906 11.211 16.125 1 87.44 30 SER B C 1
ATOM 2764 O O . SER B 1 30 ? -22.656 12.414 16.188 1 87.44 30 SER B O 1
ATOM 2766 N N . GLN B 1 31 ? -22.391 10.297 16.875 1 89.25 31 GLN B N 1
ATOM 2767 C CA . GLN B 1 31 ? -21.438 10.719 17.906 1 89.25 31 GLN B CA 1
ATOM 2768 C C . GLN B 1 31 ? -20.172 11.297 17.266 1 89.25 31 GLN B C 1
ATOM 2770 O O . GLN B 1 31 ? -19.594 12.25 17.797 1 89.25 31 GLN B O 1
ATOM 2775 N N . ILE B 1 32 ? -19.781 10.781 16.156 1 90.94 32 ILE B N 1
ATOM 2776 C CA . ILE B 1 32 ? -18.609 11.273 15.438 1 90.94 32 ILE B CA 1
ATOM 2777 C C . ILE B 1 32 ? -18.906 12.656 14.844 1 90.94 32 ILE B C 1
ATOM 2779 O O . ILE B 1 32 ? -18.078 13.555 14.906 1 90.94 32 ILE B O 1
ATOM 2783 N N . ILE B 1 33 ? -20.078 12.773 14.367 1 88.94 33 ILE B N 1
ATOM 2784 C CA . ILE B 1 33 ? -20.469 14.039 13.766 1 88.94 33 ILE B CA 1
ATOM 2785 C C . ILE B 1 33 ? -20.516 15.133 14.828 1 88.94 33 ILE B C 1
ATOM 2787 O O . ILE B 1 33 ? -20.031 16.25 14.602 1 88.94 33 ILE B O 1
ATOM 2791 N N . SER B 1 34 ? -21.047 14.789 15.977 1 91.38 34 SER B N 1
ATOM 2792 C CA . SER B 1 34 ? -21.094 15.742 17.078 1 91.38 34 SER B CA 1
ATOM 2793 C C . SER B 1 34 ? -19.688 16.172 17.5 1 91.38 34 SER B C 1
ATOM 2795 O O . SER B 1 34 ? -19.438 17.359 17.703 1 91.38 34 SER B O 1
ATOM 2797 N N . LYS B 1 35 ? -18.812 15.25 17.531 1 95.19 35 LYS B N 1
ATOM 2798 C CA . LYS B 1 35 ? -17.453 15.516 17.969 1 95.19 35 LYS B CA 1
ATOM 2799 C C . LYS B 1 35 ? -16.688 16.328 16.922 1 95.19 35 LYS B C 1
ATOM 2801 O O . LYS B 1 35 ? -15.812 17.125 17.266 1 95.19 35 LYS B O 1
ATOM 2806 N N . LEU B 1 36 ? -17.062 16.141 15.672 1 94.12 36 LEU B N 1
ATOM 2807 C CA . LEU B 1 36 ? -16.469 16.938 14.594 1 94.12 36 LEU B CA 1
ATOM 2808 C C . LEU B 1 36 ? -16.859 18.391 14.703 1 94.12 36 LEU B C 1
ATOM 2810 O O . LEU B 1 36 ? -16.125 19.281 14.266 1 94.12 36 LEU B O 1
ATOM 2814 N N . ASN B 1 37 ? -17.953 18.625 15.352 1 91.75 37 ASN B N 1
ATOM 2815 C CA . ASN B 1 37 ? -18.531 19.953 15.375 1 91.75 37 ASN B CA 1
ATOM 2816 C C . ASN B 1 37 ? -18.203 20.688 16.672 1 91.75 37 ASN B C 1
ATOM 2818 O O . ASN B 1 37 ? -18.75 21.766 16.938 1 91.75 37 ASN B O 1
ATOM 2822 N N . THR B 1 38 ? -17.344 20.109 17.484 1 92.75 38 THR B N 1
ATOM 2823 C CA . THR B 1 38 ? -17.031 20.719 18.766 1 92.75 38 THR B CA 1
ATOM 2824 C C . THR B 1 38 ? -15.547 21.062 18.844 1 92.75 38 THR B C 1
ATOM 2826 O O . THR B 1 38 ? -14.688 20.203 18.625 1 92.75 38 THR B O 1
ATOM 2829 N N . LEU B 1 39 ? -15.234 22.344 19.172 1 96.06 39 LEU B N 1
ATOM 2830 C CA . LEU B 1 39 ? -13.875 22.812 19.391 1 96.06 39 LEU B CA 1
ATOM 2831 C C . LEU B 1 39 ? -13.688 23.281 20.828 1 96.06 39 LEU B C 1
ATOM 2833 O O . LEU B 1 39 ? -12.891 24.188 21.094 1 96.06 39 LEU B O 1
ATOM 2837 N N . SER B 1 40 ? -14.477 22.719 21.766 1 92.12 40 SER B N 1
ATOM 2838 C CA . SER B 1 40 ? -14.445 23.219 23.125 1 92.12 40 SER B CA 1
ATOM 2839 C C . SER B 1 40 ? -14.516 22.094 24.141 1 92.12 40 SER B C 1
ATOM 2841 O O . SER B 1 40 ? -13.656 21.203 24.141 1 92.12 40 SER B O 1
ATOM 2843 N N . THR B 1 41 ? -15.602 22.109 24.969 1 92.81 41 THR B N 1
ATOM 2844 C CA . THR B 1 41 ? -15.617 21.328 26.203 1 92.81 41 THR B CA 1
ATOM 2845 C C . THR B 1 41 ? -15.555 19.828 25.891 1 92.81 41 THR B C 1
ATOM 2847 O O . THR B 1 41 ? -14.742 19.109 26.469 1 92.81 41 THR B O 1
ATOM 2850 N N . GLU B 1 42 ? -16.359 19.391 25.031 1 95.19 42 GLU B N 1
ATOM 2851 C CA . GLU B 1 42 ? -16.391 17.969 24.734 1 95.19 42 GLU B CA 1
ATOM 2852 C C . GLU B 1 42 ? -15.039 17.5 24.188 1 95.19 42 GLU B C 1
ATOM 2854 O O . GLU B 1 42 ? -14.547 16.438 24.562 1 95.19 42 GLU B O 1
ATOM 2859 N N . ARG B 1 43 ? -14.461 18.234 23.312 1 97.69 43 ARG B N 1
ATOM 2860 C CA . ARG B 1 43 ? -13.164 17.891 22.75 1 97.69 43 ARG B CA 1
ATOM 2861 C C . ARG B 1 43 ? -12.078 17.891 23.812 1 97.69 43 ARG B C 1
ATOM 2863 O O . ARG B 1 43 ? -11.25 16.984 23.875 1 97.69 43 ARG B O 1
ATOM 2870 N N . LEU B 1 44 ? -12.109 18.859 24.672 1 97.94 44 LEU B N 1
ATOM 2871 C CA . LEU B 1 44 ? -11.125 18.938 25.75 1 97.94 44 LEU B CA 1
ATOM 2872 C C . LEU B 1 44 ? -11.227 17.734 26.672 1 97.94 44 LEU B C 1
ATOM 2874 O O . LEU B 1 44 ? -10.211 17.172 27.109 1 97.94 44 LEU B O 1
ATOM 2878 N N . GLN B 1 45 ? -12.477 17.359 26.922 1 97.75 45 GLN B N 1
ATOM 2879 C CA . GLN B 1 45 ? -12.68 16.172 27.75 1 97.75 45 GLN B CA 1
ATOM 2880 C C . GLN B 1 45 ? -12.117 14.922 27.078 1 97.75 45 GLN B C 1
ATOM 2882 O O . GLN B 1 45 ? -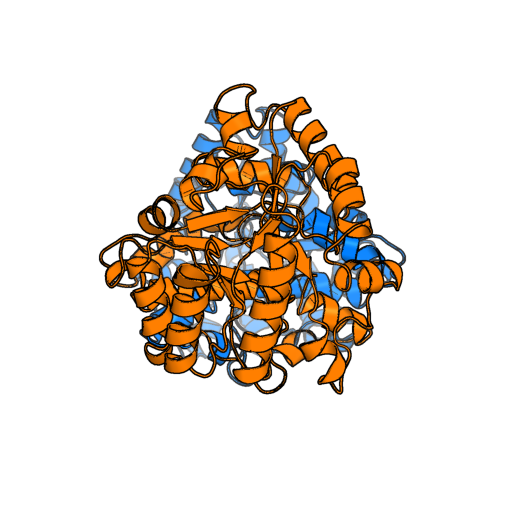11.516 14.07 27.734 1 97.75 45 GLN B O 1
ATOM 2887 N N . ASP B 1 46 ? -12.32 14.82 25.828 1 98 46 ASP B N 1
ATOM 2888 C CA . ASP B 1 46 ? -11.812 13.68 25.078 1 98 46 ASP B CA 1
ATOM 2889 C C . ASP B 1 46 ? -10.289 13.664 25.062 1 98 46 ASP B C 1
ATOM 2891 O O . ASP B 1 46 ? -9.672 12.594 25.078 1 98 46 ASP B O 1
ATOM 2895 N N . LEU B 1 47 ? -9.633 14.852 24.969 1 98.19 47 LEU B N 1
ATOM 2896 C CA . LEU B 1 47 ? -8.18 14.93 25.078 1 98.19 47 LEU B CA 1
ATOM 2897 C C . LEU B 1 47 ? -7.715 14.359 26.422 1 98.19 47 LEU B C 1
ATOM 2899 O O . LEU B 1 47 ? -6.766 13.578 26.469 1 98.19 47 LEU B O 1
ATOM 2903 N N . ASP B 1 48 ? -8.406 14.773 27.469 1 98.12 48 ASP B N 1
ATOM 2904 C CA . ASP B 1 48 ? -8.055 14.305 28.812 1 98.12 48 ASP B CA 1
ATOM 2905 C C . ASP B 1 48 ? -8.211 12.797 28.922 1 98.12 48 ASP B C 1
ATOM 2907 O O . ASP B 1 48 ? -7.395 12.125 29.562 1 98.12 48 ASP B 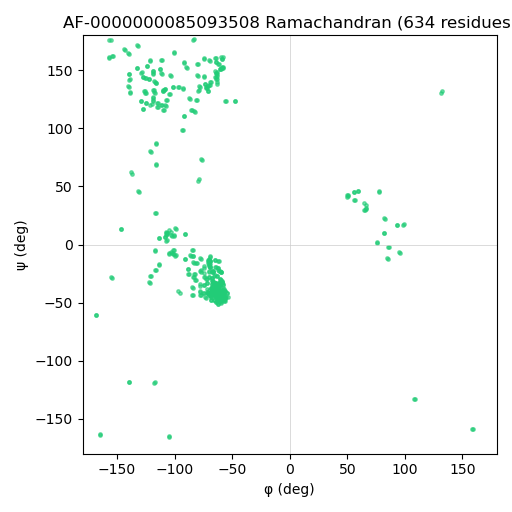O 1
ATOM 2911 N N . ASN B 1 49 ? -9.219 12.266 28.281 1 97.94 49 ASN B N 1
ATOM 2912 C CA . ASN B 1 49 ? -9.477 10.828 28.328 1 97.94 49 ASN B CA 1
ATOM 2913 C C . ASN B 1 49 ? -8.336 10.031 27.703 1 97.94 49 ASN B C 1
ATOM 2915 O O . ASN B 1 49 ? -8.094 8.883 28.078 1 97.94 49 ASN B O 1
ATOM 2919 N N . GLY B 1 50 ? -7.625 10.656 26.781 1 98 50 GLY B N 1
ATOM 2920 C CA . GLY B 1 50 ? -6.5 10 26.125 1 98 50 GLY B CA 1
ATOM 2921 C C . GLY B 1 50 ? -5.156 10.531 26.594 1 98 50 GLY B C 1
ATOM 2922 O O . GLY B 1 50 ? -4.121 10.219 25.984 1 98 50 GLY B O 1
ATOM 2923 N N . HIS B 1 51 ? -5.215 11.406 27.531 1 98.31 51 HIS B N 1
ATOM 2924 C CA . HIS B 1 51 ? -4.02 12 28.125 1 98.31 51 HIS B CA 1
ATOM 2925 C C . HIS B 1 51 ? -3.254 12.828 27.094 1 98.31 51 HIS B C 1
ATOM 2927 O O . HIS B 1 51 ? -2.021 12.852 27.109 1 98.31 51 HIS B O 1
ATOM 2933 N N . VAL B 1 52 ? -3.949 13.477 26.234 1 98.56 52 VAL B N 1
ATOM 2934 C CA . VAL B 1 52 ? -3.34 14.328 25.219 1 98.56 52 VAL B CA 1
ATOM 2935 C C . VAL B 1 52 ? -3.131 15.727 25.781 1 98.56 52 VAL B C 1
ATOM 2937 O O . VAL B 1 52 ? -4.078 16.359 26.25 1 98.56 52 VAL B O 1
ATOM 2940 N N . SER B 1 53 ? -1.92 16.219 25.703 1 98.56 53 SER B N 1
ATOM 2941 C CA . SER B 1 53 ? -1.579 17.531 26.25 1 98.56 53 SER B CA 1
ATOM 2942 C C . SER B 1 53 ? -1.901 18.641 25.25 1 98.56 53 SER B C 1
ATOM 2944 O O . SER B 1 53 ? -2.4 19.703 25.641 1 98.56 53 SER B O 1
ATOM 2946 N N . LEU B 1 54 ? -1.6 18.469 24.078 1 98.5 54 LEU B N 1
ATOM 2947 C CA . LEU B 1 54 ? -1.812 19.422 22.984 1 98.5 54 LEU B CA 1
ATOM 2948 C C . LEU B 1 54 ? -2.299 18.719 21.734 1 98.5 54 LEU B C 1
ATOM 2950 O O . LEU B 1 54 ? -1.775 17.672 21.359 1 98.5 54 LEU B O 1
ATOM 2954 N N . GLN B 1 55 ? -3.316 19.219 21.156 1 98.69 55 GLN B N 1
ATOM 2955 C CA . GLN B 1 55 ? -3.834 18.688 19.906 1 98.69 55 GLN B CA 1
ATOM 2956 C C . GLN B 1 55 ? -3.709 19.719 18.781 1 98.69 55 GLN B C 1
ATOM 2958 O O . GLN B 1 55 ? -4.191 20.844 18.906 1 98.69 55 GLN B O 1
ATOM 2963 N N . VAL B 1 56 ? -2.994 19.359 17.688 1 98.75 56 VAL B N 1
ATOM 2964 C CA . VAL B 1 56 ? -2.984 20.188 16.484 1 98.75 56 VAL B CA 1
ATOM 2965 C C . VAL B 1 56 ? -4.188 19.828 15.609 1 98.75 56 VAL B C 1
ATOM 2967 O O . VAL B 1 56 ? -4.289 18.703 15.117 1 98.75 56 VAL B O 1
ATOM 2970 N N . ILE B 1 57 ? -5.078 20.781 15.43 1 98.69 57 ILE B N 1
ATOM 2971 C CA . ILE B 1 57 ? -6.391 20.547 14.828 1 98.69 57 ILE B CA 1
ATOM 2972 C C . ILE B 1 57 ? -6.375 21 13.367 1 98.69 57 ILE B C 1
ATOM 2974 O O . ILE B 1 57 ? -5.801 22.031 13.031 1 98.69 57 ILE B O 1
ATOM 2978 N N . SER B 1 58 ? -6.914 20.234 12.5 1 98.12 58 SER B N 1
ATOM 2979 C CA . SER B 1 58 ? -7.098 20.578 11.094 1 98.12 58 SER B CA 1
ATOM 2980 C C . SER B 1 58 ? -8.516 20.25 10.625 1 98.12 58 SER B C 1
ATOM 2982 O O . SER B 1 58 ? -9.195 19.406 11.227 1 98.12 58 SER B O 1
ATOM 2984 N N . HIS B 1 59 ? -9.008 20.969 9.656 1 95.81 59 HIS B N 1
ATOM 2985 C CA . HIS B 1 59 ? -10.312 20.672 9.078 1 95.81 59 HIS B CA 1
ATOM 2986 C C . HIS B 1 59 ? -10.328 19.312 8.406 1 95.81 59 HIS B C 1
ATOM 2988 O O . HIS B 1 59 ? -9.297 18.859 7.906 1 95.81 59 HIS B O 1
ATOM 2994 N N . GLY B 1 60 ? -11.477 18.609 8.391 1 91.75 60 GLY B N 1
ATOM 2995 C CA . GLY B 1 60 ? -11.625 17.375 7.648 1 91.75 60 GLY B CA 1
ATOM 2996 C C . GLY B 1 60 ? -11.359 17.531 6.164 1 91.75 60 GLY B C 1
ATOM 2997 O O . GLY B 1 60 ? -11.367 18.641 5.645 1 91.75 60 GLY B O 1
ATOM 2998 N N . PRO B 1 61 ? -11.109 16.438 5.5 1 87.44 61 PRO B N 1
ATOM 2999 C CA . PRO B 1 61 ? -10.773 16.531 4.074 1 87.44 61 PRO B CA 1
ATOM 3000 C C . PRO B 1 61 ? -11.898 17.109 3.234 1 87.44 61 PRO B C 1
ATOM 3002 O O . PRO B 1 61 ? -13.07 17 3.605 1 87.44 61 PRO B O 1
ATOM 3005 N N . GLY B 1 62 ? -11.492 17.703 2.057 1 87.56 62 GLY B N 1
ATOM 3006 C CA . GLY B 1 62 ? -12.43 18.312 1.124 1 87.56 62 GLY B CA 1
ATOM 3007 C C . GLY B 1 62 ? -12.016 19.703 0.67 1 87.56 62 GLY B C 1
ATOM 3008 O O . GLY B 1 62 ? -11.695 20.562 1.494 1 87.56 62 GLY B O 1
ATOM 3009 N N . ALA B 1 63 ? -12.039 19.875 -0.551 1 90 63 ALA B N 1
ATOM 3010 C CA . ALA B 1 63 ? -11.703 21.188 -1.109 1 90 63 ALA B CA 1
ATOM 3011 C C . ALA B 1 63 ? -12.797 22.203 -0.813 1 90 63 ALA B C 1
ATOM 3013 O O . ALA B 1 63 ? -13.984 21.891 -0.881 1 90 63 ALA B O 1
ATOM 3014 N N . GLN B 1 64 ? -12.383 23.375 -0.414 1 93.81 64 GLN B N 1
ATOM 3015 C CA . GLN B 1 64 ? -13.305 24.469 -0.116 1 93.81 64 GLN B CA 1
ATOM 3016 C C . GLN B 1 64 ? -12.906 25.75 -0.847 1 93.81 64 GLN B C 1
ATOM 3018 O O . GLN B 1 64 ? -11.727 25.969 -1.128 1 93.81 64 GLN B O 1
ATOM 3023 N N . PRO B 1 65 ? -13.914 26.562 -1.229 1 95.44 65 PRO B N 1
ATOM 3024 C CA . PRO B 1 65 ? -13.562 27.859 -1.814 1 95.44 65 PRO B CA 1
ATOM 3025 C C . PRO B 1 65 ? -12.844 28.781 -0.828 1 95.44 65 PRO B C 1
ATOM 3027 O O . PRO B 1 65 ? -12.93 28.578 0.386 1 95.44 65 PRO B O 1
ATOM 3030 N N . PRO B 1 66 ? -12.156 29.766 -1.327 1 97.81 66 PRO B N 1
ATOM 3031 C CA . PRO B 1 66 ? -11.297 30.625 -0.504 1 97.81 66 PRO B CA 1
ATOM 3032 C C . PRO B 1 66 ? -12.039 31.25 0.671 1 97.81 66 PRO B C 1
ATOM 3034 O O . PRO B 1 66 ? -11.531 31.266 1.794 1 97.81 66 PRO B O 1
ATOM 3037 N N . TYR B 1 67 ? -13.273 31.719 0.449 1 97.5 67 TYR B N 1
ATOM 3038 C CA . TYR B 1 67 ? -13.977 32.406 1.515 1 97.5 67 TYR B CA 1
ATOM 3039 C C . TYR B 1 67 ? -14.336 31.469 2.652 1 97.5 67 TYR B C 1
ATOM 3041 O O . TYR B 1 67 ? -14.32 31.859 3.822 1 97.5 67 TYR B O 1
ATOM 3049 N N . LEU B 1 68 ? -14.578 30.234 2.348 1 97.56 68 LEU B N 1
ATOM 3050 C CA . LEU B 1 68 ? -14.891 29.25 3.381 1 97.56 68 LEU B CA 1
ATOM 3051 C C . LEU B 1 68 ? -13.633 28.797 4.102 1 97.56 68 LEU B C 1
ATOM 3053 O O . LEU B 1 68 ? -13.664 28.516 5.301 1 97.56 68 LEU B O 1
ATOM 3057 N N . CYS B 1 69 ? -12.523 28.719 3.395 1 98.38 69 CYS B N 1
ATOM 3058 C CA . CYS B 1 69 ? -11.25 28.422 4.043 1 98.38 69 CYS B CA 1
ATOM 3059 C C . CYS B 1 69 ? -10.914 29.484 5.086 1 98.38 69 CYS B C 1
ATOM 3061 O O . CYS B 1 69 ? -10.539 29.156 6.211 1 98.38 69 CYS B O 1
ATOM 3063 N N . GLN B 1 70 ? -11.109 30.719 4.652 1 98.62 70 GLN B N 1
ATOM 3064 C CA . GLN B 1 70 ? -10.82 31.828 5.566 1 98.62 70 GLN B CA 1
ATOM 3065 C C . GLN B 1 70 ? -11.719 31.766 6.801 1 98.62 70 GLN B C 1
ATOM 3067 O O . GLN B 1 70 ? -11.242 31.922 7.93 1 98.62 70 GLN B O 1
ATOM 3072 N N . ALA B 1 71 ? -12.992 31.516 6.586 1 98.44 71 ALA B N 1
ATOM 3073 C CA . ALA B 1 71 ? -13.945 31.438 7.688 1 98.44 71 ALA B CA 1
ATOM 3074 C C . ALA B 1 71 ? -13.609 30.297 8.633 1 98.44 71 ALA B C 1
ATOM 3076 O O . ALA B 1 71 ? -13.688 30.438 9.852 1 98.44 71 ALA B O 1
ATOM 3077 N N . ALA B 1 72 ? -13.281 29.188 8.086 1 98.31 72 ALA B N 1
ATOM 3078 C CA . ALA B 1 72 ? -12.922 28.016 8.875 1 98.31 72 ALA B CA 1
ATOM 3079 C C . ALA B 1 72 ? -11.672 28.281 9.711 1 98.31 72 ALA B C 1
ATOM 3081 O O . ALA B 1 72 ? -11.617 27.922 10.891 1 98.31 72 ALA B O 1
ATOM 3082 N N . ASN B 1 73 ? -10.664 28.875 9.07 1 98.81 73 ASN B N 1
ATOM 3083 C CA . ASN B 1 73 ? -9.43 29.188 9.781 1 98.81 73 ASN B CA 1
ATOM 3084 C C . ASN B 1 73 ? -9.664 30.203 10.898 1 98.81 73 ASN B C 1
ATOM 3086 O O . ASN B 1 73 ? -9.07 30.094 11.977 1 98.81 73 ASN B O 1
ATOM 3090 N N . ASP B 1 74 ? -10.562 31.188 10.648 1 98.81 74 ASP B N 1
ATOM 3091 C CA . ASP B 1 74 ? -10.898 32.156 11.688 1 98.81 74 ASP B CA 1
ATOM 3092 C C . ASP B 1 74 ? -11.586 31.484 12.875 1 98.81 74 ASP B C 1
ATOM 3094 O O . ASP B 1 74 ? -11.312 31.812 14.031 1 98.81 74 ASP B O 1
ATOM 3098 N N . GLU B 1 75 ? -12.445 30.594 12.547 1 98.44 75 GLU B N 1
ATOM 3099 C CA . GLU B 1 75 ? -13.141 29.844 13.594 1 98.44 75 GLU B CA 1
ATOM 3100 C C . GLU B 1 75 ? -12.156 29.047 14.438 1 98.44 75 GLU B C 1
ATOM 3102 O O . GLU B 1 75 ? -12.234 29.062 15.672 1 98.44 75 GLU B O 1
ATOM 3107 N N . LEU B 1 76 ? -11.266 28.359 13.797 1 98.62 76 LEU B N 1
ATOM 3108 C CA . LEU B 1 76 ? -10.266 27.562 14.508 1 98.62 76 LEU B CA 1
ATOM 3109 C C . LEU B 1 76 ? -9.344 28.469 15.328 1 98.62 76 LEU B C 1
ATOM 3111 O O . LEU B 1 76 ? -9.008 28.156 16.469 1 98.62 76 LEU B O 1
ATOM 3115 N N . ALA B 1 77 ? -8.938 29.578 14.742 1 98.75 77 ALA B N 1
ATOM 3116 C CA . ALA B 1 77 ? -8.094 30.531 15.445 1 98.75 77 ALA B CA 1
ATOM 3117 C C . ALA B 1 77 ? -8.75 31.016 16.734 1 98.75 77 ALA B C 1
ATOM 3119 O O . ALA B 1 77 ? -8.086 31.156 17.766 1 98.75 77 ALA B O 1
ATOM 3120 N N . SER B 1 78 ? -10.039 31.25 16.656 1 98.44 78 SER B N 1
ATOM 3121 C CA . SER B 1 78 ? -10.781 31.672 17.844 1 98.44 78 SER B CA 1
ATOM 3122 C C . SER B 1 78 ? -10.766 30.594 18.922 1 98.44 78 SER B C 1
ATOM 3124 O O . SER B 1 78 ? -10.602 30.891 20.109 1 98.44 78 SER B O 1
ATOM 3126 N N . ALA B 1 79 ? -10.977 29.375 18.531 1 98.12 79 ALA B N 1
ATOM 3127 C CA . ALA B 1 79 ? -10.953 28.25 19.469 1 98.12 79 ALA B CA 1
ATOM 3128 C C . ALA B 1 79 ? -9.578 28.094 20.109 1 98.12 79 ALA B C 1
ATOM 3130 O O . ALA B 1 79 ? -9.477 27.797 21.297 1 98.12 79 ALA B O 1
ATOM 3131 N N . ILE B 1 80 ? -8.539 28.281 19.344 1 98.06 80 ILE B N 1
ATOM 3132 C CA . ILE B 1 80 ? -7.172 28.172 19.828 1 98.06 80 ILE B CA 1
ATOM 3133 C C . ILE B 1 80 ? -6.891 29.297 20.828 1 98.06 80 ILE B C 1
ATOM 3135 O O . ILE B 1 80 ? -6.289 29.062 21.875 1 98.06 80 ILE B O 1
ATOM 3139 N N . SER B 1 81 ? -7.363 30.469 20.5 1 97.94 81 SER B N 1
ATOM 3140 C CA . SER B 1 81 ? -7.184 31.609 21.406 1 97.94 81 SER B CA 1
ATOM 3141 C C . SER B 1 81 ? -7.848 31.344 22.75 1 97.94 81 SER B C 1
ATOM 3143 O O . SER B 1 81 ? -7.344 31.781 23.797 1 97.94 81 SER B O 1
ATOM 3145 N N . ALA B 1 82 ? -8.93 30.672 22.734 1 97.62 82 ALA B N 1
ATOM 3146 C CA . ALA B 1 82 ? -9.664 30.359 23.953 1 97.62 82 ALA B CA 1
ATOM 3147 C C . ALA B 1 82 ? -8.969 29.266 24.75 1 97.62 82 ALA B C 1
ATOM 3149 O O . ALA B 1 82 ? -9.172 29.125 25.953 1 97.62 82 ALA B O 1
ATOM 3150 N N . ASN B 1 83 ? -8.18 28.438 24.094 1 97.25 83 ASN B N 1
ATOM 3151 C CA . ASN B 1 83 ? -7.473 27.312 24.703 1 97.25 83 ASN B CA 1
ATOM 3152 C C . ASN B 1 83 ? -6.039 27.219 24.203 1 97.25 83 ASN B C 1
ATOM 3154 O O . ASN B 1 83 ? -5.637 26.188 23.656 1 97.25 83 ASN B O 1
ATOM 3158 N N . PRO B 1 84 ? -5.215 28.234 24.422 1 95.56 84 PRO B N 1
ATOM 3159 C CA . PRO B 1 84 ? -3.918 28.359 23.75 1 95.56 84 PRO B CA 1
ATOM 3160 C C . PRO B 1 84 ? -2.91 27.312 24.203 1 95.56 84 PRO B C 1
ATOM 3162 O O . PRO B 1 84 ? -1.911 27.062 23.516 1 95.56 84 PRO B O 1
ATOM 3165 N N . THR B 1 85 ? -3.156 26.594 25.312 1 96.81 85 THR B N 1
ATOM 3166 C CA . THR B 1 85 ? -2.215 25.594 25.781 1 96.81 85 THR B CA 1
ATOM 3167 C C . THR B 1 85 ? -2.674 24.188 25.375 1 96.81 85 THR B C 1
ATOM 3169 O O . THR B 1 85 ? -1.946 23.219 25.578 1 96.81 85 THR B O 1
ATOM 3172 N N . ARG B 1 86 ? -3.871 24.078 24.766 1 97.94 86 ARG B N 1
ATOM 3173 C CA . ARG B 1 86 ? -4.449 22.766 24.484 1 97.94 86 ARG B CA 1
ATOM 3174 C C . ARG B 1 86 ? -4.598 22.531 22.984 1 97.94 86 ARG B C 1
ATOM 3176 O O . ARG B 1 86 ? -4.676 21.391 22.531 1 97.94 86 ARG B O 1
ATOM 3183 N N . PHE B 1 87 ? -4.637 23.656 22.266 1 98.38 87 PHE B N 1
ATOM 3184 C CA . PHE B 1 87 ? -4.914 23.547 20.844 1 98.38 87 PHE B CA 1
ATOM 3185 C C . PHE B 1 87 ? -3.85 24.266 20.016 1 98.38 87 PHE B C 1
ATOM 3187 O O . PHE B 1 87 ? -3.32 25.297 20.438 1 98.38 87 PHE B O 1
ATOM 3194 N N . ALA B 1 88 ? -3.477 23.812 18.922 1 98.62 88 ALA B N 1
ATOM 3195 C CA . ALA B 1 88 ? -2.791 24.438 17.797 1 98.62 88 ALA B CA 1
ATOM 3196 C C . ALA B 1 88 ? -3.482 24.094 16.484 1 98.62 88 ALA B C 1
ATOM 3198 O O . ALA B 1 88 ? -4.434 23.312 16.453 1 98.62 88 ALA B O 1
ATOM 3199 N N . GLY B 1 89 ? -3.074 24.734 15.391 1 98.69 89 GLY B N 1
ATOM 3200 C CA . GLY B 1 89 ? -3.887 24.547 14.203 1 98.69 89 GLY B CA 1
ATOM 3201 C C . GLY B 1 89 ? -3.064 24.391 12.938 1 98.69 89 GLY B C 1
ATOM 3202 O O . GLY B 1 89 ? -2.006 25 12.797 1 98.69 89 GLY B O 1
ATOM 3203 N N . PHE B 1 90 ? -3.51 23.5 12.023 1 98.88 90 PHE B N 1
ATOM 3204 C CA . PHE B 1 90 ? -3.125 23.484 10.617 1 98.88 90 PHE B CA 1
ATOM 3205 C C . PHE B 1 90 ? -4.152 24.219 9.766 1 98.88 90 PHE B C 1
ATOM 3207 O O . PHE B 1 90 ? -5.355 23.984 9.906 1 98.88 90 PHE B O 1
ATOM 3214 N N . ALA B 1 91 ? -3.662 25.016 8.883 1 98.88 91 ALA B N 1
ATOM 3215 C CA . ALA B 1 91 ? -4.531 25.844 8.047 1 98.88 91 ALA B CA 1
ATOM 3216 C C . ALA B 1 91 ? -5.227 25 6.984 1 98.88 91 ALA B C 1
ATOM 3218 O O . ALA B 1 91 ? -4.625 24.078 6.418 1 98.88 91 ALA B O 1
ATOM 3219 N N . LEU B 1 92 ? -6.527 25.297 6.789 1 98.56 92 LEU B N 1
ATOM 3220 C CA . LEU B 1 92 ? -7.223 24.875 5.574 1 98.56 92 LEU B CA 1
ATOM 3221 C C . LEU B 1 92 ? -6.922 25.828 4.422 1 98.56 92 LEU B C 1
ATOM 3223 O O . LEU B 1 92 ? -7.113 27.031 4.543 1 98.56 92 LEU B O 1
ATOM 3227 N N . LEU B 1 93 ? -6.422 25.297 3.297 1 98.81 93 LEU B N 1
ATOM 3228 C CA . LEU B 1 93 ? -6.004 26.156 2.197 1 98.81 93 LEU B CA 1
ATOM 3229 C C . LEU B 1 93 ? -6.859 25.922 0.958 1 98.81 93 LEU B C 1
ATOM 3231 O O . LEU B 1 93 ? -7.203 24.766 0.653 1 98.81 93 LEU B O 1
ATOM 3235 N N . PRO B 1 94 ? -7.238 26.984 0.243 1 98.19 94 PRO B N 1
ATOM 3236 C CA . PRO B 1 94 ? -7.871 26.812 -1.068 1 98.19 94 PRO B CA 1
ATOM 3237 C C . PRO B 1 94 ? -6.867 26.453 -2.164 1 98.19 94 PRO B C 1
ATOM 3239 O O . PRO B 1 94 ? -6.648 27.25 -3.086 1 98.19 94 PRO B O 1
ATOM 3242 N N . ILE B 1 95 ? -6.348 25.266 -2.182 1 97.44 95 ILE B N 1
ATOM 3243 C CA . ILE B 1 95 ? -5.195 24.859 -2.979 1 97.44 95 ILE B CA 1
ATOM 3244 C C . ILE B 1 95 ? -5.539 24.953 -4.465 1 97.44 95 ILE B C 1
ATOM 3246 O O . ILE B 1 95 ? -4.648 25.125 -5.301 1 97.44 95 ILE B O 1
ATOM 3250 N N . ALA B 1 96 ? -6.801 24.828 -4.812 1 96.06 96 ALA B N 1
ATOM 3251 C CA . ALA B 1 96 ? -7.223 24.969 -6.203 1 96.06 96 ALA B CA 1
ATOM 3252 C C . ALA B 1 96 ? -6.867 26.344 -6.754 1 96.06 96 ALA B C 1
ATOM 3254 O O . ALA B 1 96 ? -6.816 26.531 -7.973 1 96.06 96 ALA B O 1
ATOM 3255 N N . GLU B 1 97 ? -6.719 27.312 -5.867 1 97.5 97 GLU B N 1
ATOM 3256 C CA . GLU B 1 97 ? -6.27 28.672 -6.184 1 97.5 97 GLU B CA 1
ATOM 3257 C C . GLU B 1 97 ? -4.934 28.969 -5.512 1 97.5 97 GLU B C 1
ATOM 3259 O O . GLU B 1 97 ? -4.891 29.672 -4.496 1 97.5 97 GLU B O 1
ATOM 3264 N N . PRO B 1 98 ? -3.836 28.609 -6.184 1 97.69 98 PRO B N 1
ATOM 3265 C CA . PRO B 1 98 ? -2.527 28.578 -5.527 1 97.69 98 PRO B CA 1
ATOM 3266 C C . PRO B 1 98 ? -2.125 29.922 -4.934 1 97.69 98 PRO B C 1
ATOM 3268 O O . PRO B 1 98 ? -1.604 29.969 -3.814 1 97.69 98 PRO B O 1
ATOM 3271 N N . GLN B 1 99 ? -2.41 30.984 -5.621 1 98.31 99 GLN B N 1
ATOM 3272 C CA . GLN B 1 99 ? -2.014 32.281 -5.102 1 98.31 99 GLN B CA 1
ATOM 3273 C C . GLN B 1 99 ? -2.811 32.656 -3.85 1 98.31 99 GLN B C 1
ATOM 3275 O O . GLN B 1 99 ? -2.262 33.219 -2.896 1 98.31 99 GLN B O 1
ATOM 3280 N N . LEU B 1 100 ? -4.07 32.344 -3.883 1 98.75 100 LEU B N 1
ATOM 3281 C CA . LEU B 1 100 ? -4.898 32.562 -2.703 1 98.75 100 LEU B CA 1
ATOM 3282 C C . LEU B 1 100 ? -4.492 31.641 -1.565 1 98.75 100 LEU B C 1
ATOM 3284 O O . LEU B 1 100 ? -4.566 32 -0.393 1 98.75 100 LEU B O 1
ATOM 3288 N N . ALA B 1 101 ? -4.078 30.484 -1.917 1 98.81 101 ALA B N 1
ATOM 3289 C CA . ALA B 1 101 ? -3.586 29.531 -0.92 1 98.81 101 ALA B CA 1
ATOM 3290 C C . ALA B 1 101 ? -2.324 30.062 -0.242 1 98.81 101 ALA B C 1
ATOM 3292 O O . ALA B 1 101 ? -2.166 29.922 0.975 1 98.81 101 ALA B O 1
ATOM 3293 N N . VAL B 1 102 ? -1.44 30.641 -1.062 1 98.88 102 VAL B N 1
ATOM 3294 C CA . VAL B 1 102 ? -0.216 31.234 -0.535 1 98.88 102 VAL B CA 1
ATOM 3295 C C . VAL B 1 102 ? -0.565 32.312 0.469 1 98.88 102 VAL B C 1
ATOM 3297 O O . VAL B 1 102 ? -0.015 32.375 1.572 1 98.88 102 VAL B O 1
ATOM 3300 N N . GLN B 1 103 ? -1.472 33.156 0.108 1 98.88 103 GLN B N 1
ATOM 3301 C CA . GLN B 1 103 ? -1.877 34.281 0.962 1 98.88 103 GLN B CA 1
ATOM 3302 C C . GLN B 1 103 ? -2.502 33.781 2.26 1 98.88 103 GLN B C 1
ATOM 3304 O O . GLN B 1 103 ? -2.209 34.281 3.34 1 98.88 103 GLN B O 1
ATOM 3309 N N . GLU B 1 104 ? -3.348 32.812 2.135 1 98.94 104 GLU B N 1
ATOM 3310 C CA . GLU B 1 104 ? -4.023 32.281 3.314 1 98.94 104 GLU B CA 1
ATOM 3311 C C . GLU B 1 104 ? -3.041 31.547 4.238 1 98.94 104 GLU B C 1
ATOM 3313 O O . GLU B 1 104 ? -3.152 31.641 5.461 1 98.94 104 GLU B O 1
ATOM 3318 N N . LEU B 1 105 ? -2.086 30.844 3.66 1 98.94 105 LEU B N 1
ATOM 3319 C CA . LEU B 1 105 ? -1.046 30.203 4.461 1 98.94 105 LEU B CA 1
ATOM 3320 C C . LEU B 1 105 ? -0.266 31.234 5.262 1 98.94 105 LEU B C 1
ATOM 3322 O O . LEU B 1 105 ? -0.07 31.078 6.469 1 98.94 105 LEU B O 1
ATOM 3326 N N . GLU B 1 106 ? 0.154 32.219 4.566 1 98.88 106 GLU B N 1
ATOM 3327 C CA . GLU B 1 106 ? 0.905 33.281 5.227 1 98.88 106 GLU B CA 1
ATOM 3328 C C . GLU B 1 106 ? 0.085 33.938 6.34 1 98.88 106 GLU B C 1
ATOM 3330 O O . GLU B 1 106 ? 0.591 34.156 7.441 1 98.88 106 GLU B O 1
ATOM 3335 N N . ARG B 1 107 ? -1.194 34.25 6.07 1 98.88 107 ARG B N 1
ATOM 3336 C CA . ARG B 1 107 ? -2.086 34.844 7.051 1 98.88 107 ARG B CA 1
ATOM 3337 C C . ARG B 1 107 ? -2.236 33.969 8.281 1 98.88 107 ARG B C 1
ATOM 3339 O O . ARG B 1 107 ? -2.094 34.438 9.414 1 98.88 107 ARG B O 1
ATOM 3346 N N . CYS B 1 108 ? -2.443 32.719 8.07 1 98.88 108 CYS B N 1
ATOM 3347 C CA . CYS B 1 108 ? -2.703 31.781 9.172 1 98.88 108 CYS B CA 1
ATOM 3348 C C . CYS B 1 108 ? -1.467 31.609 10.047 1 98.88 108 CYS B C 1
ATOM 3350 O O . CYS B 1 108 ? -1.575 31.516 11.266 1 98.88 108 CYS B O 1
ATOM 3352 N N . ILE B 1 109 ? -0.291 31.578 9.406 1 98.75 109 ILE B N 1
ATOM 3353 C CA . ILE B 1 109 ? 0.936 31.359 10.164 1 98.75 109 ILE B CA 1
ATOM 3354 C C . ILE B 1 109 ? 1.336 32.656 10.875 1 98.75 109 ILE B C 1
ATOM 3356 O O . ILE B 1 109 ? 1.651 32.625 12.07 1 98.75 109 ILE B O 1
ATOM 3360 N N . THR B 1 110 ? 1.267 33.781 10.219 1 98.62 110 THR B N 1
ATOM 3361 C CA . THR B 1 110 ? 1.812 35.031 10.773 1 98.62 110 THR B CA 1
ATOM 3362 C C . THR B 1 110 ? 0.802 35.688 11.695 1 98.62 110 THR B C 1
ATOM 3364 O O . THR B 1 110 ? 1.175 36.25 12.727 1 98.62 110 THR B O 1
ATOM 3367 N N . GLN B 1 111 ? -0.474 35.625 11.375 1 98.5 111 GLN B N 1
ATOM 3368 C CA . GLN B 1 111 ? -1.479 36.344 12.156 1 98.5 111 GLN B CA 1
ATOM 3369 C C . GLN B 1 111 ? -2.111 35.438 13.203 1 98.5 111 GLN B C 1
ATOM 3371 O O . GLN B 1 111 ? -2.297 35.844 14.359 1 98.5 111 GLN B O 1
ATOM 3376 N N . HIS B 1 112 ? -2.412 34.219 12.844 1 98.44 112 HIS B N 1
ATOM 3377 C CA . HIS B 1 112 ? -3.145 33.312 13.734 1 98.44 112 HIS B CA 1
ATOM 3378 C C . HIS B 1 112 ? -2.199 32.344 14.453 1 98.44 112 HIS B C 1
ATOM 3380 O O . HIS B 1 112 ? -2.621 31.609 15.336 1 98.44 112 HIS B O 1
ATOM 3386 N N . LYS B 1 113 ? -0.934 32.312 14.055 1 98.19 113 LYS B N 1
ATOM 3387 C CA . LYS B 1 113 ? 0.114 31.5 14.672 1 98.19 113 LYS B CA 1
ATOM 3388 C C . LYS B 1 113 ? -0.173 30.016 14.5 1 98.19 113 LYS B C 1
ATOM 3390 O O . LYS B 1 113 ? 0.072 29.219 15.406 1 98.19 113 LYS B O 1
ATOM 3395 N N . PHE B 1 114 ? -0.871 29.688 13.383 1 98.88 114 PHE B N 1
ATOM 3396 C CA . PHE B 1 114 ? -0.957 28.281 13.023 1 98.88 114 PHE B CA 1
ATOM 3397 C C . PHE B 1 114 ? 0.433 27.688 12.812 1 98.88 114 PHE B C 1
ATOM 3399 O O . PHE B 1 114 ? 1.398 28.422 12.594 1 98.88 114 PHE B O 1
ATOM 3406 N N . VAL B 1 115 ? 0.555 26.406 12.883 1 98.88 115 VAL B N 1
ATOM 3407 C CA . VAL B 1 115 ? 1.877 25.781 12.922 1 98.88 115 VAL B CA 1
ATOM 3408 C C . VAL B 1 115 ? 2.16 25.078 11.602 1 98.88 115 VAL B C 1
ATOM 3410 O O . VAL B 1 115 ? 3.162 24.375 11.469 1 98.88 115 VAL B O 1
ATOM 3413 N N . GLY B 1 116 ? 1.347 25.172 10.57 1 98.81 116 GLY B N 1
ATOM 3414 C CA . GLY B 1 116 ? 1.433 24.594 9.242 1 98.81 116 GLY B CA 1
ATOM 3415 C C . GLY B 1 116 ? 0.092 24.531 8.531 1 98.81 116 GLY B C 1
ATOM 3416 O O . GLY B 1 116 ? -0.813 25.312 8.828 1 98.81 116 GLY B O 1
ATOM 3417 N N . ALA B 1 117 ? 0.005 23.688 7.582 1 98.81 117 ALA B N 1
ATOM 3418 C CA . ALA B 1 117 ? -1.241 23.484 6.844 1 98.81 117 ALA B CA 1
ATOM 3419 C C . ALA B 1 117 ? -1.479 22.016 6.551 1 98.81 117 ALA B C 1
ATOM 3421 O O . ALA B 1 117 ? -0.534 21.219 6.523 1 98.81 117 ALA B O 1
ATOM 3422 N N . LEU B 1 118 ? -2.697 21.625 6.531 1 98.62 118 LEU B N 1
ATOM 3423 C CA . LEU B 1 118 ? -3.109 20.312 6.055 1 98.62 118 LEU B CA 1
ATOM 3424 C C . LEU B 1 118 ? -3.895 20.422 4.754 1 98.62 118 LEU B C 1
ATOM 3426 O O . LEU B 1 118 ? -4.898 21.141 4.691 1 98.62 118 LEU B O 1
ATOM 3430 N N . ILE B 1 119 ? -3.379 19.797 3.707 1 98.25 119 ILE B N 1
ATOM 3431 C CA . ILE B 1 119 ? -4.051 19.812 2.412 1 98.25 119 ILE B CA 1
ATOM 3432 C C . ILE B 1 119 ? -4.359 18.391 1.973 1 98.25 119 ILE B C 1
ATOM 3434 O O . ILE B 1 119 ? -3.713 17.438 2.424 1 98.25 119 ILE B O 1
ATOM 3438 N N . ASP B 1 120 ? -5.328 18.234 1.093 1 97.19 120 ASP B N 1
ATOM 3439 C CA . ASP B 1 120 ? -5.625 16.938 0.495 1 97.19 120 ASP B CA 1
ATOM 3440 C C . ASP B 1 120 ? -4.508 16.516 -0.455 1 97.19 120 ASP B C 1
ATOM 3442 O O . ASP B 1 120 ? -3.768 17.344 -0.972 1 97.19 120 ASP B O 1
ATOM 3446 N N . ASN B 1 121 ? -4.434 15.234 -0.694 1 97.75 121 ASN B N 1
ATOM 3447 C CA . ASN B 1 121 ? -3.377 14.703 -1.552 1 97.75 121 ASN B CA 1
ATOM 3448 C C . ASN B 1 121 ? -3.594 15.086 -3.012 1 97.75 121 ASN B C 1
ATOM 3450 O O . ASN B 1 121 ? -2.684 14.969 -3.832 1 97.75 121 ASN B O 1
ATOM 3454 N N . HIS B 1 122 ? -4.777 15.508 -3.344 1 96.19 122 HIS B N 1
ATOM 3455 C CA . HIS B 1 122 ? -5.117 16.094 -4.633 1 96.19 122 HIS B CA 1
ATOM 3456 C C . HIS B 1 122 ? -6.316 17.031 -4.512 1 96.19 122 HIS B C 1
ATOM 3458 O O . HIS B 1 122 ? -7.055 16.969 -3.525 1 96.19 122 HIS B O 1
ATOM 3464 N N . THR B 1 123 ? -6.488 17.859 -5.48 1 93.94 123 THR B N 1
ATOM 3465 C CA . THR B 1 123 ? -7.645 18.75 -5.539 1 93.94 123 THR B CA 1
ATOM 3466 C C . THR B 1 123 ? -8.359 18.609 -6.883 1 93.94 123 THR B C 1
ATOM 3468 O O . THR B 1 123 ? -7.766 18.859 -7.934 1 93.94 123 THR B O 1
ATOM 3471 N N . ASN B 1 124 ? -9.57 18.156 -6.805 1 88.31 124 ASN B N 1
ATOM 3472 C CA . ASN B 1 124 ? -10.367 17.938 -8.008 1 88.31 124 ASN B CA 1
ATOM 3473 C C . ASN B 1 124 ? -9.656 17 -8.992 1 88.31 124 ASN B C 1
ATOM 3475 O O . ASN B 1 124 ? -9.555 17.312 -10.18 1 88.31 124 ASN B O 1
ATOM 3479 N N . GLY B 1 125 ? -9.031 16.031 -8.438 1 89.19 125 GLY B N 1
ATOM 3480 C CA . GLY B 1 125 ? -8.406 15.016 -9.266 1 89.19 125 GLY B CA 1
ATOM 3481 C C . GLY B 1 125 ? -7 15.391 -9.711 1 89.19 125 GLY B C 1
ATOM 3482 O O . GLY B 1 125 ? -6.297 14.578 -10.312 1 89.19 125 GLY B O 1
ATOM 3483 N N . GLN B 1 126 ? -6.559 16.547 -9.359 1 94.06 126 GLN B N 1
ATOM 3484 C CA . GLN B 1 126 ? -5.234 16.984 -9.781 1 94.06 126 GLN B CA 1
ATOM 3485 C C . GLN B 1 126 ? -4.23 16.891 -8.633 1 94.06 126 GLN B C 1
ATOM 3487 O O . GLN B 1 126 ? -4.461 17.438 -7.555 1 94.06 126 GLN B O 1
ATOM 3492 N N . PHE B 1 127 ? -3.105 16.25 -8.953 1 96.88 127 PHE B N 1
ATOM 3493 C CA . PHE B 1 127 ? -2.012 16.172 -7.992 1 96.88 127 PHE B CA 1
ATOM 3494 C C . PHE B 1 127 ? -1.143 17.422 -8.055 1 96.88 127 PHE B C 1
ATOM 3496 O O . PHE B 1 127 ? -1.343 18.281 -8.906 1 96.88 127 PHE B O 1
ATOM 3503 N N . TYR B 1 128 ? -0.182 17.5 -7.195 1 98.25 128 TYR B N 1
ATOM 3504 C CA . TYR B 1 128 ? 0.527 18.75 -7.004 1 98.25 128 TYR B CA 1
ATOM 3505 C C . TYR B 1 128 ? 1.894 18.719 -7.68 1 98.25 128 TYR B C 1
ATOM 3507 O O . TYR B 1 128 ? 2.75 19.562 -7.406 1 98.25 128 TYR B O 1
ATOM 3515 N N . ASP B 1 129 ? 2.105 17.672 -8.492 1 98.12 129 ASP B N 1
ATOM 3516 C CA . ASP B 1 129 ? 3.33 17.656 -9.289 1 98.12 129 ASP B CA 1
ATOM 3517 C C . ASP B 1 129 ? 3.289 18.719 -10.383 1 98.12 129 ASP B C 1
ATOM 3519 O O . ASP B 1 129 ? 4.316 19.031 -10.984 1 98.12 129 ASP B O 1
ATOM 3523 N N . ASP B 1 130 ? 2.129 19.281 -10.633 1 96.75 130 ASP B N 1
ATOM 3524 C CA . ASP B 1 130 ? 2.045 20.453 -11.484 1 96.75 130 ASP B CA 1
ATOM 3525 C C . ASP B 1 130 ? 2.637 21.688 -10.781 1 96.75 130 ASP B C 1
ATOM 3527 O O . ASP B 1 130 ? 2.219 22.031 -9.672 1 96.75 130 ASP B O 1
ATOM 3531 N N . GLN B 1 131 ? 3.453 22.391 -11.453 1 97.06 131 GLN B N 1
ATOM 3532 C CA . GLN B 1 131 ? 4.234 23.469 -10.836 1 97.06 131 GLN B CA 1
ATOM 3533 C C . GLN B 1 131 ? 3.348 24.641 -10.453 1 97.06 131 GLN B C 1
ATOM 3535 O O . GLN B 1 131 ? 3.754 25.5 -9.672 1 97.06 131 GLN B O 1
ATOM 3540 N N . LYS B 1 132 ? 2.16 24.703 -10.953 1 97.81 132 LYS B N 1
ATOM 3541 C CA . LYS B 1 132 ? 1.255 25.781 -10.586 1 97.81 132 LYS B CA 1
ATOM 3542 C C . LYS B 1 132 ? 0.947 25.766 -9.094 1 97.81 132 LYS B C 1
ATOM 3544 O O . LYS B 1 132 ? 0.597 26.781 -8.5 1 97.81 132 LYS B O 1
ATOM 3549 N N . PHE B 1 133 ? 1.109 24.641 -8.477 1 98.5 133 PHE B N 1
ATOM 3550 C CA . PHE B 1 133 ? 0.809 24.516 -7.059 1 98.5 133 PHE B CA 1
ATOM 3551 C C . PHE B 1 133 ? 2.039 24.812 -6.211 1 98.5 133 PHE B C 1
ATOM 3553 O O . PHE B 1 133 ? 1.938 24.969 -4.992 1 98.5 133 PHE B O 1
ATOM 3560 N N . TRP B 1 134 ? 3.295 24.906 -6.766 1 98.62 134 TRP B N 1
ATOM 3561 C CA . TRP B 1 134 ? 4.566 24.891 -6.051 1 98.62 134 TRP B CA 1
ATOM 3562 C C . TRP B 1 134 ? 4.758 26.156 -5.246 1 98.62 134 TRP B C 1
ATOM 3564 O O . TRP B 1 134 ? 5.48 26.172 -4.242 1 98.62 134 TRP B O 1
ATOM 3574 N N . PRO B 1 135 ? 4.09 27.25 -5.629 1 98.81 135 PRO B N 1
ATOM 3575 C CA . PRO B 1 135 ? 4.215 28.438 -4.789 1 98.81 135 PRO B CA 1
ATOM 3576 C C . PRO B 1 135 ? 3.762 28.203 -3.352 1 98.81 135 PRO B C 1
ATOM 3578 O O . PRO B 1 135 ? 4.293 28.812 -2.422 1 98.81 135 PRO B O 1
ATOM 3581 N N . VAL B 1 136 ? 2.793 27.359 -3.123 1 98.88 136 VAL B N 1
ATOM 3582 C CA . VAL B 1 136 ? 2.332 27.031 -1.777 1 98.88 136 VAL B CA 1
ATOM 3583 C C . VAL B 1 136 ? 3.453 26.359 -0.995 1 98.88 136 VAL B C 1
ATOM 3585 O O . VAL B 1 136 ? 3.701 26.688 0.166 1 98.88 136 VAL B O 1
ATOM 3588 N N . PHE B 1 137 ? 4.164 25.438 -1.622 1 98.88 137 PHE B N 1
ATOM 3589 C CA . PHE B 1 137 ? 5.277 24.719 -0.999 1 98.88 137 PHE B CA 1
ATOM 3590 C C . PHE B 1 137 ? 6.449 25.672 -0.754 1 98.88 137 PHE B C 1
ATOM 3592 O O . PHE B 1 137 ? 7.109 25.594 0.284 1 98.88 137 PHE B O 1
ATOM 3599 N N . GLU B 1 138 ? 6.664 26.469 -1.731 1 98.81 138 GLU B N 1
ATOM 3600 C CA . GLU B 1 138 ? 7.707 27.484 -1.581 1 98.81 138 GLU B CA 1
ATOM 3601 C C . GLU B 1 138 ? 7.449 28.359 -0.361 1 98.81 138 GLU B C 1
ATOM 3603 O O . GLU B 1 138 ? 8.359 28.609 0.437 1 98.81 138 GLU B O 1
ATOM 3608 N N . LYS B 1 139 ? 6.246 28.844 -0.239 1 98.88 139 LYS B N 1
ATOM 3609 C CA . LYS B 1 139 ? 5.883 29.703 0.889 1 98.88 139 LYS B CA 1
ATOM 3610 C C . LYS B 1 139 ? 6.02 28.953 2.211 1 98.88 139 LYS B C 1
ATOM 3612 O O . LYS B 1 139 ? 6.484 29.516 3.203 1 98.88 139 LYS B O 1
ATOM 3617 N N . ALA B 1 140 ? 5.594 27.703 2.227 1 98.88 140 ALA B N 1
ATOM 3618 C CA . ALA B 1 140 ? 5.73 26.891 3.432 1 98.88 140 ALA B CA 1
ATOM 3619 C C . ALA B 1 140 ? 7.191 26.797 3.867 1 98.88 140 ALA B C 1
ATOM 3621 O O . ALA B 1 140 ? 7.504 26.938 5.051 1 98.88 140 ALA B O 1
ATOM 3622 N N . GLN B 1 141 ? 8.055 26.531 2.896 1 98.81 141 GLN B N 1
ATOM 3623 C CA . GLN B 1 141 ? 9.484 26.469 3.209 1 98.81 141 GLN B CA 1
ATOM 3624 C C . GLN B 1 141 ? 9.984 27.812 3.742 1 98.81 141 GLN B C 1
ATOM 3626 O O . GLN B 1 141 ? 10.742 27.859 4.707 1 98.81 141 GLN B O 1
ATOM 3631 N N . GLU B 1 142 ? 9.539 28.875 3.08 1 98.75 142 GLU B N 1
ATOM 3632 C CA . GLU B 1 142 ? 9.93 30.219 3.508 1 98.75 142 GLU B CA 1
ATOM 3633 C C . GLU B 1 142 ? 9.516 30.469 4.953 1 98.75 142 GLU B C 1
ATOM 3635 O O . GLU B 1 142 ? 10.273 31.078 5.719 1 98.75 142 GLU B O 1
ATOM 3640 N N . LEU B 1 143 ? 8.375 30.031 5.305 1 98.75 143 LEU B N 1
ATOM 3641 C CA . LEU B 1 143 ? 7.824 30.25 6.633 1 98.75 143 LEU B CA 1
ATOM 3642 C C . LEU B 1 143 ? 8.328 29.203 7.613 1 98.75 143 LEU B C 1
ATOM 3644 O O . LEU B 1 143 ? 8.008 29.25 8.805 1 98.75 143 LEU B O 1
ATOM 3648 N N . ASP B 1 144 ? 9.078 28.219 7.141 1 98.56 144 ASP B N 1
ATOM 3649 C CA . ASP B 1 144 ? 9.578 27.094 7.926 1 98.56 144 ASP B CA 1
ATOM 3650 C C . ASP B 1 144 ? 8.438 26.344 8.609 1 98.56 144 ASP B C 1
ATOM 3652 O O . ASP B 1 144 ? 8.508 26.047 9.805 1 98.56 144 ASP B O 1
ATOM 3656 N N . ALA B 1 145 ? 7.387 26.094 7.852 1 98.38 145 ALA B N 1
ATOM 3657 C CA . ALA B 1 145 ? 6.203 25.391 8.336 1 98.38 145 ALA B CA 1
ATOM 3658 C C . ALA B 1 145 ? 5.922 24.141 7.496 1 98.38 145 ALA B C 1
ATOM 3660 O O . ALA B 1 145 ? 6.094 24.156 6.273 1 98.38 145 ALA B O 1
ATOM 3661 N N . PRO B 1 146 ? 5.484 23.109 8.117 1 98.88 146 PRO B N 1
ATOM 3662 C CA . PRO B 1 146 ? 5.219 21.875 7.352 1 98.88 146 PRO B CA 1
ATOM 3663 C C . PRO B 1 146 ? 3.873 21.922 6.629 1 98.88 146 PRO B C 1
ATOM 3665 O O . PRO B 1 146 ? 2.975 22.672 7.027 1 98.88 146 PRO B O 1
ATOM 3668 N N . ILE B 1 147 ? 3.805 21.141 5.582 1 98.88 147 ILE B N 1
ATOM 3669 C CA . ILE B 1 147 ? 2.553 20.812 4.91 1 98.88 147 ILE B CA 1
ATOM 3670 C C . ILE B 1 147 ? 2.191 19.359 5.16 1 98.88 147 ILE B C 1
ATOM 3672 O O . ILE B 1 147 ? 2.945 18.453 4.793 1 98.88 147 ILE B O 1
ATOM 3676 N N . TYR B 1 148 ? 1.073 19.141 5.852 1 98.81 148 TYR B N 1
ATOM 3677 C CA . TYR B 1 148 ? 0.506 17.812 6.027 1 98.81 148 TYR B CA 1
ATOM 3678 C C . TYR B 1 148 ? -0.327 17.406 4.816 1 98.81 148 TYR B C 1
ATOM 3680 O O . TYR B 1 148 ? -1.344 18.047 4.516 1 98.81 148 TYR B O 1
ATOM 3688 N N . VAL B 1 149 ? 0.115 16.391 4.086 1 98.75 149 VAL B N 1
ATOM 3689 C CA . VAL B 1 149 ? -0.64 15.883 2.949 1 98.75 149 VAL B CA 1
ATOM 3690 C C . VAL B 1 149 ? -1.562 14.758 3.406 1 98.75 149 VAL B C 1
ATOM 3692 O O . VAL B 1 149 ? -1.098 13.656 3.732 1 98.75 149 VAL B O 1
ATOM 3695 N N . HIS B 1 150 ? -2.816 15.023 3.391 1 98.38 150 HIS B N 1
ATOM 3696 C CA . HIS B 1 150 ? -3.842 14.117 3.893 1 98.38 150 HIS B CA 1
ATOM 3697 C C . HIS B 1 150 ? -4.566 13.414 2.748 1 98.38 150 HIS B C 1
ATOM 3699 O O . HIS B 1 150 ? -4.773 14.008 1.686 1 98.38 150 HIS B O 1
ATOM 3705 N N . PRO B 1 151 ? -4.949 12.148 2.984 1 97 151 PRO B N 1
ATOM 3706 C CA . PRO B 1 151 ? -5.738 11.469 1.952 1 97 151 PRO B CA 1
ATOM 3707 C C . PRO B 1 151 ? -7.094 12.125 1.716 1 97 151 PRO B C 1
ATOM 3709 O O . PRO B 1 151 ? -7.609 12.82 2.598 1 97 151 PRO B O 1
ATOM 3712 N N . SER B 1 152 ? -7.625 11.914 0.599 1 94.31 152 SER B N 1
ATOM 3713 C CA . SER B 1 152 ? -8.961 12.398 0.251 1 94.31 152 SER B CA 1
ATOM 3714 C C . SER B 1 152 ? -9.703 11.391 -0.612 1 94.31 152 SER B C 1
ATOM 3716 O O . SER B 1 152 ? -9.125 10.406 -1.066 1 94.31 152 SER B O 1
ATOM 3718 N N . TYR B 1 153 ? -10.961 11.57 -0.785 1 92.44 153 TYR B N 1
ATOM 3719 C CA . TYR B 1 153 ? -11.797 10.688 -1.589 1 92.44 153 TYR B CA 1
ATOM 3720 C C . TYR B 1 153 ? -11.352 10.695 -3.047 1 92.44 153 TYR B C 1
ATOM 3722 O O . TYR B 1 153 ? -10.898 11.719 -3.561 1 92.44 153 TYR B O 1
ATOM 3730 N N . PRO B 1 154 ? -11.445 9.492 -3.643 1 92.5 154 PRO B N 1
ATOM 3731 C CA . PRO B 1 154 ? -11.086 9.469 -5.062 1 92.5 154 PRO B CA 1
ATOM 3732 C C . PRO B 1 154 ? -11.977 10.375 -5.91 1 92.5 154 PRO B C 1
ATOM 3734 O O . PRO B 1 154 ? -13.156 10.555 -5.602 1 92.5 154 PRO B O 1
ATOM 3737 N N . ASP B 1 155 ? -11.406 10.82 -6.922 1 88.5 155 ASP B N 1
ATOM 3738 C CA . ASP B 1 155 ? -12.125 11.742 -7.797 1 88.5 155 ASP B CA 1
ATOM 3739 C C . ASP B 1 155 ? -13.203 11.016 -8.602 1 88.5 155 ASP B C 1
ATOM 3741 O O . ASP B 1 155 ? -12.945 9.961 -9.188 1 88.5 155 ASP B O 1
ATOM 3745 N N . GLU B 1 156 ? -14.352 11.555 -8.688 1 85.56 156 GLU B N 1
ATOM 3746 C CA . GLU B 1 156 ? -15.477 10.938 -9.375 1 85.56 156 GLU B CA 1
ATOM 3747 C C . GLU B 1 156 ? -15.398 11.18 -10.883 1 85.56 156 GLU B C 1
ATOM 3749 O O . GLU B 1 156 ? -15.781 10.32 -11.68 1 85.56 156 GLU B O 1
ATOM 3754 N N . GLU B 1 157 ? -14.836 12.273 -11.273 1 82.62 157 GLU B N 1
ATOM 3755 C CA . GLU B 1 157 ? -14.891 12.688 -12.68 1 82.62 157 GLU B CA 1
ATOM 3756 C C . GLU B 1 157 ? -13.797 12.008 -13.492 1 82.62 157 GLU B C 1
ATOM 3758 O O . GLU B 1 157 ? -13.984 11.734 -14.68 1 82.62 157 GLU B O 1
ATOM 3763 N N . SER B 1 158 ? -12.727 11.664 -12.883 1 81.31 158 SER B N 1
ATOM 3764 C CA . SER B 1 158 ? -11.57 11.133 -13.602 1 81.31 158 SER B CA 1
ATOM 3765 C C . SER B 1 158 ? -11.688 9.625 -13.805 1 81.31 158 SER B C 1
ATOM 3767 O O . SER B 1 158 ? -10.867 9.023 -14.5 1 81.31 158 SER B O 1
ATOM 3769 N N . GLY B 1 159 ? -12.617 8.977 -13.188 1 81.19 159 GLY B N 1
ATOM 3770 C CA . GLY B 1 159 ? -12.766 7.539 -13.312 1 81.19 159 GLY B CA 1
ATOM 3771 C C . GLY B 1 159 ? -12.086 6.77 -12.195 1 81.19 159 GLY B C 1
ATOM 3772 O O . GLY B 1 159 ? -12.281 5.562 -12.055 1 81.19 159 GLY B O 1
ATOM 3773 N N . VAL B 1 160 ? -11.352 7.449 -11.383 1 87.44 160 VAL B N 1
ATOM 3774 C CA . VAL B 1 160 ? -10.617 6.781 -10.312 1 87.44 160 VAL B CA 1
ATOM 3775 C C . VAL B 1 160 ? -11.609 6.164 -9.32 1 87.44 160 VAL B C 1
ATOM 3777 O O . VAL B 1 160 ? -11.422 5.031 -8.875 1 87.44 160 VAL B O 1
ATOM 3780 N N . ALA B 1 161 ? -12.648 6.883 -9.047 1 90.88 161 ALA B N 1
ATOM 3781 C CA . ALA B 1 161 ? -13.656 6.363 -8.125 1 90.88 161 ALA B CA 1
ATOM 3782 C C . ALA B 1 161 ? -14.297 5.094 -8.68 1 90.88 161 ALA B C 1
ATOM 3784 O O . ALA B 1 161 ? -14.609 4.168 -7.918 1 90.88 161 ALA B O 1
ATOM 3785 N N . ALA B 1 162 ? -14.477 5.023 -10 1 92.38 162 ALA B N 1
ATOM 3786 C CA . ALA B 1 162 ? -15.125 3.881 -10.648 1 92.38 162 ALA B CA 1
ATOM 3787 C C . ALA B 1 162 ? -14.266 2.623 -10.516 1 92.38 162 ALA B C 1
ATOM 3789 O O . ALA B 1 162 ? -14.789 1.506 -10.562 1 92.38 162 ALA B O 1
ATOM 3790 N N . HIS B 1 163 ? -13.039 2.816 -10.32 1 93.75 163 HIS B N 1
ATOM 3791 C CA . HIS B 1 163 ? -12.062 1.738 -10.203 1 93.75 163 HIS B CA 1
ATOM 3792 C C . HIS B 1 163 ? -12.367 0.843 -9.008 1 93.75 163 HIS B C 1
ATOM 3794 O O . HIS B 1 163 ? -11.969 -0.324 -8.984 1 93.75 163 HIS B O 1
ATOM 3800 N N . TYR B 1 164 ? -13.141 1.322 -8.023 1 96.44 164 TYR B N 1
ATOM 3801 C CA . TYR B 1 164 ? -13.383 0.619 -6.77 1 96.44 164 TYR B CA 1
ATOM 3802 C C . TYR B 1 164 ? -14.781 0.012 -6.746 1 96.44 164 TYR B C 1
ATOM 3804 O O . TYR B 1 164 ? -15.133 -0.719 -5.816 1 96.44 164 TYR B O 1
ATOM 3812 N N . ARG B 1 165 ? -15.625 0.347 -7.773 1 96.56 165 ARG B N 1
ATOM 3813 C CA . ARG B 1 165 ? -16.953 -0.247 -7.887 1 96.56 165 ARG B CA 1
ATOM 3814 C C . ARG B 1 165 ? -16.875 -1.688 -8.375 1 96.56 165 ARG B C 1
ATOM 3816 O O . ARG B 1 165 ? -15.977 -2.035 -9.148 1 96.56 165 ARG B O 1
ATOM 3823 N N . GLY B 1 166 ? -17.75 -2.504 -7.891 1 96.88 166 GLY B N 1
ATOM 3824 C CA . GLY B 1 166 ? -17.75 -3.912 -8.25 1 96.88 166 GLY B CA 1
ATOM 3825 C C . GLY B 1 166 ? -19.031 -4.621 -7.891 1 96.88 166 GLY B C 1
ATOM 3826 O O . GLY B 1 166 ? -20.094 -3.988 -7.77 1 96.88 166 GLY B O 1
ATOM 3827 N N . ASN B 1 167 ? -19 -5.965 -7.859 1 97.31 167 ASN B N 1
ATOM 3828 C CA . ASN B 1 167 ? -20.156 -6.793 -7.543 1 97.31 167 ASN B CA 1
ATOM 3829 C C . ASN B 1 167 ? -20.406 -6.871 -6.039 1 97.31 167 ASN B C 1
ATOM 3831 O O . ASN B 1 167 ? -20.484 -7.961 -5.473 1 97.31 167 ASN B O 1
ATOM 3835 N N . TYR B 1 168 ? -20.531 -5.781 -5.418 1 97.69 168 TYR B N 1
ATOM 3836 C CA . TYR B 1 168 ? -20.859 -5.551 -4.012 1 97.69 168 TYR B CA 1
ATOM 3837 C C . TYR B 1 168 ? -21.5 -4.18 -3.816 1 97.69 168 TYR B C 1
ATOM 3839 O O . TYR B 1 168 ? -21.641 -3.416 -4.773 1 97.69 168 TYR B O 1
ATOM 3847 N N . ASP B 1 169 ? -21.938 -3.814 -2.633 1 96.5 169 ASP B N 1
ATOM 3848 C CA . ASP B 1 169 ? -22.656 -2.586 -2.314 1 96.5 169 ASP B CA 1
ATOM 3849 C C . ASP B 1 169 ? -21.781 -1.358 -2.564 1 96.5 169 ASP B C 1
ATOM 3851 O O . ASP B 1 169 ? -20.578 -1.391 -2.328 1 96.5 169 ASP B O 1
ATOM 3855 N N . ASP B 1 170 ? -22.469 -0.3 -2.957 1 95.06 170 ASP B N 1
ATOM 3856 C CA . ASP B 1 170 ? -21.766 0.959 -3.217 1 95.06 170 ASP B CA 1
ATOM 3857 C C . ASP B 1 170 ? -21.047 1.461 -1.966 1 95.06 170 ASP B C 1
ATOM 3859 O O . ASP B 1 170 ? -20.016 2.127 -2.062 1 95.06 170 ASP B O 1
ATOM 3863 N N . ARG B 1 171 ? -21.578 1.149 -0.84 1 94.56 171 ARG B N 1
ATOM 3864 C CA . ARG B 1 171 ? -20.938 1.556 0.406 1 94.56 171 ARG B CA 1
ATOM 3865 C C . ARG B 1 171 ? -19.578 0.885 0.568 1 94.56 171 ARG B C 1
ATOM 3867 O O . ARG B 1 171 ? -18.641 1.484 1.104 1 94.56 171 ARG B O 1
ATOM 3874 N N . ILE B 1 172 ? -19.469 -0.358 0.113 1 97.44 172 ILE B N 1
ATOM 3875 C CA . ILE B 1 172 ? -18.203 -1.088 0.149 1 97.44 172 ILE B CA 1
ATOM 3876 C C . ILE B 1 172 ? -17.203 -0.456 -0.826 1 97.44 172 ILE B C 1
ATOM 3878 O O . ILE B 1 172 ? -16.047 -0.238 -0.484 1 97.44 172 ILE B O 1
ATOM 3882 N N . ALA B 1 173 ? -17.734 -0.128 -2.008 1 97 173 ALA B N 1
ATOM 3883 C CA . ALA B 1 173 ? -16.906 0.529 -3.012 1 97 173 ALA B CA 1
ATOM 3884 C C . ALA B 1 173 ? -16.344 1.848 -2.482 1 97 173 ALA B C 1
ATOM 3886 O O . ALA B 1 173 ? -15.172 2.164 -2.695 1 97 173 ALA B O 1
ATOM 3887 N N . ALA B 1 174 ? -17.156 2.613 -1.802 1 94 174 ALA B N 1
ATOM 3888 C CA . ALA B 1 174 ? -16.75 3.887 -1.223 1 94 174 ALA B CA 1
ATOM 3889 C C . ALA B 1 174 ? -15.656 3.684 -0.175 1 94 174 ALA B C 1
ATOM 3891 O O . ALA B 1 174 ? -14.664 4.418 -0.149 1 94 174 ALA B O 1
ATOM 3892 N N . ALA B 1 175 ? -15.789 2.699 0.651 1 95.38 175 ALA B N 1
ATOM 3893 C CA . ALA B 1 175 ? -14.797 2.395 1.681 1 95.38 175 ALA B CA 1
ATOM 3894 C C . ALA B 1 175 ? -13.477 1.95 1.058 1 95.38 175 ALA B C 1
ATOM 3896 O O . ALA B 1 175 ? -12.414 2.418 1.455 1 95.38 175 ALA B O 1
ATOM 3897 N N . LEU B 1 176 ? -13.555 1.108 0.025 1 97.81 176 LEU B N 1
ATOM 3898 C CA . LEU B 1 176 ? -12.352 0.606 -0.637 1 97.81 176 LEU B CA 1
ATOM 3899 C C . LEU B 1 176 ? -11.617 1.732 -1.359 1 97.81 176 LEU B C 1
ATOM 3901 O O . LEU B 1 176 ? -10.391 1.744 -1.409 1 97.81 176 LEU B O 1
ATOM 3905 N N . GLY B 1 177 ? -12.383 2.627 -1.905 1 96.75 177 GLY B N 1
ATOM 3906 C CA . GLY B 1 177 ? -11.773 3.756 -2.594 1 96.75 177 GLY B CA 1
ATOM 3907 C C . GLY B 1 177 ? -11.18 4.781 -1.649 1 96.75 177 GLY B C 1
ATOM 3908 O O . GLY B 1 177 ? -10.32 5.574 -2.043 1 96.75 177 GLY B O 1
ATOM 3909 N N . ALA B 1 178 ? -11.609 4.77 -0.433 1 94.56 178 ALA B N 1
ATOM 3910 C CA . ALA B 1 178 ? -11.203 5.766 0.558 1 94.56 178 ALA B CA 1
ATOM 3911 C C . ALA B 1 178 ? -10.445 5.121 1.709 1 94.56 178 ALA B C 1
ATOM 3913 O O . ALA B 1 178 ? -9.43 4.449 1.492 1 94.56 178 ALA B O 1
ATOM 3914 N N . TYR B 1 179 ? -10.945 5.195 2.982 1 94.31 179 TYR B N 1
ATOM 3915 C CA . TYR B 1 179 ? -10.281 4.883 4.242 1 94.31 179 TYR B CA 1
ATOM 3916 C C . TYR B 1 179 ? -9.938 3.4 4.328 1 94.31 179 TYR B C 1
ATOM 3918 O O . TYR B 1 179 ? -9.109 2.992 5.148 1 94.31 179 TYR B O 1
ATOM 3926 N N . GLY B 1 180 ? -10.516 2.623 3.434 1 96.5 180 GLY B N 1
ATOM 3927 C CA . GLY B 1 180 ? -10.281 1.188 3.49 1 96.5 180 GLY B CA 1
ATOM 3928 C C . GLY B 1 180 ? -9.047 0.756 2.713 1 96.5 180 GLY B C 1
ATOM 3929 O O . GLY B 1 180 ? -8.461 -0.288 3.002 1 96.5 180 GLY B O 1
ATOM 3930 N N . TRP B 1 181 ? -8.68 1.598 1.672 1 98.25 181 TRP B N 1
ATOM 3931 C CA . TRP B 1 181 ? -7.543 1.155 0.872 1 98.25 181 TRP B CA 1
ATOM 3932 C C . TRP B 1 181 ? -7.051 2.275 -0.038 1 98.25 181 TRP B C 1
ATOM 3934 O O . TRP B 1 181 ? -5.965 2.822 0.173 1 98.25 181 TRP B O 1
ATOM 3944 N N . GLY B 1 182 ? -7.863 2.791 -0.94 1 97.5 182 GLY B N 1
ATOM 3945 C CA . GLY B 1 182 ? -7.5 3.596 -2.096 1 97.5 182 GLY B CA 1
ATOM 3946 C C . GLY B 1 182 ? -6.84 4.91 -1.723 1 97.5 182 GLY B C 1
ATOM 3947 O O . GLY B 1 182 ? -5.844 5.305 -2.332 1 97.5 182 GLY B O 1
ATOM 3948 N N . TRP B 1 183 ? -7.398 5.727 -0.778 1 96.81 183 TRP B N 1
ATOM 3949 C CA . TRP B 1 183 ? -6.859 7.059 -0.525 1 96.81 183 TRP B CA 1
ATOM 3950 C C . TRP B 1 183 ? -5.469 6.973 0.089 1 96.81 183 TRP B C 1
ATOM 3952 O O . TRP B 1 183 ? -4.672 7.906 -0.035 1 96.81 183 TRP B O 1
ATOM 3962 N N . HIS B 1 184 ? -5.129 5.77 0.781 1 98.25 184 HIS B N 1
ATOM 3963 C CA . HIS B 1 184 ? -3.775 5.59 1.296 1 98.25 184 HIS B CA 1
ATOM 3964 C C . HIS B 1 184 ? -2.77 5.438 0.161 1 98.25 184 HIS B C 1
ATOM 3966 O O . HIS B 1 184 ? -1.729 6.098 0.155 1 98.25 184 HIS B O 1
ATOM 3972 N N . SER B 1 185 ? -3.127 4.566 -0.792 1 97.94 185 SER B N 1
ATOM 3973 C CA . SER B 1 185 ? -2.279 4.383 -1.965 1 97.94 185 SER B CA 1
ATOM 3974 C C . SER B 1 185 ? -2.117 5.684 -2.742 1 97.94 185 SER B C 1
ATOM 3976 O O . SER B 1 185 ? -1.027 5.992 -3.227 1 97.94 185 SER B O 1
ATOM 3978 N N . ASP B 1 186 ? -3.174 6.41 -2.844 1 97.5 186 ASP B N 1
ATOM 3979 C CA . ASP B 1 186 ? -3.166 7.652 -3.609 1 97.5 186 ASP B CA 1
ATOM 3980 C C . ASP B 1 186 ? -2.291 8.703 -2.936 1 97.5 186 ASP B C 1
ATOM 3982 O O . ASP B 1 186 ? -1.631 9.5 -3.613 1 97.5 186 ASP B O 1
ATOM 3986 N N . THR B 1 187 ? -2.342 8.766 -1.646 1 98.5 187 THR B N 1
ATOM 3987 C CA . THR B 1 187 ? -1.509 9.719 -0.923 1 98.5 187 THR B CA 1
ATOM 3988 C C . THR B 1 187 ? -0.03 9.391 -1.103 1 98.5 187 THR B C 1
ATOM 3990 O O . THR B 1 187 ? 0.784 10.281 -1.352 1 98.5 187 THR B O 1
ATOM 3993 N N . ALA B 1 188 ? 0.331 8.102 -0.981 1 98.75 188 ALA B N 1
ATOM 3994 C CA . ALA B 1 188 ? 1.702 7.684 -1.262 1 98.75 188 ALA B CA 1
ATOM 3995 C C . ALA B 1 188 ? 2.121 8.086 -2.674 1 98.75 188 ALA B C 1
ATOM 3997 O O . ALA B 1 188 ? 3.217 8.609 -2.877 1 98.75 188 ALA B O 1
ATOM 3998 N N . LEU B 1 189 ? 1.245 7.836 -3.613 1 98.31 189 LEU B N 1
ATOM 3999 C CA . LEU B 1 189 ? 1.521 8.195 -5 1 98.31 189 LEU B CA 1
ATOM 4000 C C . LEU B 1 189 ? 1.765 9.695 -5.133 1 98.31 189 LEU B C 1
ATOM 4002 O O . LEU B 1 189 ? 2.645 10.125 -5.883 1 98.31 189 LEU B O 1
ATOM 4006 N N . SER B 1 190 ? 0.97 10.492 -4.438 1 98.44 190 SER B N 1
ATOM 4007 C CA . SER B 1 190 ? 1.141 11.945 -4.477 1 98.44 190 SER B CA 1
ATOM 4008 C C . SER B 1 190 ? 2.559 12.344 -4.074 1 98.44 190 SER B C 1
ATOM 4010 O O . SER B 1 190 ? 3.158 13.227 -4.695 1 98.44 190 SER B O 1
ATOM 4012 N N . ILE B 1 191 ? 3.154 11.727 -3.088 1 98.81 191 ILE B N 1
ATOM 4013 C CA . ILE B 1 191 ? 4.508 12.016 -2.625 1 98.81 191 ILE B CA 1
ATOM 4014 C C . ILE B 1 191 ? 5.516 11.594 -3.691 1 98.81 191 ILE B C 1
ATOM 4016 O O . ILE B 1 191 ? 6.461 12.328 -3.984 1 98.81 191 ILE B O 1
ATOM 4020 N N . LEU B 1 192 ? 5.301 10.438 -4.297 1 98.81 192 LEU B N 1
ATOM 4021 C CA . LEU B 1 192 ? 6.199 9.945 -5.336 1 98.81 192 LEU B CA 1
ATOM 4022 C C . LEU B 1 192 ? 6.156 10.844 -6.566 1 98.81 192 LEU B C 1
ATOM 4024 O O . LEU B 1 192 ? 7.18 11.062 -7.215 1 98.81 192 LEU B O 1
ATOM 4028 N N . ARG B 1 193 ? 4.965 11.359 -6.875 1 98.69 193 ARG B N 1
ATOM 4029 C CA . ARG B 1 193 ? 4.816 12.289 -7.988 1 98.69 193 ARG B CA 1
ATOM 4030 C C . ARG B 1 193 ? 5.562 13.594 -7.719 1 98.69 193 ARG B C 1
ATOM 4032 O O . ARG B 1 193 ? 6.211 14.141 -8.609 1 98.69 193 ARG B O 1
ATOM 4039 N N . LEU B 1 194 ? 5.473 14.094 -6.5 1 98.88 194 LEU B N 1
ATOM 4040 C CA . LEU B 1 194 ? 6.215 15.297 -6.125 1 98.88 194 LEU B CA 1
ATOM 4041 C C . LEU B 1 194 ? 7.715 15.07 -6.262 1 98.88 194 LEU B C 1
ATOM 4043 O O . LEU B 1 194 ? 8.438 15.938 -6.762 1 98.88 194 LEU B O 1
ATOM 4047 N N . PHE B 1 195 ? 8.211 13.914 -5.828 1 98.88 195 PHE B N 1
ATOM 4048 C CA . PHE B 1 195 ? 9.617 13.562 -5.973 1 98.88 195 PHE B CA 1
ATOM 4049 C C . PHE B 1 195 ? 10.016 13.516 -7.445 1 98.88 195 PHE B C 1
ATOM 4051 O O . PHE B 1 195 ? 11 14.133 -7.848 1 98.88 195 PHE B O 1
ATOM 4058 N N . ALA B 1 196 ? 9.18 12.82 -8.211 1 98.81 196 ALA B N 1
ATOM 4059 C CA . ALA B 1 196 ? 9.453 12.625 -9.633 1 98.81 196 ALA B CA 1
ATOM 4060 C C . ALA B 1 196 ? 9.5 13.961 -10.375 1 98.81 196 ALA B C 1
ATOM 4062 O O . ALA B 1 196 ? 10.289 14.133 -11.305 1 98.81 196 ALA B O 1
ATOM 4063 N N . ALA B 1 197 ? 8.688 14.891 -9.922 1 98.62 197 ALA B N 1
ATOM 4064 C CA . ALA B 1 197 ? 8.578 16.188 -10.594 1 98.62 197 ALA B CA 1
ATOM 4065 C C . ALA B 1 197 ? 9.719 17.109 -10.172 1 98.62 197 ALA B C 1
ATOM 4067 O O . ALA B 1 197 ? 9.93 18.156 -10.789 1 98.62 197 ALA B O 1
ATOM 4068 N N . GLY B 1 198 ? 10.406 16.766 -9.078 1 98.69 198 GLY B N 1
ATOM 4069 C CA . GLY B 1 198 ? 11.594 17.516 -8.719 1 98.69 198 GLY B CA 1
ATOM 4070 C C . GLY B 1 198 ? 11.336 18.547 -7.633 1 98.69 198 GLY B C 1
ATOM 4071 O O . GLY B 1 198 ? 12.148 19.453 -7.426 1 98.69 198 GLY B O 1
ATOM 4072 N N . LEU B 1 199 ? 10.234 18.406 -6.922 1 98.81 199 LEU B N 1
ATOM 4073 C CA . LEU B 1 199 ? 9.898 19.375 -5.883 1 98.81 199 LEU B CA 1
ATOM 4074 C C . LEU B 1 199 ? 11.016 19.469 -4.848 1 98.81 199 LEU B C 1
ATOM 4076 O O . LEU B 1 199 ? 11.414 20.578 -4.461 1 98.81 199 LEU B O 1
ATOM 4080 N N . PHE B 1 200 ? 11.57 18.344 -4.43 1 98.81 200 PHE B N 1
ATOM 4081 C CA . PHE B 1 200 ? 12.5 18.297 -3.305 1 98.81 200 PHE B CA 1
ATOM 4082 C C . PHE B 1 200 ? 13.883 18.766 -3.723 1 98.81 200 PHE B C 1
ATOM 4084 O O . PHE B 1 200 ? 14.711 19.094 -2.875 1 98.81 200 PHE B O 1
ATOM 4091 N N . ASP B 1 201 ? 14.18 18.688 -5 1 98.62 201 ASP B N 1
ATOM 4092 C CA . ASP B 1 201 ? 15.391 19.328 -5.516 1 98.62 201 ASP B CA 1
ATOM 4093 C C . ASP B 1 201 ? 15.242 20.844 -5.523 1 98.62 201 ASP B C 1
ATOM 4095 O O . ASP B 1 201 ? 16.188 21.562 -5.195 1 98.62 201 ASP B O 1
ATOM 4099 N N . THR B 1 202 ? 14.062 21.312 -5.918 1 98.62 202 THR B N 1
ATOM 4100 C CA . THR B 1 202 ? 13.781 22.734 -6.02 1 98.62 202 THR B CA 1
ATOM 4101 C C . THR B 1 202 ? 13.695 23.375 -4.633 1 98.62 202 THR B C 1
ATOM 4103 O O . THR B 1 202 ? 14.172 24.484 -4.422 1 98.62 202 THR B O 1
ATOM 4106 N N . TYR B 1 203 ? 13.031 22.719 -3.711 1 98.69 203 TYR B N 1
ATOM 4107 C CA . TYR B 1 203 ? 12.859 23.156 -2.332 1 98.69 203 TYR B CA 1
ATOM 4108 C C . TYR B 1 203 ? 13.422 22.125 -1.355 1 98.69 203 TYR B C 1
ATOM 4110 O O . TYR B 1 203 ? 12.656 21.422 -0.686 1 98.69 203 TYR B O 1
ATOM 4118 N N . PRO B 1 204 ? 14.664 22.062 -1.116 1 98.44 204 PRO B N 1
ATOM 4119 C CA . PRO B 1 204 ? 15.32 20.969 -0.391 1 98.44 204 PRO B CA 1
ATOM 4120 C C . PRO B 1 204 ? 14.969 20.953 1.095 1 98.44 204 PRO B C 1
ATOM 4122 O O . PRO B 1 204 ? 15.172 19.938 1.77 1 98.44 204 PRO B O 1
ATOM 4125 N N . ASN B 1 205 ? 14.414 22.109 1.589 1 98.69 205 ASN B N 1
ATOM 4126 C CA . ASN B 1 205 ? 14.141 22.172 3.021 1 98.69 205 ASN B CA 1
ATOM 4127 C C . ASN B 1 205 ? 12.648 22.094 3.311 1 98.69 205 ASN B C 1
ATOM 4129 O O . ASN B 1 205 ? 12.211 22.328 4.438 1 98.69 205 ASN B O 1
ATOM 4133 N N . ILE B 1 206 ? 11.875 21.766 2.266 1 98.81 206 ILE B N 1
ATOM 4134 C CA . ILE B 1 206 ? 10.438 21.656 2.469 1 98.81 206 ILE B CA 1
ATOM 4135 C C . ILE B 1 206 ? 10.148 20.531 3.459 1 98.81 206 ILE B C 1
ATOM 4137 O O . ILE B 1 206 ? 10.828 19.5 3.457 1 98.81 206 ILE B O 1
ATOM 4141 N N . LYS B 1 207 ? 9.203 20.734 4.355 1 98.88 207 LYS B N 1
ATOM 4142 C CA . LYS B 1 207 ? 8.773 19.75 5.34 1 98.88 207 LYS B CA 1
ATOM 4143 C C . LYS B 1 207 ? 7.391 19.203 5.008 1 98.88 207 LYS B C 1
ATOM 4145 O O . LYS B 1 207 ? 6.414 19.953 4.957 1 98.88 207 LYS B O 1
ATOM 4150 N N . ILE B 1 208 ? 7.32 17.906 4.797 1 98.94 208 ILE B N 1
ATOM 4151 C CA . ILE B 1 208 ? 6.062 17.25 4.457 1 98.94 208 ILE B CA 1
ATOM 4152 C C . ILE B 1 208 ? 5.707 16.234 5.527 1 98.94 208 ILE B C 1
ATOM 4154 O O . ILE B 1 208 ? 6.57 15.477 5.984 1 98.94 208 ILE B O 1
ATOM 4158 N N . ILE B 1 209 ? 4.457 16.25 5.984 1 98.94 209 ILE B N 1
ATOM 4159 C CA . ILE B 1 209 ? 3.938 15.234 6.895 1 98.94 209 ILE B CA 1
ATOM 4160 C C . ILE B 1 209 ? 2.932 14.352 6.16 1 98.94 209 ILE B C 1
ATOM 4162 O O . ILE B 1 209 ? 2.098 14.844 5.398 1 98.94 209 ILE B O 1
ATOM 4166 N N . ILE B 1 210 ? 3.023 13.07 6.289 1 98.81 210 ILE B N 1
ATOM 4167 C CA . ILE B 1 210 ? 1.957 12.164 5.875 1 98.81 210 ILE B CA 1
ATOM 4168 C C . ILE B 1 210 ? 1.54 11.289 7.055 1 98.81 210 ILE B C 1
ATOM 4170 O O . ILE B 1 210 ? 2.305 11.109 8.008 1 98.81 210 ILE B O 1
ATOM 4174 N N . GLY B 1 211 ? 0.296 10.852 7 1 98.44 211 GLY B N 1
ATOM 4175 C CA . GLY B 1 211 ? -0.272 10.164 8.148 1 98.44 211 GLY B CA 1
ATOM 4176 C C . GLY B 1 211 ? -0.383 8.664 7.945 1 98.44 211 GLY B C 1
ATOM 4177 O O . GLY B 1 211 ? 0.365 8.078 7.156 1 98.44 211 GLY B O 1
ATOM 4178 N N . HIS B 1 212 ? -1.146 8.031 8.789 1 98.31 212 HIS B N 1
ATOM 4179 C CA . HIS B 1 212 ? -1.516 6.621 8.727 1 98.31 212 HIS B CA 1
ATOM 4180 C C . HIS B 1 212 ? -0.286 5.738 8.547 1 98.31 212 HIS B C 1
ATOM 4182 O O . HIS B 1 212 ? -0.249 4.895 7.648 1 98.31 212 HIS B O 1
ATOM 4188 N N . MET B 1 213 ? 0.754 6.055 9.266 1 98.19 213 MET B N 1
ATOM 4189 C CA . MET B 1 213 ? 2.014 5.32 9.344 1 98.19 213 MET B CA 1
ATOM 4190 C C . MET B 1 213 ? 2.754 5.359 8.016 1 98.19 213 MET B C 1
ATOM 4192 O O . MET B 1 213 ? 3.408 4.387 7.633 1 98.19 213 MET B O 1
ATOM 4196 N N . GLY B 1 214 ? 2.582 6.441 7.258 1 98.25 214 GLY B N 1
ATOM 4197 C CA . GLY B 1 214 ? 3.363 6.609 6.043 1 98.25 214 GLY B CA 1
ATOM 4198 C C . GLY B 1 214 ? 2.662 6.082 4.805 1 98.25 214 GLY B C 1
ATOM 4199 O O . GLY B 1 214 ? 3.289 5.91 3.758 1 98.25 214 GLY B O 1
ATOM 4200 N N . GLU B 1 215 ? 1.365 5.871 4.895 1 97.88 215 GLU B N 1
ATOM 4201 C CA . GLU B 1 215 ? 0.506 5.555 3.756 1 97.88 215 GLU B CA 1
ATOM 4202 C C . GLU B 1 215 ? 1.089 4.418 2.922 1 97.88 215 GLU B C 1
ATOM 4204 O O . GLU B 1 215 ? 1.219 4.539 1.702 1 97.88 215 GLU B O 1
ATOM 4209 N N . MET B 1 216 ? 1.638 3.375 3.459 1 98.19 216 MET B N 1
ATOM 4210 C CA . MET B 1 216 ? 2.094 2.129 2.852 1 98.19 216 MET B CA 1
ATOM 4211 C C . MET B 1 216 ? 3.516 2.271 2.318 1 98.19 216 MET B C 1
ATOM 4213 O O . MET B 1 216 ? 4.168 1.273 2 1 98.19 216 MET B O 1
ATOM 4217 N N . LEU B 1 217 ? 4.082 3.498 2.209 1 98.81 217 LEU B N 1
ATOM 4218 C CA . LEU B 1 217 ? 5.402 3.725 1.636 1 98.81 217 LEU B CA 1
ATOM 4219 C C . LEU B 1 217 ? 6.469 2.959 2.408 1 98.81 217 LEU B C 1
ATOM 4221 O O . LEU B 1 217 ? 7.355 2.346 1.81 1 98.81 217 LEU B O 1
ATOM 4225 N N . PRO B 1 218 ? 6.352 2.891 3.785 1 98.81 218 PRO B N 1
ATOM 4226 C CA . PRO B 1 218 ? 7.402 2.172 4.512 1 98.81 218 PRO B CA 1
ATOM 4227 C C . PRO B 1 218 ? 7.527 0.712 4.074 1 98.81 218 PRO B C 1
ATOM 4229 O O . PRO B 1 218 ? 8.633 0.167 4.035 1 98.81 218 PRO B O 1
ATOM 4232 N N . PHE B 1 219 ? 6.449 0.101 3.688 1 98.81 219 PHE B N 1
ATOM 4233 C CA . PHE B 1 219 ? 6.426 -1.311 3.322 1 98.81 219 PHE B CA 1
ATOM 4234 C C . PHE B 1 219 ? 7.125 -1.535 1.987 1 98.81 219 PHE B C 1
ATOM 4236 O O . PHE B 1 219 ? 7.762 -2.57 1.781 1 98.81 219 PHE B O 1
ATOM 4243 N N . GLN B 1 220 ? 7.035 -0.593 1.086 1 98.56 220 GLN B N 1
ATOM 4244 C CA . GLN B 1 220 ? 7.551 -0.707 -0.274 1 98.56 220 GLN B CA 1
ATOM 4245 C C . GLN B 1 220 ? 8.812 0.131 -0.456 1 98.56 220 GLN B C 1
ATOM 4247 O O . GLN B 1 220 ? 9.32 0.262 -1.571 1 98.56 220 GLN B O 1
ATOM 4252 N N . LEU B 1 221 ? 9.398 0.669 0.565 1 98.69 221 LEU B N 1
ATOM 4253 C CA . LEU B 1 221 ? 10.344 1.775 0.486 1 98.69 221 LEU B CA 1
ATOM 4254 C C . LEU B 1 221 ? 11.578 1.379 -0.319 1 98.69 221 LEU B C 1
ATOM 4256 O O . LEU B 1 221 ? 11.984 2.094 -1.239 1 98.69 221 LEU B O 1
ATOM 4260 N N . GLU B 1 222 ? 12.18 0.202 -0.03 1 98.25 222 GLU B N 1
ATOM 4261 C CA . GLU B 1 222 ? 13.406 -0.195 -0.719 1 98.25 222 GLU B CA 1
ATOM 4262 C C . GLU B 1 222 ? 13.156 -0.397 -2.211 1 98.25 222 GLU B C 1
ATOM 4264 O O . GLU B 1 222 ? 14 -0.036 -3.039 1 98.25 222 GLU B O 1
ATOM 4269 N N . ARG B 1 223 ? 12.039 -0.979 -2.561 1 97.62 223 ARG B N 1
ATOM 4270 C CA . ARG B 1 223 ? 11.695 -1.154 -3.967 1 97.62 223 ARG B CA 1
ATOM 4271 C C . ARG B 1 223 ? 11.523 0.193 -4.664 1 97.62 223 ARG B C 1
ATOM 4273 O O . ARG B 1 223 ? 12.07 0.412 -5.742 1 97.62 223 ARG B O 1
ATOM 4280 N N . VAL B 1 224 ? 10.836 1.125 -4.035 1 98.31 224 VAL B N 1
ATOM 4281 C CA . VAL B 1 224 ? 10.562 2.43 -4.629 1 98.31 224 VAL B CA 1
ATOM 4282 C C . VAL B 1 224 ? 11.859 3.221 -4.758 1 98.31 224 VAL B C 1
ATOM 4284 O O . VAL B 1 224 ? 12.055 3.953 -5.73 1 98.31 224 VAL B O 1
ATOM 4287 N N . ILE B 1 225 ? 12.75 3.102 -3.756 1 98.56 225 ILE B N 1
ATOM 4288 C CA . ILE B 1 225 ? 14.047 3.773 -3.807 1 98.56 225 ILE B CA 1
ATOM 4289 C C . ILE B 1 225 ? 14.836 3.285 -5.02 1 98.56 225 ILE B C 1
ATOM 4291 O O . ILE B 1 225 ? 15.414 4.086 -5.758 1 98.56 225 ILE B O 1
ATOM 4295 N N . GLY B 1 226 ? 14.836 1.932 -5.25 1 97.25 226 GLY B N 1
ATOM 4296 C CA . GLY B 1 226 ? 15.516 1.382 -6.41 1 97.25 226 GLY B CA 1
ATOM 4297 C C . GLY B 1 226 ? 14.977 1.912 -7.727 1 97.25 226 GLY B C 1
ATOM 4298 O O . GLY B 1 226 ? 15.742 2.312 -8.602 1 97.25 226 GLY B O 1
ATOM 4299 N N . ILE B 1 227 ? 13.703 2.006 -7.84 1 96 227 ILE B N 1
ATOM 4300 C CA . ILE B 1 227 ? 13.047 2.451 -9.062 1 96 227 ILE B CA 1
ATOM 4301 C C . ILE B 1 227 ? 13.273 3.947 -9.258 1 96 227 ILE B C 1
ATOM 4303 O O . ILE B 1 227 ? 13.602 4.395 -10.359 1 96 227 ILE B O 1
ATOM 4307 N N . ALA B 1 228 ? 13.172 4.691 -8.164 1 97.69 228 ALA B N 1
ATOM 4308 C CA . ALA B 1 228 ? 13.273 6.145 -8.195 1 97.69 228 ALA B CA 1
ATOM 4309 C C . ALA B 1 228 ? 14.695 6.59 -8.531 1 97.69 228 ALA B C 1
ATOM 4311 O O . ALA B 1 228 ? 14.922 7.742 -8.914 1 97.69 228 ALA B O 1
ATOM 4312 N N . SER B 1 229 ? 15.672 5.715 -8.352 1 97.19 229 SER B N 1
ATOM 4313 C CA . SER B 1 229 ? 17.062 6.043 -8.672 1 97.19 229 SER B CA 1
ATOM 4314 C C . SER B 1 229 ? 17.219 6.352 -10.156 1 97.19 229 SER B C 1
ATOM 4316 O O . SER B 1 229 ? 18.219 6.969 -10.562 1 97.19 229 SER B O 1
ATOM 4318 N N . ARG B 1 230 ? 16.219 6.008 -10.969 1 94.5 230 ARG B N 1
ATOM 4319 C CA . ARG B 1 230 ? 16.281 6.199 -12.414 1 94.5 230 ARG B CA 1
ATOM 4320 C C . ARG B 1 230 ? 15.469 7.414 -12.844 1 94.5 230 ARG B C 1
ATOM 4322 O O . ARG B 1 230 ? 15.273 7.645 -14.039 1 94.5 230 ARG B O 1
ATOM 4329 N N . PHE B 1 231 ? 14.953 8.219 -11.875 1 97.5 231 PHE B N 1
ATOM 4330 C CA . PHE B 1 231 ? 14.07 9.336 -12.195 1 97.5 231 PHE B CA 1
ATOM 4331 C C . PHE B 1 231 ? 14.875 10.57 -12.578 1 97.5 231 PHE B C 1
ATOM 4333 O O . PHE B 1 231 ? 14.312 11.562 -13.047 1 97.5 231 PHE B O 1
ATOM 4340 N N . GLY B 1 232 ? 16.188 10.555 -12.383 1 97.25 232 GLY B N 1
ATOM 4341 C CA . GLY B 1 232 ? 17.031 11.648 -12.812 1 97.25 232 GLY B CA 1
ATOM 4342 C C . GLY B 1 232 ? 17.062 12.812 -11.836 1 97.25 232 GLY B C 1
ATOM 4343 O O . GLY B 1 232 ? 17.344 13.945 -12.219 1 97.25 232 GLY B O 1
ATOM 4344 N N . ARG B 1 233 ? 16.734 12.602 -10.562 1 97.94 233 ARG B N 1
ATOM 4345 C CA . ARG B 1 233 ? 16.75 13.633 -9.531 1 97.94 233 ARG B CA 1
ATOM 4346 C C . ARG B 1 233 ? 18.125 13.719 -8.867 1 97.94 233 ARG B C 1
ATOM 4348 O O . ARG B 1 233 ? 18.859 12.734 -8.828 1 97.94 233 ARG B O 1
ATOM 4355 N N . SER B 1 234 ? 18.453 14.883 -8.375 1 98.25 234 SER B N 1
ATOM 4356 C CA . SER B 1 234 ? 19.734 15.102 -7.734 1 98.25 234 SER B CA 1
ATOM 4357 C C . SER B 1 234 ? 19.797 14.43 -6.363 1 98.25 234 SER B C 1
ATOM 4359 O O . SER B 1 234 ? 20.797 13.82 -6.008 1 98.25 234 SER B O 1
ATOM 4361 N N . ARG B 1 235 ? 18.75 14.617 -5.598 1 97.81 235 ARG B N 1
ATOM 4362 C CA . ARG B 1 235 ? 18.625 13.953 -4.301 1 97.81 235 ARG B CA 1
ATOM 4363 C C . ARG B 1 235 ? 17.875 12.633 -4.434 1 97.81 235 ARG B C 1
ATOM 4365 O O . ARG B 1 235 ? 16.844 12.562 -5.105 1 97.81 235 ARG B O 1
ATOM 4372 N N . GLY B 1 236 ? 18.406 11.562 -3.799 1 98.5 236 GLY B N 1
ATOM 4373 C CA . GLY B 1 236 ? 17.719 10.281 -3.82 1 98.5 236 GLY B CA 1
ATOM 4374 C C . GLY B 1 236 ? 16.5 10.234 -2.92 1 98.5 236 GLY B C 1
ATOM 4375 O O . GLY B 1 236 ? 16.375 11.039 -1.997 1 98.5 236 GLY B O 1
ATOM 4376 N N . LEU B 1 237 ? 15.648 9.312 -3.188 1 98.75 237 LEU B N 1
ATOM 4377 C CA . LEU B 1 237 ? 14.406 9.211 -2.43 1 98.75 237 LEU B CA 1
ATOM 4378 C C . LEU B 1 237 ? 14.688 8.883 -0.967 1 98.75 237 LEU B C 1
ATOM 4380 O O . LEU B 1 237 ? 13.961 9.344 -0.077 1 98.75 237 LEU B O 1
ATOM 4384 N N . ARG B 1 238 ? 15.734 8.117 -0.696 1 98.5 238 ARG B N 1
ATOM 4385 C CA . ARG B 1 238 ? 16.078 7.832 0.692 1 98.5 238 ARG B CA 1
ATOM 4386 C C . ARG B 1 238 ? 16.422 9.117 1.447 1 98.5 238 ARG B C 1
ATOM 4388 O O . ARG B 1 238 ? 16 9.289 2.594 1 98.5 238 ARG B O 1
ATOM 4395 N N . GLU B 1 239 ? 17.172 9.938 0.792 1 98.5 239 GLU B N 1
ATOM 4396 C CA . GLU B 1 239 ? 17.516 11.227 1.393 1 98.5 239 GLU B CA 1
ATOM 4397 C C . GLU B 1 239 ? 16.281 12.062 1.66 1 98.5 239 GLU B C 1
ATOM 4399 O O . GLU B 1 239 ? 16.109 12.602 2.756 1 98.5 239 GLU B O 1
ATOM 4404 N N . VAL B 1 240 ? 15.406 12.141 0.719 1 98.75 240 VAL B N 1
ATOM 4405 C CA . VAL B 1 240 ? 14.164 12.898 0.854 1 98.75 240 VAL B CA 1
ATOM 4406 C C . VAL B 1 240 ? 13.312 12.312 1.974 1 98.75 240 VAL B C 1
ATOM 4408 O O . VAL B 1 240 ? 12.789 13.047 2.814 1 98.75 240 VAL B O 1
ATOM 4411 N N . TRP B 1 241 ? 13.219 11 2.014 1 98.75 241 TRP B N 1
ATOM 4412 C CA . TRP B 1 241 ? 12.422 10.273 2.994 1 98.75 241 TRP B CA 1
ATOM 4413 C C . TRP B 1 241 ? 12.906 10.555 4.41 1 98.75 241 TRP B C 1
ATOM 4415 O O . TRP B 1 241 ? 12.102 10.688 5.336 1 98.75 241 TRP B O 1
ATOM 4425 N N . THR B 1 242 ? 14.18 10.789 4.605 1 98.06 242 THR B N 1
ATOM 4426 C CA . THR B 1 242 ? 14.742 10.906 5.945 1 98.06 242 THR B CA 1
ATOM 4427 C C . THR B 1 242 ? 14.984 12.367 6.305 1 98.06 242 THR B C 1
ATOM 4429 O O . THR B 1 242 ? 15.266 12.688 7.461 1 98.06 242 THR B O 1
ATOM 4432 N N . GLN B 1 243 ? 14.797 13.273 5.293 1 97.81 243 GLN B N 1
ATOM 4433 C CA . GLN B 1 243 ? 15.141 14.656 5.594 1 97.81 243 GLN B CA 1
ATOM 4434 C C . GLN B 1 243 ? 13.93 15.57 5.418 1 97.81 243 GLN B C 1
ATOM 4436 O O . GLN B 1 243 ? 13.828 16.609 6.074 1 97.81 243 GLN B O 1
ATOM 4441 N N . ASN B 1 244 ? 13.031 15.156 4.566 1 98.81 244 ASN B N 1
ATOM 4442 C CA . ASN B 1 244 ? 11.945 16.062 4.238 1 98.81 244 ASN B CA 1
ATOM 4443 C C . ASN B 1 244 ? 10.602 15.547 4.738 1 98.81 244 ASN B C 1
ATOM 4445 O O . ASN B 1 244 ? 9.625 16.297 4.828 1 98.81 244 ASN B O 1
ATOM 4449 N N . ILE B 1 245 ? 10.508 14.211 5.07 1 98.88 245 ILE B N 1
ATOM 4450 C CA . ILE B 1 245 ? 9.219 13.594 5.355 1 98.88 245 ILE B CA 1
ATOM 4451 C C . ILE B 1 245 ? 9.125 13.258 6.84 1 98.88 245 ILE B C 1
ATOM 4453 O O . ILE B 1 245 ? 10.086 12.766 7.438 1 98.88 245 ILE B O 1
ATOM 4457 N N . TRP B 1 246 ? 8.047 13.602 7.512 1 98.94 246 TRP B N 1
ATOM 4458 C CA . TRP B 1 246 ? 7.617 13.125 8.82 1 98.94 246 TRP B CA 1
ATOM 4459 C C . TRP B 1 246 ? 6.367 12.258 8.695 1 98.94 246 TRP B C 1
ATOM 4461 O O . TRP B 1 246 ? 5.551 12.461 7.793 1 98.94 246 TRP B O 1
ATOM 4471 N N . VAL B 1 247 ? 6.238 11.25 9.562 1 98.88 247 VAL B N 1
ATOM 4472 C CA . VAL B 1 247 ? 5.125 10.312 9.477 1 98.88 247 VAL B CA 1
ATOM 4473 C C . VAL B 1 247 ? 4.398 10.25 10.82 1 98.88 247 VAL B C 1
ATOM 4475 O O . VAL B 1 247 ? 5.031 10.141 11.875 1 98.88 247 VAL B O 1
ATOM 4478 N N . THR B 1 248 ? 3.084 10.352 10.766 1 98.75 248 THR B N 1
ATOM 4479 C CA . THR B 1 248 ? 2.295 10.164 11.977 1 98.75 248 THR B CA 1
ATOM 4480 C C . THR B 1 248 ? 1.693 8.766 12.023 1 98.75 248 THR B C 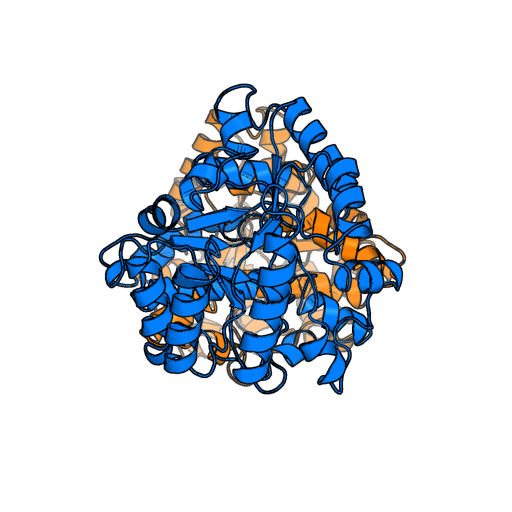1
ATOM 4482 O O . THR B 1 248 ? 1.595 8.094 11 1 98.75 248 THR B O 1
ATOM 4485 N N . THR B 1 249 ? 1.218 8.352 13.18 1 98.44 249 THR B N 1
ATOM 4486 C CA . THR B 1 249 ? 0.54 7.074 13.375 1 98.44 249 THR B CA 1
ATOM 4487 C C . THR B 1 249 ? -0.966 7.227 13.18 1 98.44 249 THR B C 1
ATOM 4489 O O . THR B 1 249 ? -1.731 6.305 13.469 1 98.44 249 THR B O 1
ATOM 4492 N N . SER B 1 250 ? -1.388 8.305 12.727 1 98 250 SER B N 1
ATOM 4493 C CA . SER B 1 250 ? -2.803 8.656 12.703 1 98 250 SER B CA 1
ATOM 4494 C C . SER B 1 250 ? -3.65 7.52 12.148 1 98 250 SER B C 1
ATOM 4496 O O . SER B 1 250 ? -3.43 7.07 11.023 1 98 250 SER B O 1
ATOM 4498 N N . GLY B 1 251 ? -4.59 7.113 12.93 1 97.25 251 GLY B N 1
ATOM 4499 C CA . GLY B 1 251 ? -5.59 6.164 12.461 1 97.25 251 GLY B CA 1
ATOM 4500 C C . GLY B 1 251 ? -5.062 4.746 12.359 1 97.25 251 GLY B C 1
ATOM 4501 O O . GLY B 1 251 ? -5.777 3.846 11.906 1 97.25 251 GLY B O 1
ATOM 4502 N N . MET B 1 252 ? -3.869 4.48 12.695 1 98.12 252 MET B N 1
ATOM 4503 C CA . MET B 1 252 ? -3.254 3.156 12.664 1 98.12 252 MET B CA 1
ATOM 4504 C C . MET B 1 252 ? -2.82 2.725 14.062 1 98.12 252 MET B C 1
ATOM 4506 O O . MET B 1 252 ? -2.031 3.412 14.711 1 98.12 252 MET B O 1
ATOM 4510 N N . PHE B 1 253 ? -3.293 1.569 14.531 1 98.25 253 PHE B N 1
ATOM 4511 C CA . PHE B 1 253 ? -3.035 1.116 15.898 1 98.25 253 PHE B CA 1
ATOM 4512 C C . PHE B 1 253 ? -2.559 -0.331 15.906 1 98.25 253 PHE B C 1
ATOM 4514 O O . PHE B 1 253 ? -3.074 -1.156 16.656 1 98.25 253 PHE B O 1
ATOM 4521 N N . ALA B 1 254 ? -1.64 -0.653 15.031 1 98.56 254 ALA B N 1
ATOM 4522 C CA . ALA B 1 254 ? -1.071 -1.996 14.945 1 98.56 254 ALA B CA 1
ATOM 4523 C C . ALA B 1 254 ? 0.45 -1.955 15.047 1 98.56 254 ALA B C 1
ATOM 4525 O O . ALA B 1 254 ? 1.094 -1.062 14.492 1 98.56 254 ALA B O 1
ATOM 4526 N N . LEU B 1 255 ? 1.023 -2.932 15.703 1 98.56 255 LEU B N 1
ATOM 4527 C CA . LEU B 1 255 ? 2.459 -2.951 15.969 1 98.56 255 LEU B CA 1
ATOM 4528 C C . LEU B 1 255 ? 3.24 -3.297 14.703 1 98.56 255 LEU B C 1
ATOM 4530 O O . LEU B 1 255 ? 4.332 -2.77 14.484 1 98.56 255 LEU B O 1
ATOM 4534 N N . ALA B 1 256 ? 2.693 -4.168 13.844 1 98.56 256 ALA B N 1
ATOM 4535 C CA . ALA B 1 256 ? 3.438 -4.676 12.695 1 98.56 256 ALA B CA 1
ATOM 4536 C C . ALA B 1 256 ? 3.818 -3.545 11.75 1 98.56 256 ALA B C 1
ATOM 4538 O O . ALA B 1 256 ? 4.992 -3.377 11.414 1 98.56 256 ALA B O 1
ATOM 4539 N N . PRO B 1 257 ? 2.854 -2.703 11.336 1 98.69 257 PRO B N 1
ATOM 4540 C CA . PRO B 1 257 ? 3.242 -1.594 10.469 1 98.69 257 PRO B CA 1
ATOM 4541 C C . PRO B 1 257 ? 4.137 -0.574 11.172 1 98.69 257 PRO B C 1
ATOM 4543 O O . PRO B 1 257 ? 4.988 0.051 10.531 1 98.69 257 PRO B O 1
ATOM 4546 N N . LEU B 1 258 ? 3.965 -0.355 12.5 1 98.81 258 LEU B N 1
ATOM 4547 C CA . LEU B 1 258 ? 4.848 0.557 13.219 1 98.81 258 LEU B CA 1
ATOM 4548 C C . LEU B 1 258 ? 6.285 0.046 13.211 1 98.81 258 LEU B C 1
ATOM 4550 O O . LEU B 1 258 ? 7.219 0.817 12.992 1 98.81 258 LEU B O 1
ATOM 4554 N N . ALA B 1 259 ? 6.426 -1.267 13.453 1 98.69 259 ALA B N 1
ATOM 4555 C CA . ALA B 1 259 ? 7.758 -1.865 13.406 1 98.69 259 ALA B CA 1
ATOM 4556 C C . ALA B 1 259 ? 8.398 -1.668 12.039 1 98.69 259 ALA B C 1
ATOM 4558 O O . ALA B 1 259 ? 9.586 -1.347 11.938 1 98.69 259 ALA B O 1
ATOM 4559 N N . CYS B 1 260 ? 7.625 -1.867 11.016 1 98.75 260 CYS B N 1
ATOM 4560 C CA . CYS B 1 260 ? 8.102 -1.667 9.648 1 98.75 260 CYS B CA 1
ATOM 4561 C C . CYS B 1 260 ? 8.531 -0.222 9.43 1 98.75 260 CYS B C 1
ATOM 4563 O O . CYS B 1 260 ? 9.602 0.033 8.883 1 98.75 260 CYS B O 1
ATOM 4565 N N . LEU B 1 261 ? 7.742 0.716 9.906 1 98.75 261 LEU B N 1
ATOM 4566 C CA . LEU B 1 261 ? 8.055 2.135 9.789 1 98.75 261 LEU B CA 1
ATOM 4567 C C . LEU B 1 261 ? 9.367 2.465 10.508 1 98.75 261 LEU B C 1
ATOM 4569 O O . LEU B 1 261 ? 10.25 3.105 9.938 1 98.75 261 LEU B O 1
ATOM 4573 N N . LEU B 1 262 ? 9.508 1.963 11.711 1 98.44 262 LEU B N 1
ATOM 4574 C CA . LEU B 1 262 ? 10.656 2.305 12.547 1 98.44 262 LEU B CA 1
ATOM 4575 C C . LEU B 1 262 ? 11.938 1.698 11.984 1 98.44 262 LEU B C 1
ATOM 4577 O O . LEU B 1 262 ? 13.039 2.154 12.312 1 98.44 262 LEU B O 1
ATOM 4581 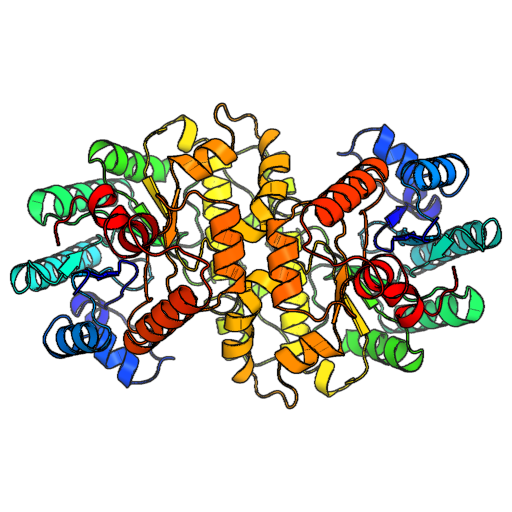N N . GLN B 1 263 ? 11.805 0.698 11.133 1 97.88 263 GLN B N 1
ATOM 4582 C CA . GLN B 1 263 ? 12.969 0.113 10.484 1 97.88 263 GLN B CA 1
ATOM 4583 C C . GLN B 1 263 ? 13.383 0.924 9.266 1 97.88 263 GLN B C 1
ATOM 4585 O O . GLN B 1 263 ? 14.492 0.763 8.75 1 97.88 263 GLN B O 1
ATOM 4590 N N . THR B 1 264 ? 12.492 1.783 8.805 1 97.94 264 THR B N 1
ATOM 4591 C CA . THR B 1 264 ? 12.773 2.461 7.543 1 97.94 264 THR B CA 1
ATOM 4592 C C . THR B 1 264 ? 12.891 3.969 7.754 1 97.94 264 THR B C 1
ATOM 4594 O O . THR B 1 264 ? 13.203 4.707 6.816 1 97.94 264 THR B O 1
ATOM 4597 N N . MET B 1 265 ? 12.648 4.43 8.891 1 96.94 265 MET B N 1
ATOM 4598 C CA . MET B 1 265 ? 12.609 5.852 9.219 1 96.94 265 MET B CA 1
ATOM 4599 C C . MET B 1 265 ? 13.242 6.109 10.578 1 96.94 265 MET B C 1
ATOM 4601 O O . MET B 1 265 ? 12.984 5.375 11.539 1 96.94 265 MET B O 1
ATOM 4605 N N . PRO B 1 266 ? 14.07 7.164 10.672 1 97.38 266 PRO B N 1
ATOM 4606 C CA . PRO B 1 266 ? 14.562 7.52 12 1 97.38 266 PRO B CA 1
ATOM 4607 C C . PRO B 1 266 ? 13.438 7.941 12.953 1 97.38 266 PRO B C 1
ATOM 4609 O O . PRO B 1 266 ? 12.484 8.594 12.531 1 97.38 266 PRO B O 1
ATOM 4612 N N . ILE B 1 267 ? 13.562 7.629 14.203 1 98.31 267 ILE B N 1
ATOM 4613 C CA . ILE B 1 267 ? 12.547 7.863 15.219 1 98.31 267 ILE B CA 1
ATOM 4614 C C . ILE B 1 267 ? 12.242 9.359 15.305 1 98.31 267 ILE B C 1
ATOM 4616 O O . ILE B 1 267 ? 11.109 9.75 15.617 1 98.31 267 ILE B O 1
ATOM 4620 N N . GLU B 1 268 ? 13.219 10.258 14.867 1 98.19 268 GLU B N 1
ATOM 4621 C CA . GLU B 1 268 ? 13.07 11.711 14.945 1 98.19 268 GLU B CA 1
ATOM 4622 C C . GLU B 1 268 ? 12.008 12.211 13.969 1 98.19 268 GLU B C 1
ATOM 4624 O O . GLU B 1 268 ? 11.555 13.352 14.062 1 98.19 268 GLU B O 1
ATOM 4629 N N . ARG B 1 269 ? 11.594 11.281 13.102 1 98.38 269 ARG B N 1
ATOM 4630 C CA . ARG B 1 269 ? 10.664 11.68 12.055 1 98.38 269 ARG B CA 1
ATOM 4631 C C . ARG B 1 269 ? 9.305 11.016 12.25 1 98.38 269 ARG B C 1
ATOM 4633 O O . ARG B 1 269 ? 8.422 11.133 11.398 1 98.38 269 ARG B O 1
ATOM 4640 N N . VAL B 1 270 ? 9.117 10.32 13.32 1 98.75 270 VAL B N 1
ATOM 4641 C CA . VAL B 1 270 ? 7.875 9.602 13.594 1 98.75 270 VAL B CA 1
ATOM 4642 C C . VAL B 1 270 ? 7.094 10.312 14.695 1 98.75 270 VAL B C 1
ATOM 4644 O O . VAL B 1 270 ? 7.629 10.586 15.773 1 98.75 270 VAL B O 1
ATOM 4647 N N . LEU B 1 271 ? 5.848 10.648 14.383 1 98.81 271 LEU B N 1
ATOM 4648 C CA . LEU B 1 271 ? 5 11.445 15.258 1 98.81 271 LEU B CA 1
ATOM 4649 C C . LEU B 1 271 ? 3.77 10.656 15.695 1 98.81 271 LEU B C 1
ATOM 4651 O O . LEU B 1 271 ? 3.178 9.93 14.898 1 98.81 271 LEU B O 1
ATOM 4655 N N . TYR B 1 272 ? 3.379 10.805 16.953 1 98.75 272 TYR B N 1
ATOM 4656 C CA . TYR B 1 272 ? 2.156 10.195 17.469 1 98.75 272 TYR B CA 1
ATOM 4657 C C . TYR B 1 272 ? 0.929 10.992 17.031 1 98.75 272 TYR B C 1
ATOM 4659 O O . TYR B 1 272 ? 0.949 12.227 17.047 1 98.75 272 TYR B O 1
ATOM 4667 N N . SER B 1 273 ? -0.053 10.344 16.609 1 98.69 273 SER B N 1
ATOM 4668 C CA . SER B 1 273 ? -1.327 10.93 16.219 1 98.69 273 SER B CA 1
ATOM 4669 C C . SER B 1 273 ? -2.457 9.914 16.297 1 98.69 273 SER B C 1
ATOM 4671 O O . SER B 1 273 ? -2.211 8.703 16.328 1 98.69 273 SER B O 1
ATOM 4673 N N . VAL B 1 274 ? -3.744 10.367 16.344 1 98.38 274 VAL B N 1
ATOM 4674 C CA . VAL B 1 274 ? -4.84 9.453 16.656 1 98.38 274 VAL B CA 1
ATOM 4675 C C . VAL B 1 274 ? -5.852 9.453 15.516 1 98.38 274 VAL B C 1
ATOM 4677 O O . VAL B 1 274 ? -6.477 8.43 15.234 1 98.38 274 VAL B O 1
ATOM 4680 N N . ASP B 1 275 ? -6.035 10.57 14.836 1 97.88 275 ASP B N 1
ATOM 4681 C CA . ASP B 1 275 ? -7.09 10.742 13.844 1 97.88 275 ASP B CA 1
ATOM 4682 C C . ASP B 1 275 ? -8.445 10.977 14.508 1 97.88 275 ASP B C 1
ATOM 4684 O O . ASP B 1 275 ? -9.461 10.43 14.078 1 97.88 275 ASP B O 1
ATOM 4688 N N . TYR B 1 276 ? -8.484 11.836 15.492 1 97.75 276 TYR B N 1
ATOM 4689 C CA . TYR B 1 276 ? -9.711 12.234 16.188 1 97.75 276 TYR B CA 1
ATOM 4690 C C . TYR B 1 276 ? -10.602 13.07 15.266 1 97.75 276 TYR B C 1
ATOM 4692 O O . TYR B 1 276 ? -10.109 13.938 14.539 1 97.75 276 TYR B O 1
ATOM 4700 N N . PRO B 1 277 ? -11.93 12.82 15.336 1 96.88 277 PRO B N 1
ATOM 4701 C CA . PRO B 1 277 ? -12.664 11.906 16.219 1 96.88 277 PRO B CA 1
ATOM 4702 C C . PRO B 1 277 ? -13.023 10.594 15.531 1 96.88 277 PRO B C 1
ATOM 4704 O O . PRO B 1 277 ? -13.875 9.844 16.031 1 96.88 277 PRO B O 1
ATOM 4707 N N . PHE B 1 278 ? -12.43 10.312 14.406 1 95.19 278 PHE B N 1
ATOM 4708 C CA . PHE B 1 278 ? -12.711 9.039 13.75 1 95.19 278 PHE B CA 1
ATOM 4709 C C . PHE B 1 278 ? -12.18 7.875 14.57 1 95.19 278 PHE B C 1
ATOM 4711 O O . PHE B 1 278 ? -12.688 6.758 14.477 1 95.19 278 PHE B O 1
ATOM 4718 N N . SER B 1 279 ? -11.125 8.102 15.328 1 96.19 279 SER B N 1
ATOM 4719 C CA . SER B 1 279 ? -10.672 7.234 16.406 1 96.19 279 SER B CA 1
ATOM 4720 C C . SER B 1 279 ? -10.703 7.957 17.75 1 96.19 279 SER B C 1
ATOM 4722 O O . SER B 1 279 ? -10.477 9.164 17.812 1 96.19 279 SER B O 1
ATOM 4724 N N . ALA B 1 280 ? -10.961 7.211 18.797 1 96.88 280 ALA B N 1
ATOM 4725 C CA . ALA B 1 280 ? -11.016 7.789 20.125 1 96.88 280 ALA B CA 1
ATOM 4726 C C . ALA B 1 280 ? -9.609 7.965 20.703 1 96.88 280 ALA B C 1
ATOM 4728 O O . ALA B 1 280 ? -8.727 7.141 20.453 1 96.88 280 ALA B O 1
ATOM 4729 N N . ASN B 1 281 ? -9.461 8.992 21.453 1 98.12 281 ASN B N 1
ATOM 4730 C CA . ASN B 1 281 ? -8.18 9.211 22.125 1 98.12 281 ASN B CA 1
ATOM 4731 C C . ASN B 1 281 ? -7.828 8.055 23.047 1 98.12 281 ASN B C 1
ATOM 4733 O O . ASN B 1 281 ? -6.652 7.723 23.219 1 98.12 281 ASN B O 1
ATOM 4737 N N . GLU B 1 282 ? -8.844 7.406 23.641 1 98.38 282 GLU B N 1
ATOM 4738 C CA . GLU B 1 282 ? -8.641 6.238 24.5 1 98.38 282 GLU B CA 1
ATOM 4739 C C . GLU B 1 282 ? -8.016 5.086 23.703 1 98.38 282 GLU B C 1
ATOM 4741 O O . GLU B 1 282 ? -7.172 4.355 24.234 1 98.38 282 GLU B O 1
ATOM 4746 N N . LYS B 1 283 ? -8.445 4.973 22.5 1 98.12 283 LYS B N 1
ATOM 4747 C CA . LYS B 1 283 ? -7.859 3.951 21.641 1 98.12 283 LYS B CA 1
ATOM 4748 C C . LYS B 1 283 ? -6.383 4.238 21.375 1 98.12 283 LYS B C 1
ATOM 4750 O O . LYS B 1 283 ? -5.559 3.322 21.375 1 98.12 283 LYS B O 1
ATOM 4755 N N . GLY B 1 284 ? -6.094 5.488 21.109 1 98.5 284 GLY B N 1
ATOM 4756 C CA . GLY B 1 284 ? -4.703 5.891 20.953 1 98.5 284 GLY B CA 1
ATOM 4757 C C . GLY B 1 284 ? -3.854 5.598 22.172 1 98.5 284 GLY B C 1
ATOM 4758 O O . GLY B 1 284 ? -2.746 5.07 22.062 1 98.5 284 GLY B O 1
ATOM 4759 N N . PHE B 1 285 ? -4.41 5.918 23.281 1 98.62 285 PHE B N 1
ATOM 4760 C CA . PHE B 1 285 ? -3.66 5.711 24.516 1 98.62 285 PHE B CA 1
ATOM 4761 C C . PHE B 1 285 ? -3.414 4.227 24.75 1 98.62 285 PHE B C 1
ATOM 4763 O O . PHE B 1 285 ? -2.326 3.834 25.188 1 98.62 285 PHE B O 1
ATOM 4770 N N . ALA B 1 286 ? -4.418 3.398 24.531 1 98.62 286 ALA B N 1
ATOM 4771 C CA . ALA B 1 286 ? -4.25 1.951 24.641 1 98.62 286 ALA B CA 1
ATOM 4772 C C . ALA B 1 286 ? -3.145 1.453 23.719 1 98.62 286 ALA B C 1
ATOM 4774 O O . ALA B 1 286 ? -2.381 0.556 24.078 1 98.62 286 ALA B O 1
ATOM 4775 N N . PHE B 1 287 ? -3.033 1.994 22.562 1 98.75 287 PHE B N 1
ATOM 4776 C CA . PHE B 1 287 ? -1.987 1.638 21.609 1 98.75 287 PHE B CA 1
ATOM 4777 C C . PHE B 1 287 ? -0.613 2.018 22.156 1 98.75 287 PHE B C 1
ATOM 4779 O O . PHE B 1 287 ? 0.354 1.274 21.969 1 98.75 287 PHE B O 1
ATOM 4786 N N . LEU B 1 288 ? -0.5 3.23 22.797 1 98.62 288 LEU B N 1
ATOM 4787 C CA . LEU B 1 288 ? 0.757 3.625 23.422 1 98.62 288 LEU B CA 1
ATOM 4788 C C . LEU B 1 288 ? 1.199 2.594 24.453 1 98.62 288 LEU B C 1
ATOM 4790 O O . LEU B 1 288 ? 2.383 2.258 24.531 1 98.62 288 LEU B O 1
ATOM 4794 N N . GLU B 1 289 ? 0.245 2.104 25.188 1 98.25 289 GLU B N 1
ATOM 4795 C CA . GLU B 1 289 ? 0.564 1.08 26.188 1 98.25 289 GLU B CA 1
ATOM 4796 C C . GLU B 1 289 ? 1.053 -0.202 25.516 1 98.25 289 GLU B C 1
ATOM 4798 O O . GLU B 1 289 ? 1.987 -0.844 26 1 98.25 289 GLU B O 1
ATOM 4803 N N . GLU B 1 290 ? 0.425 -0.524 24.453 1 98.5 290 GLU B N 1
ATOM 4804 C CA . GLU B 1 290 ? 0.849 -1.7 23.703 1 98.5 290 GLU B CA 1
ATOM 4805 C C . GLU B 1 290 ? 2.268 -1.531 23.156 1 98.5 290 GLU B C 1
ATOM 4807 O O . GLU B 1 290 ? 3.066 -2.469 23.203 1 98.5 290 GLU B O 1
ATOM 4812 N N . ILE B 1 291 ? 2.543 -0.374 22.641 1 98.62 291 ILE B N 1
ATOM 4813 C CA . ILE B 1 291 ? 3.875 -0.093 22.109 1 98.62 291 ILE B CA 1
ATOM 4814 C C . ILE B 1 291 ? 4.91 -0.222 23.234 1 98.62 291 ILE B C 1
ATOM 4816 O O . ILE B 1 291 ? 5.953 -0.854 23.047 1 98.62 291 ILE B O 1
ATOM 4820 N N . LYS B 1 292 ? 4.582 0.398 24.297 1 97.44 292 LYS B N 1
ATOM 4821 C CA . LYS B 1 292 ? 5.488 0.349 25.453 1 97.44 292 LYS B CA 1
ATOM 4822 C C . LYS B 1 292 ? 5.773 -1.092 25.859 1 97.44 292 LYS B C 1
ATOM 4824 O O . LYS B 1 292 ? 6.93 -1.469 26.062 1 97.44 292 LYS B O 1
ATOM 4829 N N . LYS B 1 293 ? 4.781 -1.911 25.953 1 97.75 293 LYS B N 1
ATOM 4830 C CA . LYS B 1 293 ? 4.902 -3.307 26.359 1 97.75 293 LYS B CA 1
ATOM 4831 C C . LYS B 1 293 ? 5.703 -4.113 25.344 1 97.75 293 LYS B C 1
ATOM 4833 O O . LYS B 1 293 ? 6.453 -5.02 25.719 1 97.75 293 LYS B O 1
ATOM 4838 N N . SER B 1 294 ? 5.582 -3.744 24.109 1 97.44 294 SER B N 1
ATOM 4839 C CA . SER B 1 294 ? 6.238 -4.488 23.047 1 97.44 294 SER B CA 1
ATOM 4840 C C . SER B 1 294 ? 7.742 -4.23 23.031 1 97.44 294 SER B C 1
ATOM 4842 O O . SER B 1 294 ? 8.508 -5.031 22.5 1 97.44 294 SER B O 1
ATOM 4844 N N . GLY B 1 295 ? 8.141 -3.035 23.5 1 97.06 295 GLY B N 1
ATOM 4845 C CA . GLY B 1 295 ? 9.539 -2.637 23.453 1 97.06 295 GLY B CA 1
ATOM 4846 C C . GLY B 1 295 ? 9.961 -2.086 22.109 1 97.06 295 GLY B C 1
ATOM 4847 O O . GLY B 1 295 ? 11.148 -1.871 21.875 1 97.06 295 GLY B O 1
ATOM 4848 N N . LEU B 1 296 ? 9.039 -1.863 21.281 1 97.19 296 LEU B N 1
ATOM 4849 C CA . LEU B 1 296 ? 9.344 -1.376 19.938 1 97.19 296 LEU B CA 1
ATOM 4850 C C . LEU B 1 296 ? 10 -0.001 20 1 97.19 296 LEU B C 1
ATOM 4852 O O . LEU B 1 296 ? 10.883 0.303 19.188 1 97.19 296 LEU B O 1
ATOM 4856 N N . ILE B 1 297 ? 9.508 0.852 20.891 1 98.06 297 ILE B N 1
ATOM 4857 C CA . ILE B 1 297 ? 10.117 2.145 21.172 1 98.06 297 ILE B CA 1
ATOM 4858 C C . ILE B 1 297 ? 10.641 2.172 22.609 1 98.06 297 ILE B C 1
ATOM 4860 O O . ILE B 1 297 ? 9.859 2.031 23.562 1 98.06 297 ILE B O 1
ATOM 4864 N N . LYS B 1 298 ? 11.906 2.348 22.766 1 95.44 298 LYS B N 1
ATOM 4865 C CA . LYS B 1 298 ? 12.547 2.275 24.078 1 95.44 298 LYS B CA 1
ATOM 4866 C C . LYS B 1 298 ? 12.141 3.459 24.953 1 95.44 298 LYS B C 1
ATOM 4868 O O . LYS B 1 298 ? 12.078 4.594 24.469 1 95.44 298 LYS B O 1
ATOM 4873 N N . GLU B 1 299 ? 11.875 3.154 26.141 1 94.94 299 GLU B N 1
ATOM 4874 C CA . GLU B 1 299 ? 11.594 4.223 27.094 1 94.94 299 GLU B CA 1
ATOM 4875 C C . GLU B 1 299 ? 12.773 5.184 27.219 1 94.94 299 GLU B C 1
ATOM 4877 O O . GLU B 1 299 ? 13.922 4.793 27 1 94.94 299 GLU B O 1
ATOM 4882 N N . GLY B 1 300 ? 12.445 6.422 27.562 1 96.69 300 GLY B N 1
ATOM 4883 C CA . GLY B 1 300 ? 13.461 7.461 27.609 1 96.69 300 GLY B CA 1
ATOM 4884 C C . GLY B 1 300 ? 13.352 8.461 26.469 1 96.69 300 GLY B C 1
ATOM 4885 O O . GLY B 1 300 ? 12.273 8.992 26.203 1 96.69 300 GLY B O 1
ATOM 4886 N N . GLU B 1 301 ? 14.492 8.742 25.844 1 97.81 301 GLU B N 1
ATOM 4887 C CA . GLU B 1 301 ? 14.555 9.812 24.859 1 97.81 301 GLU B CA 1
ATOM 4888 C C . GLU B 1 301 ? 13.703 9.484 23.641 1 97.81 301 GLU B C 1
ATOM 4890 O O . GLU B 1 301 ? 12.938 10.328 23.172 1 97.81 301 GLU B O 1
ATOM 4895 N N . ASP B 1 302 ? 13.836 8.242 23.094 1 98.31 302 ASP B N 1
ATOM 4896 C CA . ASP B 1 302 ? 13.078 7.852 21.906 1 98.31 302 ASP B CA 1
ATOM 4897 C C . ASP B 1 302 ? 11.578 7.918 22.156 1 98.31 302 ASP B C 1
ATOM 4899 O O . ASP B 1 302 ? 10.812 8.359 21.297 1 98.31 302 ASP B O 1
ATOM 4903 N N . TRP B 1 303 ? 11.164 7.445 23.328 1 98.19 303 TRP B N 1
ATOM 4904 C CA . TRP B 1 303 ? 9.758 7.473 23.719 1 98.19 303 TRP B CA 1
ATOM 4905 C C . TRP B 1 303 ? 9.242 8.906 23.797 1 98.19 303 TRP B C 1
ATOM 4907 O O . TRP B 1 303 ? 8.172 9.219 23.281 1 98.19 303 TRP B O 1
ATOM 4917 N N . GLU B 1 304 ? 10.023 9.766 24.359 1 98.38 304 GLU B N 1
ATOM 4918 C CA . GLU B 1 304 ? 9.633 11.172 24.469 1 98.38 304 GLU B CA 1
ATOM 4919 C C . GLU B 1 304 ? 9.594 11.844 23.109 1 98.38 304 GLU B C 1
ATOM 4921 O O . GLU B 1 304 ? 8.719 12.664 22.828 1 98.38 304 GLU B O 1
ATOM 4926 N N . ARG B 1 305 ? 10.594 11.531 22.312 1 98.56 305 ARG B N 1
ATOM 4927 C CA . ARG B 1 305 ? 10.578 12.047 20.953 1 98.56 305 ARG B CA 1
ATOM 4928 C C . ARG B 1 305 ? 9.289 11.664 20.234 1 98.56 305 ARG B C 1
ATOM 4930 O O . ARG B 1 305 ? 8.641 12.516 19.625 1 98.56 305 ARG B O 1
ATOM 4937 N N . PHE B 1 306 ? 8.961 10.422 20.422 1 98.69 306 PHE B N 1
ATOM 4938 C CA . PHE B 1 306 ? 7.77 9.898 19.781 1 98.69 306 PHE B CA 1
ATOM 4939 C C . PHE B 1 306 ? 6.516 10.594 20.297 1 98.69 306 PHE B C 1
ATOM 4941 O O . PHE B 1 306 ? 5.648 10.977 19.5 1 98.69 306 PHE B O 1
ATOM 4948 N N . LEU B 1 307 ? 6.461 10.836 21.531 1 98.5 307 LEU B N 1
ATOM 4949 C CA . LEU B 1 307 ? 5.242 11.336 22.172 1 98.5 307 LEU B CA 1
ATOM 4950 C C . LEU B 1 307 ? 5.07 12.828 21.906 1 98.5 307 LEU B C 1
ATOM 4952 O O . LEU B 1 307 ? 3.947 13.305 21.719 1 98.5 307 LEU B O 1
ATOM 4956 N N . TYR B 1 308 ? 6.277 13.609 21.984 1 98.44 308 TYR B N 1
ATOM 4957 C CA . TYR B 1 308 ? 5.992 15.039 21.938 1 98.44 308 TYR B CA 1
ATOM 4958 C C . TYR B 1 308 ? 7.195 15.82 21.406 1 98.44 308 TYR B C 1
ATOM 4960 O O . TYR B 1 308 ? 7.039 16.875 20.797 1 98.44 308 TYR B O 1
ATOM 4968 N N . LYS B 1 309 ? 8.43 15.352 21.594 1 98.62 309 LYS B N 1
ATOM 4969 C CA . LYS B 1 309 ? 9.594 16.188 21.297 1 98.62 309 LYS B CA 1
ATOM 4970 C C . LYS B 1 309 ? 9.734 16.406 19.797 1 98.62 309 LYS B C 1
ATOM 4972 O O . LYS B 1 309 ? 10.086 17.5 19.359 1 98.62 309 LYS B O 1
ATOM 4977 N N . ASN B 1 310 ? 9.523 15.352 19.031 1 98.75 310 ASN B N 1
ATOM 4978 C CA . ASN B 1 310 ? 9.578 15.523 17.578 1 98.75 310 ASN B CA 1
ATOM 4979 C C . ASN B 1 310 ? 8.578 16.578 17.109 1 98.75 310 ASN B C 1
ATOM 4981 O O . ASN B 1 310 ? 8.914 17.438 16.297 1 98.75 310 ASN B O 1
ATOM 4985 N N . ALA B 1 311 ? 7.383 16.469 17.609 1 98.75 311 ALA B N 1
ATOM 4986 C CA . ALA B 1 311 ? 6.348 17.422 17.219 1 98.75 311 ALA B CA 1
ATOM 4987 C C . ALA B 1 311 ? 6.707 18.828 17.688 1 98.75 311 ALA B C 1
ATOM 4989 O O . ALA B 1 311 ? 6.5 19.797 16.953 1 98.75 311 ALA B O 1
ATOM 4990 N N . GLN B 1 312 ? 7.254 18.984 18.891 1 98.38 312 GLN B N 1
ATOM 4991 C CA . GLN B 1 312 ? 7.688 20.281 19.406 1 98.38 312 GLN B CA 1
ATOM 4992 C C . GLN B 1 312 ? 8.719 20.922 18.484 1 98.38 312 GLN B C 1
ATOM 4994 O O . GLN B 1 312 ? 8.633 22.109 18.188 1 98.38 312 GLN B O 1
ATOM 4999 N N . GLU B 1 313 ? 9.625 20.109 18.109 1 98.38 313 GLU B N 1
ATOM 5000 C CA . GLU B 1 313 ? 10.695 20.609 17.266 1 98.38 313 GLU B CA 1
ATOM 5001 C C . GLU B 1 313 ? 10.188 20.984 15.875 1 98.38 313 GLU B C 1
ATOM 5003 O O . GLU B 1 313 ? 10.508 22.047 15.352 1 98.38 313 GLU B O 1
ATOM 5008 N N . LEU B 1 314 ? 9.383 20.141 15.281 1 98.75 314 LEU B N 1
ATOM 5009 C CA . LEU B 1 314 ? 8.891 20.328 13.914 1 98.75 314 LEU B CA 1
ATOM 5010 C C . LEU B 1 314 ? 7.938 21.5 13.828 1 98.75 314 LEU B C 1
ATOM 5012 O O . LEU B 1 314 ? 8 22.297 12.883 1 98.75 314 LEU B O 1
ATOM 5016 N N . LEU B 1 315 ? 7.039 21.609 14.836 1 98.69 315 LEU B N 1
ATOM 5017 C CA . LEU B 1 315 ? 5.926 22.547 14.766 1 98.69 315 LEU B CA 1
ATOM 5018 C C . LEU B 1 315 ? 6.215 23.797 15.578 1 98.69 315 LEU B C 1
ATOM 5020 O O . LEU B 1 315 ? 5.449 24.766 15.531 1 98.69 315 LEU B O 1
ATOM 5024 N N . LYS B 1 316 ? 7.289 23.812 16.328 1 97.69 316 LYS B N 1
ATOM 5025 C CA . LYS B 1 316 ? 7.691 24.938 17.172 1 97.69 316 LYS B CA 1
ATOM 5026 C C . LYS B 1 316 ? 6.609 25.281 18.203 1 97.69 316 LYS B C 1
ATOM 5028 O O . LYS B 1 316 ? 6.211 26.438 18.328 1 97.69 316 LYS B O 1
ATOM 5033 N N . VAL B 1 317 ? 6.152 24.172 18.797 1 96.94 317 VAL B N 1
ATOM 5034 C CA . VAL B 1 317 ? 5.207 24.312 19.891 1 96.94 317 VAL B CA 1
ATOM 5035 C C . VAL B 1 317 ? 5.867 23.891 21.203 1 96.94 317 VAL B C 1
ATOM 5037 O O . VAL B 1 317 ? 6.914 23.234 21.188 1 96.94 317 VAL B O 1
ATOM 5040 N N . ASN B 1 318 ? 5.281 24.391 22.344 1 91.19 318 ASN B N 1
ATOM 5041 C CA . ASN B 1 318 ? 5.809 24.031 23.656 1 91.19 318 ASN B CA 1
ATOM 5042 C C . ASN B 1 318 ? 4.727 23.438 24.547 1 91.19 318 ASN B C 1
ATOM 5044 O O . ASN B 1 318 ? 3.621 23.969 24.641 1 91.19 318 ASN B O 1
ATOM 5048 N N . VAL B 1 319 ? 5.047 22.281 24.922 1 91.19 319 VAL B N 1
ATOM 5049 C CA . VAL B 1 319 ? 4.141 21.641 25.875 1 91.19 319 VAL B CA 1
ATOM 5050 C C . VAL B 1 319 ? 4.875 21.359 27.188 1 91.19 319 VAL B C 1
ATOM 5052 O O . VAL B 1 319 ? 6.094 21.172 27.188 1 91.19 319 VAL B O 1
#

Solvent-accessible surface area (backbone atoms only — not comparable to full-atom values): 32427 Å² total; per-residue (Å²): 128,82,64,24,38,32,62,50,25,39,31,52,42,66,62,49,59,72,68,44,90,67,68,88,60,66,86,50,58,68,70,41,51,54,48,25,62,41,78,45,70,71,45,52,51,45,30,56,65,27,55,43,48,30,36,28,36,27,62,55,74,71,89,48,58,58,71,50,21,52,49,34,43,51,53,50,42,51,41,23,69,76,33,64,76,43,35,46,35,29,36,50,54,20,60,92,40,30,71,60,18,34,52,49,48,50,45,35,36,74,74,60,60,28,44,30,30,44,43,51,35,48,53,95,72,40,56,65,35,44,70,77,42,41,59,37,53,51,47,28,38,73,69,67,26,36,40,31,46,34,53,42,72,53,33,70,86,68,36,59,38,60,71,38,56,65,60,51,57,67,69,56,20,51,36,42,28,17,96,44,44,38,14,37,53,48,32,37,47,38,54,51,42,28,53,56,42,37,47,53,68,75,42,67,75,33,38,38,32,32,42,46,52,35,28,60,40,45,59,46,38,71,62,35,39,62,54,52,68,72,60,76,63,90,66,51,58,64,57,44,53,70,70,23,41,32,28,22,27,20,71,53,84,56,66,41,38,49,52,19,32,59,70,68,38,61,64,76,34,35,36,42,27,36,25,30,56,84,32,54,39,51,57,41,40,53,39,52,52,50,40,53,73,69,52,81,50,49,82,59,67,63,36,42,26,28,30,28,48,32,53,25,66,65,43,71,50,86,131,128,82,64,25,38,33,61,52,25,40,30,52,42,67,63,50,59,72,67,44,89,67,68,88,60,65,87,48,56,67,69,42,50,53,47,24,62,41,78,44,71,69,45,52,52,43,30,58,65,28,56,44,48,31,38,27,36,27,62,55,75,72,90,48,60,58,72,48,22,52,49,33,43,52,52,50,42,52,39,23,68,76,35,64,76,43,36,46,33,29,37,51,53,20,60,90,40,30,69,60,19,33,52,50,50,50,45,34,38,73,74,60,60,28,42,30,30,44,42,50,33,49,54,94,71,39,56,66,34,44,68,77,41,42,60,38,52,50,48,28,38,72,69,66,26,34,41,30,47,35,53,40,72,53,32,71,88,68,34,59,38,59,71,37,56,65,62,51,56,68,69,54,19,51,36,42,28,18,95,45,44,36,14,36,54,48,33,37,47,37,55,52,39,27,52,56,41,35,49,53,69,76,42,67,74,33,40,36,32,33,42,46,52,36,29,60,40,43,57,46,40,70,61,33,37,61,54,53,69,72,61,77,62,89,64,52,60,64,57,45,52,69,69,25,42,32,28,22,28,19,71,52,82,56,67,42,40,50,54,20,31,59,67,70,37,62,64,76,33,35,35,42,27,36,25,32,55,86,31,52,40,51,58,41,40,52,38,52,52,49,40,54,73,68,51,80,51,48,80,61,68,63,36,42,26,28,30,29,49,30,53,25,66,65,43,72,52,86,129

Sequence (638 aa):
MTPIITLEEHYISSAIRDASETDHYAVFPSQIISKLNTLSTERLQDLDNGHVSLQVISHGPGAQPPYLCQAANDELASAISANPTRFAGFALLPIAEPQLAVQELERCITQHKFVGALIDNHTNGQFYDDQKFWPVFEKAQELDAPIYVHPSYPDEESGVAAHYRGNYDDRIAAALGAYGWGWHSDTALSILRLFAAGLFDTYPNIKIIIGHMGEMLPFQLERVIGIASRFGRSRGLREVWTQNIWVTTSGMFALAPLACLLQTMPIERVLYSVDYPFSANEKGFAFLEEIKKSGLIKEGEDWERFLYKNAQELLKVNVMTPIITLEEHYISSAIRDASETDHYAVFPSQIISKLNTLSTERLQDLDNGHVSLQVISHGPGAQPPYLCQAANDELASAISANPTRFAGFALLPIAEPQLAVQELERCITQHKFVGALIDNHTNGQFYDDQKFWPVFEKAQELDAPIYVHPSYPDEESGVAAHYRGNYDDRIAAALGAYGWGWHSDTALSILRLFAAGLFDTYPNIKIIIGHMGEMLPFQLERVIGIASRFGRSRGLREVWTQNIWVTTSGMFALAPLACLLQTMPIERVLYSVDYPFSANEKGFAFLEEIKKSGLIKEGEDWERFLYKNAQELLKVNV

pLDDT: mean 96.31, std 4.82, range [69.0, 98.94]

Organism: Talaromyces marneffei (strain ATCC 18224 / CBS 334.59 / QM 7333) (NCBI:txid441960)

InterPro domains:
  IPR006680 Amidohydrolase-related [PF04909] (68-316)
  IPR032465 2-amino-3-carboxymuconate-6-semialdehyde decarboxylase [PTHR21240] (1-316)
  IPR032466 Metal-dependent hydrolase [SSF51556] (31-317)